Protein AF-0000000074734987 (afdb_homodimer)

Sequence (706 aa):
MDTGHLLVAEIAKTQLAASQVAAFDGLLEKWAQDFPGMSDFVSSSVWPDHIKCTRAGRPMCDGLPPAGLNEFDTWHYVDLDFNPDHVQVEQQNPYQNPSAVWALAQAMRTFQTSRSEWALNFMLRFVLHIVGDLHQPLHCAEGLFNDTKFGDVMGDRGGNLIRIRTQWRELTNLHLLWDAAGGLYMAEWPFSSEQQAQLRRNASQIMKRFPRSSLKELNAADMSCYPSSDCAAVFRGWVKDVHALAIQDAYRGVRAGAEPSAAYLARVREVSRRQLALAGYRLADLLAAVSPSLPTPAAEGNNTLGNTLNIQAICALQGLLLVIFGAMLFRQRLARQPAPSERGRSLLECGEVMDTGHLLVAEIAKTQLAASQVAAFDGLLEKWAQDFPGMSDFVSSSVWPDHIKCTRAGRPMCDGLPPAGLNEFDTWHYVDLDFNPDHVQVEQQNPYQNPSAVWALAQAMRTFQTSRSEWALNFMLRFVLHIVGDLHQPLHCAEGLFNDTKFGDVMGDRGGNLIRIRTQWRELTNLHLLWDAAGGLYMAEWPFSSEQQAQLRRNASQIMKRFPRSSLKELNAADMSCYPSSDCAAVFRGWVKDVHALAIQDAYRGVRAGAEPSAAYLARVREVSRRQLALAGYRLADLLAAVSPSLPTPAAEGNNTLGNTLNIQAICALQGLLLVIFGAMLFRQRLARQPAPSERGRSLLECGEV

Organism: NCBI:txid2562239

Secondary structure (DSSP, 8-state):
-HHHHHHHHHHHHHHS-HHHHHHHHHHHGGGTTTSTT--STTGGGGHHHHTT--STTSGGG-SS------TTGGGG----EE-TT--------TTSSSSHHHHHHHHHHHHHH---HHHHHHHHHHHHHHHHHTTSGGGS-EE---STTS-S-S--TTTTT-B---SSTT--BHHHHHHTTTTT----SSPPHHHHHHHHHHHHHHHHHS-GGG-TT--TTGGGGTTTS--HHHHHHHHHHHHHHIIIIIITT--TTSPPPHHHHHHHHHHHHHHHHHHHHHHHHHHHHHGGGSPP----------TTHHHHHHHHHHHHHHHHHHTTGGGG---------------------/-HHHHHHHHHHHHHHS-HHHHHHHHHHHGGGTTTSTT--STTGGGGHHHHTT--STTSGGG-SS------TTGGGG----EE-TT--------TTSSSSHHHHHHHHHHHHHH---HHHHHHHHHHHHHHHHHTTSGGGS-EE---STTS-S-S--TTTTT-B---SSTT--BHHHHHHTTTTT----SSPPHHHHHHHHHHHHHHHHHS-GGG-TT--TTGGGGTTTS--HHHHHHHHHHHHHHIIIIIITT--TTSPPPHHHHHHHHHHHHHHHHHHHHHHHHHHHHHGGGSPP----------TTHHHHHHHHHHHHHHHHGGGGGGGGS---------------S----

InterPro domains:
  IPR003154 S1/P1 nuclease [PF02265] (2-289)
  IPR003154 S1/P1 nuclease [PTHR33146] (2-290)
  IPR003154 S1/P1 nuclease [cd11010] (2-287)
  IPR008947 Phospholipase C/P1 nuclease domain superfamily [G3DSA:1.10.575.10] (1-294)
  IPR008947 Phospholipase C/P1 nuclease domain superfamily [SSF48537] (3-288)

Radius of gyration: 38.29 Å; Cα contacts (8 Å, |Δi|>4): 1050; chains: 2; bounding box: 139×111×60 Å

Foldseek 3Di:
DQLLLLLLQLLLCVVADPQLQVLQLVLQCVCCVVPPLQRHRRSLQLVVVQQCAPDPDDQQPPDHPHNNDCVCVQLQAFADEDEPPPDDDDDDDSVDPPHVLVLLLVLLVCLQDPPDSVSVNVSSSSLSHNLSSLLQLLRLHWYADPDPFQHPPSTNNSFVSQAEDDPDPPCGTLSVCLVCLNVVRDHHPPDDPVRVVVSNVLSVVLCVVAPPVNDPLDDLCQLVCPPVGSSSVSSVVSSVVSNVCCVPQRPPQDTRHYHGDPVSSVSSNVSSSNSSNVSSNVSSSNSVSSSVSHDDPPPPPPPCPPDPVPPVVVVVVVVVPVVPPPVPPPPPDDDDDDDDDDDDPDDDPDDPD/DQLLLLLLQLLLCVVADPQLQVLQLVLQCVCCVVPPLQRHRRSLQLVVVQQCAPDPDDQQPPDHPHNNDCVCVQLQAFADEDEPPPDDDDDDDSVDPPHVLVLLLVLLVCLQDPPDSVSVNVSSSSLSHNLSSLLQLLRLHWYADPDPFQHPPSTNSSFVSQAEDDPDPPCGTLSVCLVCLLVVRDHHPPDDPVRVVVSNVLSVVLCVVAPPVNDPLDDLCQQVCPPVGSSSVSSVVSSVVSNVCCVPQRPPQDTRHYHGDPVSSVSSNVSSSNSSNVSSNVSSSNSVSSSVSHDDPPPPPPPCPPPPVPPVVVVVVVVVVVVPPPPPPPPPDDPDDDDDDDDDDDDDDDDDD

Structure (mmCIF, N/CA/C/O backbone):
data_AF-0000000074734987-model_v1
#
loop_
_entity.id
_entity.type
_entity.pdbx_description
1 polymer 'Aspergillus nuclease S(1)'
#
loop_
_atom_site.group_PDB
_atom_site.id
_atom_site.type_symbol
_atom_site.label_atom_id
_atom_site.label_alt_id
_atom_site.label_comp_id
_atom_site.label_asym_id
_atom_site.label_entity_id
_atom_site.label_seq_id
_atom_site.pdbx_PDB_ins_code
_atom_site.Cartn_x
_atom_site.Cartn_y
_atom_site.Cartn_z
_atom_site.occupancy
_atom_site.B_iso_or_equiv
_atom_site.auth_seq_id
_atom_site.auth_comp_id
_atom_site.auth_asym_id
_atom_site.auth_atom_id
_atom_site.pdbx_PDB_model_num
ATOM 1 N N . MET A 1 1 ? -1.238 13.773 14.641 1 87.19 1 MET A N 1
ATOM 2 C CA . MET A 1 1 ? -2.326 14.617 15.125 1 87.19 1 MET A CA 1
ATOM 3 C C . MET A 1 1 ? -3.287 14.977 13.992 1 87.19 1 MET A C 1
ATOM 5 O O . MET A 1 1 ? -2.855 15.289 12.883 1 87.19 1 MET A O 1
ATOM 9 N N . ASP A 1 2 ? -4.59 14.953 14.359 1 91.75 2 ASP A N 1
ATOM 10 C CA . ASP A 1 2 ? -5.617 14.953 13.32 1 91.75 2 ASP A CA 1
ATOM 11 C C . ASP A 1 2 ? -5.93 16.375 12.867 1 91.75 2 ASP A C 1
ATOM 13 O O . ASP A 1 2 ? -6.191 16.609 11.688 1 91.75 2 ASP A O 1
ATOM 17 N N . THR A 1 3 ? -5.863 17.328 13.781 1 96.5 3 THR A N 1
ATOM 18 C CA . THR A 1 3 ? -6.398 18.656 13.5 1 96.5 3 THR A CA 1
ATOM 19 C C . THR A 1 3 ? -5.645 19.312 12.336 1 96.5 3 THR A C 1
ATOM 21 O O . THR A 1 3 ? -6.246 20 11.508 1 96.5 3 THR A O 1
ATOM 24 N N . GLY A 1 4 ? -4.34 19.125 12.305 1 98.19 4 GLY A N 1
ATOM 25 C CA . GLY A 1 4 ? -3.576 19.688 11.188 1 98.19 4 GLY A CA 1
ATOM 26 C C . GLY A 1 4 ? -4.078 19.219 9.836 1 98.19 4 GLY A C 1
ATOM 27 O O . GLY A 1 4 ? -4.246 20.016 8.922 1 98.19 4 GLY A O 1
ATOM 28 N N . HIS A 1 5 ? -4.332 17.953 9.734 1 98.69 5 HIS A N 1
ATOM 29 C CA . HIS A 1 5 ? -4.848 17.391 8.492 1 98.69 5 HIS A CA 1
ATOM 30 C C . HIS A 1 5 ? -6.234 17.938 8.172 1 98.69 5 HIS A C 1
ATOM 32 O O . HIS A 1 5 ? -6.527 18.297 7.027 1 98.69 5 HIS A O 1
ATOM 38 N N . LEU A 1 6 ? -7.051 18.031 9.18 1 98.81 6 LEU A N 1
ATOM 39 C CA . LEU A 1 6 ? -8.406 18.547 9 1 98.81 6 LEU A CA 1
ATOM 40 C C . LEU A 1 6 ? -8.375 20.016 8.57 1 98.81 6 LEU A C 1
ATOM 42 O O . LEU A 1 6 ? -9.18 20.422 7.73 1 98.81 6 LEU A O 1
ATOM 46 N N . LEU A 1 7 ? -7.48 20.766 9.133 1 98.94 7 LEU A N 1
ATOM 47 C CA . LEU A 1 7 ? -7.352 22.172 8.781 1 98.94 7 LEU A CA 1
ATOM 48 C C . LEU A 1 7 ? -6.918 22.328 7.324 1 98.94 7 LEU A C 1
ATOM 50 O O . LEU A 1 7 ? -7.465 23.172 6.598 1 98.94 7 LEU A O 1
ATOM 54 N N . VAL A 1 8 ? -5.934 21.547 6.883 1 98.94 8 VAL A N 1
ATOM 55 C CA . VAL A 1 8 ? -5.473 21.578 5.5 1 98.94 8 VAL A CA 1
ATOM 56 C C . VAL A 1 8 ? -6.641 21.281 4.559 1 98.94 8 VAL A C 1
ATOM 58 O O . VAL A 1 8 ? -6.859 22 3.586 1 98.94 8 VAL A O 1
ATOM 61 N N . ALA A 1 9 ? -7.395 20.281 4.879 1 98.94 9 ALA A N 1
ATOM 62 C CA . ALA A 1 9 ? -8.531 19.906 4.047 1 98.94 9 ALA A CA 1
ATOM 63 C C . ALA A 1 9 ? -9.609 20.984 4.051 1 98.94 9 ALA A C 1
ATOM 65 O O . ALA A 1 9 ? -10.203 21.281 3.012 1 98.94 9 ALA A O 1
ATOM 66 N N . GLU A 1 10 ? -9.867 21.531 5.219 1 98.88 10 GLU A N 1
ATOM 67 C CA . GLU A 1 10 ? -10.867 22.594 5.32 1 98.88 10 GLU A CA 1
ATOM 68 C C . GLU A 1 10 ? -10.484 23.797 4.477 1 98.88 10 GLU A C 1
ATOM 70 O O . GLU A 1 10 ? -11.32 24.375 3.771 1 98.88 10 GLU A O 1
ATOM 75 N N . ILE A 1 11 ? -9.266 24.219 4.562 1 98.94 11 ILE A N 1
ATOM 76 C CA . ILE A 1 11 ? -8.781 25.328 3.77 1 98.94 11 ILE A CA 1
ATOM 77 C C . ILE A 1 11 ? -8.906 25 2.283 1 98.94 11 ILE A C 1
ATOM 79 O O . ILE A 1 11 ? -9.406 25.812 1.501 1 98.94 11 ILE A O 1
ATOM 83 N N . ALA A 1 12 ? -8.484 23.812 1.872 1 98.94 12 ALA A N 1
ATOM 84 C CA . ALA A 1 12 ? -8.586 23.406 0.474 1 98.94 12 ALA A CA 1
ATOM 85 C C . ALA A 1 12 ? -10.031 23.453 -0.008 1 98.94 12 ALA A C 1
ATOM 87 O O . ALA A 1 12 ? -10.312 23.938 -1.11 1 98.94 12 ALA A O 1
ATOM 88 N N . LYS A 1 13 ? -10.891 22.984 0.79 1 98.81 13 LYS A N 1
ATOM 89 C CA . LYS A 1 13 ? -12.312 22.938 0.462 1 98.81 13 LYS A CA 1
ATOM 90 C C . LYS A 1 13 ? -12.852 24.328 0.13 1 98.81 13 LYS A C 1
ATOM 92 O O . LYS A 1 13 ? -13.625 24.5 -0.814 1 98.81 13 LYS A O 1
ATOM 97 N N . THR A 1 14 ? -12.445 25.328 0.847 1 98.31 14 THR A N 1
ATOM 98 C CA . THR A 1 14 ? -12.922 26.688 0.656 1 98.31 14 THR A CA 1
ATOM 99 C C . THR A 1 14 ? -12.398 27.266 -0.659 1 98.31 14 THR A C 1
ATOM 101 O O . THR A 1 14 ? -12.945 28.25 -1.171 1 98.31 14 THR A O 1
ATOM 104 N N . GLN A 1 15 ? -11.336 26.672 -1.177 1 98.12 15 GLN A N 1
ATOM 105 C CA . GLN A 1 15 ? -10.695 27.203 -2.377 1 98.12 15 GLN A CA 1
ATOM 106 C C . GLN A 1 15 ? -11.266 26.547 -3.635 1 98.12 15 GLN A C 1
ATOM 108 O O . GLN A 1 15 ? -11.008 27.016 -4.75 1 98.12 15 GLN A O 1
ATOM 113 N N . LEU A 1 16 ? -12.023 25.484 -3.484 1 98.38 16 LEU A N 1
ATOM 114 C CA . LEU A 1 16 ? -12.547 24.719 -4.605 1 98.38 16 LEU A CA 1
ATOM 115 C C . LEU A 1 16 ? -13.977 25.141 -4.934 1 98.38 16 LEU A C 1
ATOM 117 O O . LEU A 1 16 ? -14.695 25.641 -4.066 1 98.38 16 LEU A O 1
ATOM 121 N N . ALA A 1 17 ? -14.359 24.906 -6.211 1 97.75 17 ALA A N 1
ATOM 122 C CA . ALA A 1 17 ? -15.766 25.078 -6.578 1 97.75 17 ALA A CA 1
ATOM 123 C C . ALA A 1 17 ? -16.656 24.062 -5.855 1 97.75 17 ALA A C 1
ATOM 125 O O . ALA A 1 17 ? -16.219 22.938 -5.59 1 97.75 17 ALA A O 1
ATOM 126 N N . ALA A 1 18 ? -17.859 24.5 -5.594 1 97 18 ALA A N 1
ATOM 127 C CA . ALA A 1 18 ? -18.812 23.641 -4.887 1 97 18 ALA A CA 1
ATOM 128 C C . ALA A 1 18 ? -19.016 22.328 -5.633 1 97 18 ALA A C 1
ATOM 130 O O . ALA A 1 18 ? -19.156 21.266 -5.012 1 97 18 ALA A O 1
ATOM 131 N N . SER A 1 19 ? -19.016 22.406 -6.91 1 95.81 19 SER A N 1
ATOM 132 C CA . SER A 1 19 ? -19.234 21.219 -7.719 1 95.81 19 SER A CA 1
ATOM 133 C C . SER A 1 19 ? -18.062 20.25 -7.605 1 95.81 19 SER A C 1
ATOM 135 O O . SER A 1 19 ? -18.25 19.031 -7.633 1 95.81 19 SER A O 1
ATOM 137 N N . GLN A 1 20 ? -16.875 20.797 -7.5 1 97.06 20 GLN A N 1
ATOM 138 C CA . GLN A 1 20 ? -15.688 19.953 -7.32 1 97.06 20 GLN A CA 1
ATOM 139 C C . GLN A 1 20 ? -15.727 19.234 -5.977 1 97.06 20 GLN A C 1
ATOM 141 O O . GLN A 1 20 ? -15.484 18.016 -5.91 1 97.06 20 GLN A O 1
ATOM 146 N N . VAL A 1 21 ? -16.062 20 -4.973 1 98 21 VAL A N 1
ATOM 147 C CA . VAL A 1 21 ? -16.141 19.422 -3.639 1 98 21 VAL A CA 1
ATOM 148 C C . VAL A 1 21 ? -17.188 18.297 -3.625 1 98 21 VAL A C 1
ATOM 150 O O . VAL A 1 21 ? -16.953 17.234 -3.061 1 98 21 VAL A O 1
ATOM 153 N N . ALA A 1 22 ? -18.266 18.516 -4.254 1 96.56 22 ALA A N 1
ATOM 154 C CA . ALA A 1 22 ? -19.344 17.531 -4.305 1 96.56 22 ALA A CA 1
ATOM 155 C C . ALA A 1 22 ? -18.891 16.266 -5.012 1 96.56 22 ALA A C 1
ATOM 157 O O . ALA A 1 22 ? -19.25 15.156 -4.613 1 96.56 22 ALA A O 1
ATOM 158 N N . ALA A 1 23 ? -18.172 16.438 -6.047 1 96.56 23 ALA A N 1
ATOM 159 C CA . ALA A 1 23 ? -17.656 15.273 -6.781 1 96.56 23 ALA A CA 1
ATOM 160 C C . ALA A 1 23 ? -16.734 14.43 -5.906 1 96.56 23 ALA A C 1
ATOM 162 O O . ALA A 1 23 ? -16.844 13.203 -5.879 1 96.56 23 ALA A O 1
ATOM 163 N N . PHE A 1 24 ? -15.812 15.07 -5.211 1 98.19 24 PHE A N 1
ATOM 164 C CA . PHE A 1 24 ? -14.914 14.359 -4.312 1 98.19 24 PHE A CA 1
ATOM 165 C C . PHE A 1 24 ? -15.688 13.703 -3.178 1 98.19 24 PHE A C 1
ATOM 167 O O . PHE A 1 24 ? -15.406 12.555 -2.816 1 98.19 24 PHE A O 1
ATOM 174 N N . ASP A 1 25 ? -16.641 14.414 -2.643 1 97.75 25 ASP A N 1
ATOM 175 C CA . ASP A 1 25 ? -17.484 13.852 -1.586 1 97.75 25 ASP A CA 1
ATOM 176 C C . ASP A 1 25 ? -18.234 12.617 -2.084 1 97.75 25 ASP A C 1
ATOM 178 O O . ASP A 1 25 ? -18.422 11.656 -1.34 1 97.75 25 ASP A O 1
ATOM 182 N N . GLY A 1 26 ? -18.734 12.688 -3.297 1 96.69 26 GLY A N 1
ATOM 183 C CA . GLY A 1 26 ? -19.406 11.555 -3.885 1 96.69 26 GLY A CA 1
ATOM 184 C C . GLY A 1 26 ? -18.562 10.289 -3.906 1 96.69 26 GLY A C 1
ATOM 185 O O . GLY A 1 26 ? -19.078 9.195 -3.652 1 96.69 26 GLY A O 1
ATOM 186 N N . LEU A 1 27 ? -17.297 10.406 -4.16 1 97.56 27 LEU A N 1
ATOM 187 C CA . LEU A 1 27 ? -16.375 9.281 -4.145 1 97.56 27 LEU A CA 1
ATOM 188 C C . LEU A 1 27 ? -16.109 8.805 -2.719 1 97.56 27 LEU A C 1
ATOM 190 O O . LEU A 1 27 ? -16.188 7.609 -2.439 1 97.56 27 LEU A O 1
ATOM 194 N N . LEU A 1 28 ? -15.844 9.75 -1.875 1 98.44 28 LEU A N 1
ATOM 195 C CA . LEU A 1 28 ? -15.43 9.445 -0.511 1 98.44 28 LEU A CA 1
ATOM 196 C C . LEU A 1 28 ? -16.562 8.789 0.268 1 98.44 28 LEU A C 1
ATOM 198 O O . LEU A 1 28 ? -16.328 7.906 1.095 1 98.44 28 LEU A O 1
ATOM 202 N N . GLU A 1 29 ? -17.781 9.133 0.02 1 98 29 GLU A N 1
ATOM 203 C CA . GLU A 1 29 ? -18.969 8.656 0.742 1 98 29 GLU A CA 1
ATOM 204 C C . GLU A 1 29 ? -19.219 7.176 0.475 1 98 29 GLU A C 1
ATOM 206 O O . GLU A 1 29 ? -19.938 6.523 1.223 1 98 29 GLU A O 1
ATOM 211 N N . LYS A 1 30 ? -18.625 6.684 -0.546 1 97.06 30 LYS A N 1
ATOM 212 C CA . LYS A 1 30 ? -18.828 5.285 -0.911 1 97.06 30 LYS A CA 1
ATOM 213 C C . LYS A 1 30 ? -18.328 4.352 0.186 1 97.06 30 LYS A C 1
ATOM 215 O O . LYS A 1 30 ? -18.734 3.189 0.257 1 97.06 30 LYS A O 1
ATOM 220 N N . TRP A 1 31 ? -17.453 4.859 1.091 1 98.19 31 TRP A N 1
ATOM 221 C CA . TRP A 1 31 ? -16.938 4.035 2.178 1 98.19 31 TRP A CA 1
ATOM 222 C C . TRP A 1 31 ? -17.516 4.477 3.518 1 98.19 31 TRP A C 1
ATOM 224 O O . TRP A 1 31 ? -16.922 4.215 4.57 1 98.19 31 TRP A O 1
ATOM 234 N N . ALA A 1 32 ? -18.688 5.188 3.5 1 98.06 32 ALA A N 1
ATOM 235 C CA . ALA A 1 32 ? -19.281 5.719 4.723 1 98.06 32 ALA A CA 1
ATOM 236 C C . ALA A 1 32 ? -19.719 4.59 5.652 1 98.06 32 ALA A C 1
ATOM 238 O O . ALA A 1 32 ? -19.688 4.738 6.875 1 98.06 32 ALA A O 1
ATOM 239 N N . GLN A 1 33 ? -20.094 3.42 5.094 1 96.31 33 GLN A N 1
ATOM 240 C CA . GLN A 1 33 ? -20.484 2.287 5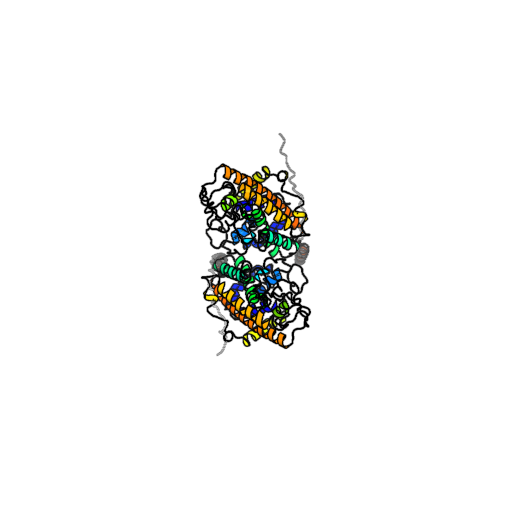.926 1 96.31 33 GLN A CA 1
ATOM 241 C C . GLN A 1 33 ? -19.281 1.688 6.648 1 96.31 33 GLN A C 1
ATOM 243 O O . GLN A 1 33 ? -19.391 1.278 7.805 1 96.31 33 GLN A O 1
ATOM 248 N N . ASP A 1 34 ? -18.141 1.68 5.996 1 96.94 34 ASP A N 1
ATOM 249 C CA . ASP A 1 34 ? -16.922 1.117 6.562 1 96.94 34 ASP A CA 1
ATOM 250 C C . ASP A 1 34 ? -16.25 2.109 7.508 1 96.94 34 ASP A C 1
ATOM 252 O O . ASP A 1 34 ? -15.602 1.709 8.484 1 96.94 34 ASP A O 1
ATOM 256 N N . PHE A 1 35 ? -16.438 3.361 7.168 1 97.69 35 PHE A N 1
ATOM 257 C CA . PHE A 1 35 ? -15.781 4.41 7.934 1 97.69 35 PHE A CA 1
ATOM 258 C C . PHE A 1 35 ? -16.75 5.539 8.25 1 97.69 35 PHE A C 1
ATOM 260 O O . PHE A 1 35 ? -16.562 6.672 7.797 1 97.69 35 PHE A O 1
ATOM 267 N N . PRO A 1 36 ? -17.719 5.219 9.117 1 97.5 36 PRO A N 1
ATOM 268 C CA . PRO A 1 36 ? -18.703 6.25 9.453 1 97.5 36 PRO A CA 1
ATOM 269 C C . PRO A 1 36 ? -18.062 7.488 10.086 1 97.5 36 PRO A C 1
ATOM 271 O O . PRO A 1 36 ? -17.25 7.367 11 1 97.5 36 PRO A O 1
ATOM 274 N N . GLY A 1 37 ? -18.422 8.625 9.516 1 97.06 37 GLY A N 1
ATOM 275 C CA . GLY A 1 37 ? -17.938 9.906 10.023 1 97.06 37 GLY A CA 1
ATOM 276 C C . GLY A 1 37 ? -16.594 10.312 9.445 1 97.06 37 GLY A C 1
ATOM 277 O O . GLY A 1 37 ? -16.109 11.406 9.719 1 97.06 37 GLY A O 1
ATOM 278 N N . MET A 1 38 ? -16.016 9.422 8.633 1 97.69 38 MET A N 1
ATOM 279 C CA . MET A 1 38 ? -14.695 9.695 8.07 1 97.69 38 MET A CA 1
ATOM 280 C C . MET A 1 38 ? -14.703 9.516 6.559 1 97.69 38 MET A C 1
ATOM 282 O O . MET A 1 38 ? -13.812 8.859 6.004 1 97.69 38 MET A O 1
ATOM 286 N N . SER A 1 39 ? -15.773 10.023 5.965 1 98.31 39 SER A N 1
ATOM 287 C CA . SER A 1 39 ? -15.945 9.734 4.543 1 98.31 39 SER A CA 1
ATOM 288 C C . SER A 1 39 ? -16.453 10.961 3.793 1 98.31 39 SER A C 1
ATOM 290 O O . SER A 1 39 ? -17.25 10.844 2.861 1 98.31 39 SER A O 1
ATOM 292 N N . ASP A 1 40 ? -16.094 12.148 4.266 1 98.25 40 ASP A N 1
ATOM 293 C CA . ASP A 1 40 ? -16.297 13.383 3.512 1 98.25 40 ASP A CA 1
ATOM 294 C C . ASP A 1 40 ? -14.961 14.078 3.242 1 98.25 40 ASP A C 1
ATOM 296 O O . ASP A 1 40 ? -13.906 13.594 3.662 1 98.25 40 ASP A O 1
ATOM 300 N N . PHE A 1 41 ? -15.031 15.164 2.543 1 98.75 41 PHE A N 1
ATOM 301 C CA . PHE A 1 41 ? -13.852 15.859 2.039 1 98.75 41 PHE A CA 1
ATOM 302 C C . PHE A 1 41 ? -12.883 16.172 3.172 1 98.75 41 PHE A C 1
ATOM 304 O O . PHE A 1 41 ? -11.672 15.977 3.035 1 98.75 41 PHE A O 1
ATOM 311 N N . VAL A 1 42 ? -13.32 16.594 4.285 1 98.88 42 VAL A N 1
ATOM 312 C CA . VAL A 1 42 ? -12.461 17.062 5.371 1 98.88 42 VAL A CA 1
ATOM 313 C C . VAL A 1 42 ? -12.086 15.891 6.273 1 98.88 42 VAL A C 1
ATOM 315 O O . VAL A 1 42 ? -10.906 15.641 6.52 1 98.88 42 VAL A O 1
ATOM 318 N N . SER A 1 43 ? -13.055 15.078 6.691 1 98.31 43 SER A N 1
ATOM 319 C CA . SER A 1 43 ? -12.812 14.031 7.68 1 98.31 43 SER A CA 1
ATOM 320 C C . SER A 1 43 ? -11.977 12.898 7.09 1 98.31 43 SER A C 1
ATOM 322 O O . SER A 1 43 ? -11.25 12.219 7.812 1 98.31 43 SER A O 1
ATOM 324 N N . SER A 1 44 ? -12.008 12.719 5.781 1 98.69 44 SER A N 1
ATOM 325 C CA . SER A 1 44 ? -11.25 11.648 5.152 1 98.69 44 SER A CA 1
ATOM 326 C C . SER A 1 44 ? -9.75 11.922 5.215 1 98.69 44 SER A C 1
ATOM 328 O O . SER A 1 44 ? -8.938 11.016 4.996 1 98.69 44 SER A O 1
ATOM 330 N N . SER A 1 45 ? -9.367 13.156 5.555 1 98.81 45 SER A N 1
ATOM 331 C CA . SER A 1 45 ? -7.957 13.539 5.57 1 98.81 45 SER A CA 1
ATOM 332 C C . SER A 1 45 ? -7.211 12.859 6.707 1 98.81 45 SER A C 1
ATOM 334 O O . SER A 1 45 ? -5.977 12.82 6.719 1 98.81 45 SER A O 1
ATOM 336 N N . VAL A 1 46 ? -7.922 12.281 7.699 1 98.12 46 VAL A N 1
ATOM 337 C CA . VAL A 1 46 ? -7.23 11.672 8.828 1 98.12 46 VAL A CA 1
ATOM 338 C C . VAL A 1 46 ? -7.254 10.156 8.695 1 98.12 46 VAL A C 1
ATOM 340 O O . VAL A 1 46 ? -6.656 9.445 9.508 1 98.12 46 VAL A O 1
ATOM 343 N N . TRP A 1 47 ? -7.945 9.641 7.637 1 98.31 47 TRP A N 1
ATOM 344 C CA . TRP A 1 47 ? -8.141 8.211 7.43 1 98.31 47 TRP A CA 1
ATOM 345 C C . TRP A 1 47 ? -6.801 7.48 7.383 1 98.31 47 TRP A C 1
ATOM 347 O O . TRP A 1 47 ? -6.617 6.461 8.047 1 98.31 47 TRP A O 1
ATOM 357 N N . PRO A 1 48 ? -5.715 7.992 6.68 1 98.38 48 PRO A N 1
ATOM 358 C CA . PRO A 1 48 ? -4.449 7.262 6.586 1 98.38 48 PRO A CA 1
ATOM 359 C C . PRO A 1 48 ? -3.771 7.078 7.945 1 98.38 48 PRO A C 1
ATOM 361 O O . PRO A 1 48 ? -3.027 6.113 8.141 1 98.38 48 PRO A O 1
ATOM 364 N N . ASP A 1 49 ? -4.062 7.969 8.898 1 97.06 49 ASP A N 1
ATOM 365 C CA . ASP A 1 49 ? -3.521 7.797 10.242 1 97.06 49 ASP A CA 1
ATOM 366 C C . ASP A 1 49 ? -4.344 6.789 11.047 1 97.06 49 ASP A C 1
ATOM 368 O O . ASP A 1 49 ? -3.789 5.957 11.766 1 97.06 49 ASP A O 1
ATOM 372 N N . HIS A 1 50 ? -5.574 6.891 10.859 1 96.81 50 HIS A N 1
ATOM 373 C CA . HIS A 1 50 ? -6.469 6.102 11.695 1 96.81 50 HIS A CA 1
ATOM 374 C C . HIS A 1 50 ? -6.434 4.625 11.305 1 96.81 50 HIS A C 1
ATOM 376 O O . HIS A 1 50 ? -6.625 3.75 12.156 1 96.81 50 HIS A O 1
ATOM 382 N N . ILE A 1 51 ? -6.18 4.309 10.062 1 97.44 51 ILE A N 1
ATOM 383 C CA . ILE A 1 51 ? -6.18 2.912 9.641 1 97.44 51 ILE A CA 1
ATOM 384 C C . ILE A 1 51 ? -4.949 2.205 10.203 1 97.44 51 ILE A C 1
ATOM 386 O O . ILE A 1 51 ? -4.855 0.977 10.148 1 97.44 51 ILE A O 1
ATOM 390 N N . LYS A 1 52 ? -4.016 2.932 10.82 1 96.69 52 LYS A N 1
ATOM 391 C CA . LYS A 1 52 ? -2.822 2.342 11.414 1 96.69 52 LYS A CA 1
ATOM 392 C C . LYS A 1 52 ? -3.133 1.724 12.773 1 96.69 52 LYS A C 1
ATOM 394 O O . LYS A 1 52 ? -2.359 0.911 13.289 1 96.69 52 LYS A O 1
ATOM 399 N N . CYS A 1 53 ? -4.23 2.17 13.383 1 96.19 53 CYS A N 1
ATOM 400 C CA . CYS A 1 53 ? -4.555 1.788 14.758 1 96.19 53 CYS A CA 1
ATOM 401 C C . CYS A 1 53 ? -4.699 0.276 14.875 1 96.19 53 CYS A C 1
ATOM 403 O O . CYS A 1 53 ? -5.445 -0.345 14.117 1 96.19 53 CYS A O 1
ATOM 405 N N . THR A 1 54 ? -3.971 -0.338 15.906 1 94.81 54 THR A N 1
ATOM 406 C CA . THR A 1 54 ? -3.998 -1.78 16.125 1 94.81 54 THR A CA 1
ATOM 407 C C . THR A 1 54 ? -4.816 -2.129 17.359 1 94.81 54 THR A C 1
ATOM 409 O O . THR A 1 54 ? -5.098 -3.303 17.609 1 94.81 54 THR A O 1
ATOM 412 N N . ARG A 1 55 ? -5.09 -1.152 18.109 1 91.38 55 ARG A N 1
ATOM 413 C CA . ARG A 1 55 ? -5.902 -1.306 19.312 1 91.38 55 ARG A CA 1
ATOM 414 C C . ARG A 1 55 ? -6.766 -0.07 19.547 1 91.38 55 ARG A C 1
ATOM 416 O O . ARG A 1 55 ? -6.379 1.043 19.188 1 91.38 55 ARG A O 1
ATOM 423 N N . ALA A 1 56 ? -7.836 -0.39 20.172 1 82.38 56 ALA A N 1
ATOM 424 C CA . ALA A 1 56 ? -8.703 0.72 20.562 1 82.38 56 ALA A CA 1
ATOM 425 C C . ALA A 1 56 ? -8.227 1.362 21.859 1 82.38 56 ALA A C 1
ATOM 427 O O . ALA A 1 56 ? -7.414 0.782 22.578 1 82.38 56 ALA A O 1
ATOM 428 N N . GLY A 1 57 ? -8.656 2.576 22.047 1 78.38 57 GLY A N 1
ATOM 429 C CA . GLY A 1 57 ? -8.469 3.195 23.359 1 78.38 57 GLY A CA 1
ATOM 430 C C . GLY A 1 57 ? -7.289 4.152 23.391 1 78.38 57 GLY A C 1
ATOM 431 O O . GLY A 1 57 ? -7.031 4.789 24.406 1 78.38 57 GLY A O 1
ATOM 432 N N . ARG A 1 58 ? -6.598 4.219 22.25 1 76.38 58 ARG A N 1
ATOM 433 C CA . ARG A 1 58 ? -5.578 5.258 22.188 1 76.38 58 ARG A CA 1
ATOM 434 C C . ARG A 1 58 ? -6.156 6.559 21.641 1 76.38 58 ARG A C 1
ATOM 436 O O . ARG A 1 58 ? -7.094 6.535 20.828 1 76.38 58 ARG A O 1
ATOM 443 N N . PRO A 1 59 ? -5.691 7.645 22.172 1 73.5 59 PRO A N 1
ATOM 444 C CA . PRO A 1 59 ? -6.266 8.922 21.734 1 73.5 59 PRO A CA 1
ATOM 445 C C . PRO A 1 59 ? -6.297 9.062 20.219 1 73.5 59 PRO A C 1
ATOM 447 O O . PRO A 1 59 ? -7.281 9.555 19.656 1 73.5 59 PRO A O 1
ATOM 450 N N . MET A 1 60 ? -5.359 8.633 19.5 1 80 60 MET A N 1
ATOM 451 C CA . MET A 1 60 ? -5.32 8.789 18.047 1 80 60 MET A CA 1
ATOM 452 C C . MET A 1 60 ? -6.004 7.613 17.359 1 80 60 MET A C 1
ATOM 454 O O . MET A 1 60 ? -6.004 7.523 16.125 1 80 60 MET A O 1
ATOM 458 N N . CYS A 1 61 ? -6.676 6.777 18.156 1 89.44 61 CYS A N 1
ATOM 459 C CA . CYS A 1 61 ? -7.324 5.578 17.625 1 89.44 61 CYS A CA 1
ATOM 460 C C . CYS A 1 61 ? -8.742 5.445 18.156 1 89.44 61 CYS A C 1
ATOM 462 O O . CYS A 1 61 ? -9.188 4.34 18.484 1 89.44 61 CYS A O 1
ATOM 464 N N . ASP A 1 62 ? -9.43 6.543 18.281 1 86.94 62 ASP A N 1
ATOM 465 C CA . ASP A 1 62 ? -10.805 6.516 18.766 1 86.94 62 ASP A CA 1
ATOM 466 C C . ASP A 1 62 ? -11.797 6.629 17.609 1 86.94 62 ASP A C 1
ATOM 468 O O . ASP A 1 62 ? -11.43 7.051 16.516 1 86.94 62 ASP A O 1
ATOM 472 N N . GLY A 1 63 ? -13 6.137 17.891 1 89.19 63 GLY A N 1
ATOM 473 C CA . GLY A 1 63 ? -14.109 6.406 16.984 1 89.19 63 GLY A CA 1
ATOM 474 C C . GLY A 1 63 ? -14.43 5.242 16.078 1 89.19 63 GLY A C 1
ATOM 475 O O . GLY A 1 63 ? -15.586 5.02 15.719 1 89.19 63 GLY A O 1
ATOM 476 N N . LEU A 1 64 ? -13.383 4.531 15.617 1 93.12 64 LEU A N 1
ATOM 477 C CA . LEU A 1 64 ? -13.609 3.395 14.734 1 93.12 64 LEU A CA 1
ATOM 478 C C . LEU A 1 64 ? -12.844 2.166 15.219 1 93.12 64 LEU A C 1
ATOM 480 O O . LEU A 1 64 ? -11.867 2.293 15.961 1 93.12 64 LEU A O 1
ATOM 484 N N . PRO A 1 65 ? -13.336 0.956 14.789 1 93 65 PRO A N 1
ATOM 485 C CA . PRO A 1 65 ? -12.547 -0.244 15.078 1 93 65 PRO A CA 1
ATOM 486 C C . PRO A 1 65 ? -11.148 -0.19 14.477 1 93 65 PRO A C 1
ATOM 488 O O . PRO A 1 65 ? -10.969 0.331 13.375 1 93 65 PRO A O 1
ATOM 491 N N . PRO A 1 66 ? -10.195 -0.755 15.234 1 95.88 66 PRO A N 1
ATOM 492 C CA . PRO A 1 66 ? -8.836 -0.739 14.703 1 95.88 66 PRO A CA 1
ATOM 493 C C . PRO A 1 66 ? -8.719 -1.462 13.359 1 95.88 66 PRO A C 1
ATOM 495 O O . PRO A 1 66 ? -9.188 -2.594 13.227 1 95.88 66 PRO A O 1
ATOM 498 N N . ALA A 1 67 ? -8.07 -0.83 12.406 1 97 67 ALA A N 1
ATOM 499 C CA . ALA A 1 67 ? -7.918 -1.404 11.07 1 97 67 ALA A CA 1
ATOM 500 C C . ALA A 1 67 ? -6.621 -2.207 10.969 1 97 67 ALA A C 1
ATOM 502 O O . ALA A 1 67 ? -6.559 -3.199 10.234 1 97 67 ALA A O 1
ATOM 503 N N . GLY A 1 68 ? -5.598 -1.76 11.68 1 97 68 GLY A N 1
ATOM 504 C CA . GLY A 1 68 ? -4.348 -2.506 11.727 1 97 68 GLY A CA 1
ATOM 505 C C . GLY A 1 68 ? -3.596 -2.506 10.414 1 97 68 GLY A C 1
ATOM 506 O O . GLY A 1 68 ? -2.975 -3.506 10.047 1 97 68 GLY A O 1
ATOM 507 N N . LEU A 1 69 ? -3.676 -1.448 9.57 1 97.88 69 LEU A N 1
ATOM 508 C CA . LEU A 1 69 ? -2.955 -1.317 8.312 1 97.88 69 LEU A CA 1
ATOM 509 C C . LEU A 1 69 ? -1.761 -0.381 8.461 1 97.88 69 LEU A C 1
ATOM 511 O O . LEU A 1 69 ? -1.902 0.837 8.336 1 97.88 69 LEU A O 1
ATOM 515 N N . ASN A 1 70 ? -0.593 -0.917 8.586 1 96.25 70 ASN A N 1
ATOM 516 C CA . ASN A 1 70 ? 0.615 -0.124 8.789 1 96.25 70 ASN A CA 1
ATOM 517 C C . ASN A 1 70 ? 1.519 -0.153 7.562 1 96.25 70 ASN A C 1
ATOM 519 O O . ASN A 1 70 ? 2.619 0.4 7.586 1 96.25 70 ASN A O 1
ATOM 523 N N . GLU A 1 71 ? 0.992 -0.77 6.492 1 95.25 71 GLU A N 1
ATOM 524 C CA . GLU A 1 71 ? 1.782 -0.941 5.277 1 95.25 71 GLU A CA 1
ATOM 525 C C . GLU A 1 71 ? 2.008 0.393 4.57 1 95.25 71 GLU A C 1
ATOM 527 O O . GLU A 1 71 ? 2.889 0.509 3.717 1 95.25 71 GLU A O 1
ATOM 532 N N . PHE A 1 72 ? 1.265 1.421 4.992 1 97.19 72 PHE A N 1
ATOM 533 C CA . PHE A 1 72 ? 1.341 2.699 4.293 1 97.19 72 PHE A CA 1
ATOM 534 C C . PHE A 1 72 ? 2.076 3.734 5.137 1 97.19 72 PHE A C 1
ATOM 536 O O . PHE A 1 72 ? 2.078 4.922 4.809 1 97.19 72 PHE A O 1
ATOM 543 N N . ASP A 1 73 ? 2.736 3.328 6.176 1 95.75 73 ASP A N 1
ATOM 544 C CA . ASP A 1 73 ? 3.396 4.242 7.105 1 95.75 73 ASP A CA 1
ATOM 545 C C . ASP A 1 73 ? 4.426 5.109 6.383 1 95.75 73 ASP A C 1
ATOM 547 O O . ASP A 1 73 ? 4.492 6.32 6.613 1 95.75 73 ASP A O 1
ATOM 551 N N . THR A 1 74 ? 5.168 4.535 5.449 1 95.69 74 THR A N 1
ATOM 552 C CA . THR A 1 74 ? 6.258 5.242 4.785 1 95.69 74 THR A CA 1
ATOM 553 C C . THR A 1 74 ? 5.711 6.242 3.768 1 95.69 74 THR A C 1
ATOM 555 O O . THR A 1 74 ? 6.449 7.102 3.277 1 95.69 74 THR A O 1
ATOM 558 N N . TRP A 1 75 ? 4.402 6.188 3.496 1 98.19 75 TRP A N 1
ATOM 559 C CA . TRP A 1 75 ? 3.783 7.129 2.566 1 98.19 75 TRP A CA 1
ATOM 560 C C . TRP A 1 75 ? 3.607 8.5 3.213 1 98.19 75 TRP A C 1
ATOM 562 O O . TRP A 1 75 ? 3.254 9.469 2.541 1 98.19 75 TRP A O 1
ATOM 572 N N . HIS A 1 76 ? 4.031 8.641 4.504 1 98.06 76 HIS A N 1
ATOM 573 C CA . HIS A 1 76 ? 3.689 9.844 5.246 1 98.06 76 HIS A CA 1
ATOM 574 C C . HIS A 1 76 ? 4.863 10.82 5.289 1 98.06 76 HIS A C 1
ATOM 576 O O . HIS A 1 76 ? 4.727 11.945 5.773 1 98.06 76 HIS A O 1
ATOM 582 N N . TYR A 1 77 ? 6.012 10.406 4.816 1 97.69 77 TYR A N 1
ATOM 583 C CA . TYR A 1 77 ? 7.172 11.273 5.02 1 97.69 77 TYR A CA 1
ATOM 584 C C . TYR A 1 77 ? 8.211 11.055 3.924 1 97.69 77 TYR A C 1
ATOM 586 O O . TYR A 1 77 ? 8.086 10.133 3.119 1 97.69 77 TYR A O 1
ATOM 594 N N . VAL A 1 78 ? 9.078 11.93 3.824 1 97.69 78 VAL A N 1
ATOM 595 C CA . VAL A 1 78 ? 10.344 11.859 3.104 1 97.69 78 VAL A CA 1
ATOM 596 C C . VAL A 1 78 ? 11.5 12.164 4.055 1 97.69 78 VAL A C 1
ATOM 598 O O . VAL A 1 78 ? 11.531 13.219 4.688 1 97.69 78 VAL A O 1
ATOM 601 N N . ASP A 1 79 ? 12.438 11.281 4.125 1 93 79 ASP A N 1
ATOM 602 C CA . ASP A 1 79 ? 13.547 11.461 5.055 1 93 79 ASP A CA 1
ATOM 603 C C . ASP A 1 79 ? 14.75 12.094 4.359 1 93 79 ASP A C 1
ATOM 605 O O . ASP A 1 79 ? 15.695 11.398 3.979 1 93 79 ASP A O 1
ATOM 609 N N . LEU A 1 80 ? 14.695 13.383 4.176 1 95.25 80 LEU A N 1
ATOM 610 C CA . LEU A 1 80 ? 15.898 14.094 3.764 1 95.25 80 LEU A CA 1
ATOM 611 C C . LEU A 1 80 ? 16.844 14.289 4.945 1 95.25 80 LEU A C 1
ATOM 613 O O . LEU A 1 80 ? 16.422 14.766 6 1 95.25 80 LEU A O 1
ATOM 617 N N . ASP A 1 81 ? 18.047 14.031 4.723 1 91.88 81 ASP A N 1
ATOM 618 C CA . ASP A 1 81 ? 19 14.008 5.824 1 91.88 81 ASP A CA 1
ATOM 619 C C . ASP A 1 81 ? 19.406 15.422 6.238 1 91.88 81 ASP A C 1
ATOM 621 O O . ASP A 1 81 ? 19.703 16.266 5.387 1 91.88 81 ASP A O 1
ATOM 625 N N . PHE A 1 82 ? 19.297 15.711 7.457 1 93.31 82 PHE A N 1
ATOM 626 C CA . PHE A 1 82 ? 20.016 16.781 8.133 1 93.31 82 PHE A CA 1
ATOM 627 C C . PHE A 1 82 ? 21.188 16.203 8.938 1 93.31 82 PHE A C 1
ATOM 629 O O . PHE A 1 82 ? 20.984 15.656 10.023 1 93.31 82 PHE A O 1
ATOM 636 N N . ASN A 1 83 ? 22.359 16.391 8.383 1 89.56 83 ASN A N 1
ATOM 637 C CA . ASN A 1 83 ? 23.531 15.688 8.906 1 89.56 83 ASN A CA 1
ATOM 638 C C . ASN A 1 83 ? 24.656 16.656 9.266 1 89.56 83 ASN A C 1
ATOM 640 O O . ASN A 1 83 ? 25.734 16.609 8.672 1 89.56 83 ASN A O 1
ATOM 644 N N . PRO A 1 84 ? 24.453 17.406 10.281 1 87.5 84 PRO A N 1
ATOM 645 C CA . PRO A 1 84 ? 25.469 18.406 10.633 1 87.5 84 PRO A CA 1
ATOM 646 C C . PRO A 1 84 ? 26.766 17.781 11.156 1 87.5 84 PRO A C 1
ATOM 648 O O . PRO A 1 84 ? 27.812 18.422 11.102 1 87.5 84 PRO A O 1
ATOM 651 N N . ASP A 1 85 ? 26.734 16.578 11.586 1 85.12 85 ASP A N 1
ATOM 652 C CA . ASP A 1 85 ? 27.891 15.922 12.188 1 85.12 85 ASP A CA 1
ATOM 653 C C . ASP A 1 85 ? 28.609 15.039 11.164 1 85.12 85 ASP A C 1
ATOM 655 O O . ASP A 1 85 ? 29.594 14.375 11.5 1 85.12 85 ASP A O 1
ATOM 659 N N . HIS A 1 86 ? 28.109 14.977 10.039 1 86.75 86 HIS A N 1
ATOM 660 C CA . HIS A 1 86 ? 28.703 14.211 8.953 1 86.75 86 HIS A CA 1
ATOM 661 C C . HIS A 1 86 ? 28.812 12.734 9.305 1 86.75 86 HIS A C 1
ATOM 663 O O . HIS A 1 86 ? 29.875 12.125 9.141 1 86.75 86 HIS A O 1
ATOM 669 N N . VAL A 1 87 ? 27.781 12.297 9.945 1 83.81 87 VAL A N 1
ATOM 670 C CA . VAL A 1 87 ? 27.688 10.875 10.25 1 83.81 87 VAL A CA 1
ATOM 671 C C . VAL A 1 87 ? 27.75 10.062 8.953 1 83.81 87 VAL A C 1
ATOM 673 O O . VAL A 1 87 ? 27.109 10.43 7.961 1 83.81 87 VAL A O 1
ATOM 676 N N . GLN A 1 88 ? 28.531 8.977 8.977 1 82.06 88 GLN A N 1
ATOM 677 C CA . GLN A 1 88 ? 28.609 8.125 7.793 1 82.06 88 GLN A CA 1
ATOM 678 C C . GLN A 1 88 ? 27.438 7.152 7.727 1 82.06 88 GLN A C 1
ATOM 680 O O . GLN A 1 88 ? 27.281 6.305 8.609 1 82.06 88 GLN A O 1
ATOM 685 N N . VAL A 1 89 ? 26.578 7.383 6.793 1 79.12 89 VAL A N 1
ATOM 686 C CA . VAL A 1 89 ? 25.438 6.488 6.574 1 79.12 89 VAL A CA 1
ATOM 687 C C . VAL A 1 89 ? 25.328 6.16 5.086 1 79.12 89 VAL A C 1
ATOM 689 O O . VAL A 1 89 ? 25.828 6.902 4.238 1 79.12 89 VAL A O 1
ATOM 692 N N . GLU A 1 90 ? 24.828 4.98 4.863 1 77.38 90 GLU A N 1
ATOM 693 C CA . GLU A 1 90 ? 24.531 4.656 3.469 1 77.38 90 GLU A CA 1
ATOM 694 C C . GLU A 1 90 ? 23.469 5.586 2.896 1 77.38 90 GLU A C 1
ATOM 696 O O . GLU A 1 90 ? 22.438 5.82 3.529 1 77.38 90 GLU A O 1
ATOM 701 N N . GLN A 1 91 ? 23.844 6.164 1.812 1 76.69 91 GLN A N 1
ATOM 702 C CA . GLN A 1 91 ? 22.906 7.09 1.18 1 76.69 91 GLN A CA 1
ATOM 703 C C . GLN A 1 91 ? 21.797 6.336 0.458 1 76.69 91 GLN A C 1
ATOM 705 O O . GLN A 1 91 ? 22.047 5.371 -0.261 1 76.69 91 GLN A O 1
ATOM 710 N N . GLN A 1 92 ? 20.625 6.66 0.861 1 78.06 92 GLN A N 1
ATOM 711 C CA . GLN A 1 92 ? 19.453 6.121 0.174 1 78.06 92 GLN A CA 1
ATOM 712 C C . GLN A 1 92 ? 18.672 7.227 -0.528 1 78.06 92 GLN A C 1
ATOM 714 O O . GLN A 1 92 ? 18.719 8.391 -0.111 1 78.06 92 GLN A O 1
ATOM 719 N N . ASN A 1 93 ? 18.047 6.895 -1.678 1 85.25 93 ASN A N 1
ATOM 720 C CA . ASN A 1 93 ? 17.141 7.844 -2.311 1 85.25 93 ASN A CA 1
ATOM 721 C C . ASN A 1 93 ? 15.898 8.086 -1.457 1 85.25 93 ASN A C 1
ATOM 723 O O . ASN A 1 93 ? 15.055 7.199 -1.315 1 85.25 93 ASN A O 1
ATOM 727 N N . PRO A 1 94 ? 15.805 9.266 -0.962 1 87.88 94 PRO A N 1
ATOM 728 C CA . PRO A 1 94 ? 14.703 9.5 -0.021 1 87.88 94 PRO A CA 1
ATOM 729 C C . PRO A 1 94 ? 13.344 9.555 -0.707 1 87.88 94 PRO A C 1
ATOM 731 O O . PRO A 1 94 ? 12.305 9.547 -0.035 1 87.88 94 PRO A O 1
ATOM 734 N N . TYR A 1 95 ? 13.398 9.602 -2.016 1 85.75 95 TYR A N 1
ATOM 735 C CA . TYR A 1 95 ? 12.148 9.773 -2.752 1 85.75 95 TYR A CA 1
ATOM 736 C C . TYR A 1 95 ? 11.672 8.453 -3.338 1 85.75 95 TYR A C 1
ATOM 738 O O . TYR A 1 95 ? 10.633 8.398 -4.004 1 85.75 95 TYR A O 1
ATOM 746 N N . GLN A 1 96 ? 12.367 7.367 -3.053 1 84.69 96 GLN A N 1
ATOM 747 C CA . GLN A 1 96 ? 12.094 6.09 -3.701 1 84.69 96 GLN A CA 1
ATOM 748 C C . GLN A 1 96 ? 10.891 5.395 -3.064 1 84.69 96 GLN A C 1
ATOM 750 O O . GLN A 1 96 ? 10.336 5.883 -2.076 1 84.69 96 GLN A O 1
ATOM 755 N N . ASN A 1 97 ? 10.453 4.324 -3.693 1 83.62 97 ASN A N 1
ATOM 756 C CA . ASN A 1 97 ? 9.375 3.455 -3.223 1 83.62 97 ASN A CA 1
ATOM 757 C C . ASN A 1 97 ? 9.773 2.713 -1.95 1 83.62 97 ASN A C 1
ATOM 759 O O . ASN A 1 97 ? 10.711 1.919 -1.957 1 83.62 97 ASN A O 1
ATOM 763 N N . PRO A 1 98 ? 9.102 3.074 -0.97 1 91.62 98 PRO A N 1
ATOM 764 C CA . PRO A 1 98 ? 7.977 3.992 -0.798 1 91.62 98 PRO A CA 1
ATOM 765 C C . PRO A 1 98 ? 8.383 5.305 -0.131 1 91.62 98 PRO A C 1
ATOM 767 O O . PRO A 1 98 ? 9.367 5.348 0.611 1 91.62 98 PRO A O 1
ATOM 770 N N . SER A 1 99 ? 7.797 6.387 -0.447 1 96.69 99 SER A N 1
ATOM 771 C CA . SER A 1 99 ? 7.895 7.695 0.193 1 96.69 99 SER A CA 1
ATOM 772 C C . SER A 1 99 ? 6.641 8.523 -0.06 1 96.69 99 SER A C 1
ATOM 774 O O . SER A 1 99 ? 5.785 8.141 -0.86 1 96.69 99 SER A O 1
ATOM 776 N N . ALA A 1 100 ? 6.574 9.586 0.621 1 98.56 100 ALA A N 1
ATOM 777 C CA . ALA A 1 100 ? 5.422 10.469 0.433 1 98.56 100 ALA A CA 1
ATOM 778 C C . ALA A 1 100 ? 5.383 11.023 -0.987 1 98.56 100 ALA A C 1
ATOM 780 O O . ALA A 1 100 ? 4.316 11.094 -1.604 1 98.56 100 ALA A O 1
ATOM 781 N N . VAL A 1 101 ? 6.535 11.406 -1.499 1 98.56 101 VAL A N 1
ATOM 782 C CA . VAL A 1 101 ? 6.598 11.945 -2.854 1 98.56 101 VAL A CA 1
ATOM 783 C C . VAL A 1 101 ? 6.219 10.859 -3.859 1 98.56 101 VAL A C 1
ATOM 785 O O . VAL A 1 101 ? 5.441 11.102 -4.785 1 98.56 101 VAL A O 1
ATOM 788 N N . TRP A 1 102 ? 6.777 9.688 -3.648 1 97.69 102 TRP A N 1
ATOM 789 C CA . TRP A 1 102 ? 6.445 8.562 -4.512 1 97.69 102 TRP A CA 1
ATOM 790 C C . TRP A 1 102 ? 4.949 8.258 -4.469 1 97.69 102 TRP A C 1
ATOM 792 O O . TRP A 1 102 ? 4.316 8.094 -5.512 1 97.69 102 TRP A O 1
ATOM 802 N N . ALA A 1 103 ? 4.352 8.234 -3.291 1 98.44 103 ALA A N 1
ATOM 803 C CA . ALA A 1 103 ? 2.936 7.914 -3.123 1 98.44 103 ALA A CA 1
ATOM 804 C C . ALA A 1 103 ? 2.055 8.961 -3.795 1 98.44 103 ALA A C 1
ATOM 806 O O . ALA A 1 103 ? 1.06 8.625 -4.441 1 98.44 103 ALA A O 1
ATOM 807 N N . LEU A 1 104 ? 2.373 10.211 -3.666 1 98.44 104 LEU A N 1
ATOM 808 C CA . LEU A 1 104 ? 1.611 11.266 -4.32 1 98.44 104 LEU A CA 1
ATOM 809 C C . LEU A 1 104 ? 1.687 11.133 -5.836 1 98.44 104 LEU A C 1
ATOM 811 O O . LEU A 1 104 ? 0.686 11.32 -6.531 1 98.44 104 LEU A O 1
ATOM 815 N N . ALA A 1 105 ? 2.885 10.875 -6.312 1 98 105 ALA A N 1
ATOM 816 C CA . ALA A 1 105 ? 3.049 10.672 -7.75 1 98 105 ALA A CA 1
ATOM 817 C C . ALA A 1 105 ? 2.193 9.508 -8.242 1 98 105 ALA A C 1
ATOM 819 O O . ALA A 1 105 ? 1.58 9.594 -9.312 1 98 105 ALA A O 1
ATOM 820 N N . GLN A 1 106 ? 2.166 8.438 -7.469 1 98.12 106 GLN A N 1
ATOM 821 C CA . GLN A 1 106 ? 1.311 7.305 -7.816 1 98.12 106 GLN A CA 1
ATOM 822 C C . GLN A 1 106 ? -0.158 7.719 -7.859 1 98.12 106 GLN A C 1
ATOM 824 O O . GLN A 1 106 ? -0.911 7.27 -8.727 1 98.12 106 GLN A O 1
ATOM 829 N N . ALA A 1 107 ? -0.578 8.562 -6.918 1 98.38 107 ALA A N 1
ATOM 830 C CA . ALA A 1 107 ? -1.959 9.031 -6.902 1 98.38 107 ALA A CA 1
ATOM 831 C C . ALA A 1 107 ? -2.283 9.82 -8.172 1 98.38 107 ALA A C 1
ATOM 833 O O . ALA A 1 107 ? -3.357 9.648 -8.75 1 98.38 107 ALA A O 1
ATOM 834 N N . MET A 1 108 ? -1.344 10.648 -8.617 1 98.12 108 MET A N 1
ATOM 835 C CA . MET A 1 108 ? -1.55 11.422 -9.844 1 98.12 108 MET A CA 1
ATOM 836 C C . MET A 1 108 ? -1.744 10.492 -11.039 1 98.12 108 MET A C 1
ATOM 838 O O . MET A 1 108 ? -2.602 10.742 -11.883 1 98.12 108 MET A O 1
ATOM 842 N N . ARG A 1 109 ? -0.995 9.43 -11.078 1 97.56 109 ARG A N 1
ATOM 843 C CA . ARG A 1 109 ? -1.133 8.453 -12.148 1 97.56 109 ARG A CA 1
ATOM 844 C C . ARG A 1 109 ? -2.492 7.766 -12.086 1 97.56 109 ARG A C 1
ATOM 846 O O . ARG A 1 109 ? -3.133 7.555 -13.125 1 97.56 109 ARG A O 1
ATOM 853 N N . THR A 1 110 ? -2.916 7.383 -10.906 1 98.06 110 THR A N 1
ATOM 854 C CA . THR A 1 110 ? -4.219 6.754 -10.734 1 98.06 110 THR A CA 1
ATOM 855 C C . THR A 1 110 ? -5.336 7.688 -11.188 1 98.06 110 THR A C 1
ATOM 857 O O . THR A 1 110 ? -6.25 7.273 -11.906 1 98.06 110 THR A O 1
ATOM 860 N N . PHE A 1 111 ? -5.25 8.953 -10.797 1 97.75 111 PHE A N 1
ATOM 861 C CA . PHE A 1 111 ? -6.285 9.906 -11.18 1 97.75 111 PHE A CA 1
ATOM 862 C C . PHE A 1 111 ? -6.367 10.031 -12.703 1 97.75 111 PHE A C 1
ATOM 864 O O . PHE A 1 111 ? -7.445 10.273 -13.25 1 97.75 111 PHE A O 1
ATOM 871 N N . GLN A 1 112 ? -5.27 9.844 -13.352 1 95.38 112 GLN A N 1
ATOM 872 C CA . GLN A 1 112 ? -5.211 9.992 -14.805 1 95.38 112 GLN A CA 1
ATOM 873 C C . GLN A 1 112 ? -5.844 8.797 -15.508 1 95.38 112 GLN A C 1
ATOM 875 O O . GLN A 1 112 ? -6.547 8.953 -16.5 1 95.38 112 GLN A O 1
ATOM 880 N N . THR A 1 113 ? -5.68 7.598 -14.938 1 94.31 113 THR A N 1
ATOM 881 C CA . THR A 1 113 ? -5.941 6.41 -15.75 1 94.31 113 THR A CA 1
ATOM 882 C C . THR A 1 113 ? -7.121 5.621 -15.188 1 94.31 113 THR A C 1
ATOM 884 O O . THR A 1 113 ? -7.723 4.809 -15.891 1 94.31 113 THR A O 1
ATOM 887 N N . SER A 1 114 ? -7.449 5.852 -13.945 1 96.62 114 SER A N 1
ATOM 888 C CA . SER A 1 114 ? -8.398 4.973 -13.266 1 96.62 114 SER A CA 1
ATOM 889 C C . SER A 1 114 ? -9.828 5.277 -13.695 1 96.62 114 SER A C 1
ATOM 891 O O . SER A 1 114 ? -10.195 6.438 -13.891 1 96.62 114 SER A O 1
ATOM 893 N N . ARG A 1 115 ? -10.617 4.25 -13.812 1 94.75 115 ARG A N 1
ATOM 894 C CA . ARG A 1 115 ? -12.062 4.34 -13.961 1 94.75 115 ARG A CA 1
ATOM 895 C C . ARG A 1 115 ? -12.773 3.553 -12.867 1 94.75 115 ARG A C 1
ATOM 897 O O . ARG A 1 115 ? -13.953 3.213 -13.008 1 94.75 115 ARG A O 1
ATOM 904 N N . SER A 1 116 ? -12.062 3.23 -11.828 1 96.38 116 SER A N 1
ATOM 905 C CA . SER A 1 116 ? -12.555 2.553 -10.641 1 96.38 116 SER A CA 1
ATOM 906 C C . SER A 1 116 ? -12.773 3.537 -9.492 1 96.38 116 SER A C 1
ATOM 908 O O . SER A 1 116 ? -11.812 4.094 -8.953 1 96.38 116 SER A O 1
ATOM 910 N N . GLU A 1 117 ? -14 3.67 -9.055 1 96.88 117 GLU A N 1
ATOM 911 C CA . GLU A 1 117 ? -14.289 4.574 -7.945 1 96.88 117 GLU A CA 1
ATOM 912 C C . GLU A 1 117 ? -13.594 4.117 -6.664 1 96.88 117 GLU A C 1
ATOM 914 O O . GLU A 1 117 ? -13.203 4.941 -5.84 1 96.88 117 GLU A O 1
ATOM 919 N N . TRP A 1 118 ? -13.445 2.766 -6.57 1 97.94 118 TRP A N 1
ATOM 920 C CA . TRP A 1 118 ? -12.734 2.221 -5.414 1 97.94 118 TRP A CA 1
ATOM 921 C C . TRP A 1 118 ? -11.297 2.721 -5.375 1 97.94 118 TRP A C 1
ATOM 923 O O . TRP A 1 118 ? -10.828 3.207 -4.34 1 97.94 118 TRP A O 1
ATOM 933 N N . ALA A 1 119 ? -10.625 2.658 -6.535 1 98.44 119 ALA A N 1
ATOM 934 C CA . ALA A 1 119 ? -9.227 3.066 -6.625 1 98.44 119 ALA A CA 1
ATOM 935 C C . ALA A 1 119 ? -9.086 4.574 -6.438 1 98.44 119 ALA A C 1
ATOM 937 O O . ALA A 1 119 ? -8.164 5.035 -5.754 1 98.44 119 ALA A O 1
ATOM 938 N N . LEU A 1 120 ? -9.992 5.316 -7.059 1 98.44 120 LEU A N 1
ATOM 939 C CA . LEU A 1 120 ? -9.977 6.77 -6.934 1 98.44 120 LEU A CA 1
ATOM 940 C C . LEU A 1 120 ? -10.203 7.191 -5.484 1 98.44 120 LEU A C 1
ATOM 942 O O . LEU A 1 120 ? -9.508 8.078 -4.977 1 98.44 120 LEU A O 1
ATOM 946 N N . ASN A 1 121 ? -11.148 6.5 -4.766 1 98.56 121 ASN A N 1
ATOM 947 C CA . ASN A 1 121 ? -11.422 6.758 -3.355 1 98.56 121 ASN A CA 1
ATOM 948 C C . ASN A 1 121 ? -10.203 6.469 -2.488 1 98.56 121 ASN A C 1
ATOM 950 O O . ASN A 1 121 ? -9.828 7.285 -1.641 1 98.56 121 ASN A O 1
ATOM 954 N N . PHE A 1 122 ? -9.562 5.367 -2.799 1 98.88 122 PHE A N 1
ATOM 955 C CA . PHE A 1 122 ? -8.391 4.93 -2.055 1 98.88 122 PHE A CA 1
ATOM 956 C C . PHE A 1 122 ? -7.273 5.965 -2.148 1 98.88 122 PHE A C 1
ATOM 958 O O . PHE A 1 122 ? -6.77 6.438 -1.127 1 98.88 122 PHE A O 1
ATOM 965 N N . MET A 1 123 ? -6.906 6.402 -3.322 1 98.75 123 MET A N 1
ATOM 966 C CA . MET A 1 123 ? -5.773 7.305 -3.498 1 98.75 123 MET A CA 1
ATOM 967 C C . MET A 1 123 ? -6.148 8.734 -3.104 1 98.75 123 MET A C 1
ATOM 969 O O . MET A 1 123 ? -5.301 9.492 -2.633 1 98.75 123 MET A O 1
ATOM 973 N N . LEU A 1 124 ? -7.453 9.148 -3.242 1 98.81 124 LEU A N 1
ATOM 974 C CA . LEU A 1 124 ? -7.902 10.469 -2.818 1 98.81 124 LEU A CA 1
ATOM 975 C C . LEU A 1 124 ? -7.691 10.664 -1.32 1 98.81 124 LEU A C 1
ATOM 977 O O . LEU A 1 124 ? -7.25 11.727 -0.883 1 98.81 124 LEU A O 1
ATOM 981 N N . ARG A 1 125 ? -7.973 9.641 -0.56 1 98.88 125 ARG A N 1
ATOM 982 C CA . ARG A 1 125 ? -7.781 9.727 0.884 1 98.88 125 ARG A CA 1
ATOM 983 C C . ARG A 1 125 ? -6.312 9.961 1.228 1 98.88 125 ARG A C 1
ATOM 985 O O . ARG A 1 125 ? -5.996 10.734 2.131 1 98.88 125 ARG A O 1
ATOM 992 N N . PHE A 1 126 ? -5.457 9.312 0.49 1 98.88 126 PHE A N 1
ATOM 993 C CA . PHE A 1 126 ? -4.031 9.508 0.735 1 98.88 126 PHE A CA 1
ATOM 994 C C . PHE A 1 126 ? -3.594 10.906 0.297 1 98.88 126 PHE A C 1
ATOM 996 O O . PHE A 1 126 ? -2.785 11.547 0.971 1 98.88 126 PHE A O 1
ATOM 1003 N N . VAL A 1 127 ? -4.121 11.414 -0.795 1 98.88 127 VAL A N 1
ATOM 1004 C CA . VAL A 1 127 ? -3.76 12.75 -1.265 1 98.88 127 VAL A CA 1
ATOM 1005 C C . VAL A 1 127 ? -4.195 13.797 -0.24 1 98.88 127 VAL A C 1
ATOM 1007 O O . VAL A 1 127 ? -3.416 14.68 0.119 1 98.88 127 VAL A O 1
ATOM 1010 N N . LEU A 1 128 ? -5.41 13.617 0.284 1 98.94 128 LEU A N 1
ATOM 1011 C CA . LEU A 1 128 ? -5.957 14.539 1.277 1 98.94 128 LEU A CA 1
ATOM 1012 C C . LEU A 1 128 ? -5.082 14.57 2.525 1 98.94 128 LEU A C 1
ATOM 1014 O O . LEU A 1 128 ? -5.043 15.578 3.234 1 98.94 128 LEU A O 1
ATOM 1018 N N . HIS A 1 129 ? -4.34 13.531 2.729 1 98.94 129 HIS A N 1
ATOM 1019 C CA . HIS A 1 129 ? -3.521 13.375 3.926 1 98.94 129 HIS A CA 1
ATOM 1020 C C . HIS A 1 129 ? -2.082 13.812 3.666 1 98.94 129 HIS A C 1
ATOM 1022 O O . HIS A 1 129 ? -1.554 14.672 4.367 1 98.94 129 HIS A O 1
ATOM 1028 N N . ILE A 1 130 ? -1.469 13.289 2.627 1 98.94 130 ILE A N 1
ATOM 1029 C CA . ILE A 1 130 ? -0.03 13.359 2.391 1 98.94 130 ILE A CA 1
ATOM 1030 C C . ILE A 1 130 ? 0.374 14.797 2.098 1 98.94 130 ILE A C 1
ATOM 1032 O O . ILE A 1 130 ? 1.45 15.242 2.504 1 98.94 130 ILE A O 1
ATOM 1036 N N . VAL A 1 131 ? -0.495 15.555 1.439 1 98.94 131 VAL A N 1
ATOM 1037 C CA . VAL A 1 131 ? -0.16 16.953 1.17 1 98.94 131 VAL A CA 1
ATOM 1038 C C . VAL A 1 131 ? 0.064 17.688 2.486 1 98.94 131 VAL A C 1
ATOM 1040 O O . VAL A 1 131 ? 0.999 18.484 2.605 1 98.94 131 VAL A O 1
ATOM 1043 N N . GLY A 1 132 ? -0.791 17.406 3.453 1 98.88 132 GLY A N 1
ATOM 1044 C CA . GLY A 1 132 ? -0.546 17.969 4.773 1 98.88 132 GLY A CA 1
ATOM 1045 C C . GLY A 1 132 ? 0.777 17.531 5.371 1 98.88 132 GLY A C 1
ATOM 1046 O O . GLY A 1 132 ? 1.538 18.359 5.879 1 98.88 132 GLY A O 1
ATOM 1047 N N . ASP A 1 133 ? 1.083 16.25 5.262 1 98.81 133 ASP A N 1
ATOM 1048 C CA . ASP A 1 133 ? 2.336 15.711 5.781 1 98.81 133 ASP A CA 1
ATOM 1049 C C . ASP A 1 133 ? 3.539 16.406 5.152 1 98.81 133 ASP A C 1
ATOM 1051 O O . ASP A 1 133 ? 4.488 16.766 5.852 1 98.81 133 ASP A O 1
ATOM 1055 N N . LEU A 1 134 ? 3.484 16.688 3.904 1 98.81 134 LEU A N 1
ATOM 1056 C CA . LEU A 1 134 ? 4.621 17.219 3.164 1 98.81 134 LEU A CA 1
ATOM 1057 C C . LEU A 1 134 ? 4.816 18.703 3.475 1 98.81 134 LEU A C 1
ATOM 1059 O O . LEU A 1 134 ? 5.723 19.344 2.932 1 98.81 134 LEU A O 1
ATOM 1063 N N . HIS A 1 135 ? 4.004 19.203 4.301 1 98.88 135 HIS A N 1
ATOM 1064 C CA . HIS A 1 135 ? 4.16 20.594 4.676 1 98.88 135 HIS A CA 1
ATOM 1065 C C . HIS A 1 135 ? 4.457 20.734 6.168 1 98.88 135 HIS A C 1
ATOM 1067 O O . HIS A 1 135 ? 4.477 21.844 6.699 1 98.88 135 HIS A O 1
ATOM 1073 N N . GLN A 1 136 ? 4.621 19.641 6.863 1 98.81 136 GLN A N 1
ATOM 1074 C CA . GLN A 1 136 ? 5.184 19.578 8.211 1 98.81 136 GLN A CA 1
ATOM 1075 C C . GLN A 1 136 ? 6.691 19.328 8.164 1 98.81 136 GLN A C 1
ATOM 1077 O O . GLN A 1 136 ? 7.141 18.297 7.672 1 98.81 136 GLN A O 1
ATOM 1082 N N . PRO A 1 137 ? 7.477 20.25 8.703 1 98.81 137 PRO A N 1
ATOM 1083 C CA . PRO A 1 137 ? 8.93 20.219 8.516 1 98.81 137 PRO A CA 1
ATOM 1084 C C . PRO A 1 137 ? 9.547 18.859 8.867 1 98.81 137 PRO A C 1
ATOM 1086 O O . PRO A 1 137 ? 10.367 18.344 8.109 1 98.81 137 PRO A O 1
ATOM 1089 N N . LEU A 1 138 ? 9.109 18.203 9.883 1 98.38 138 LEU A N 1
ATOM 1090 C CA . LEU A 1 138 ? 9.781 17.016 10.383 1 98.38 138 LEU A CA 1
ATOM 1091 C C . LEU A 1 138 ? 9.266 15.758 9.672 1 98.38 138 LEU A C 1
ATOM 1093 O O . LEU A 1 138 ? 9.773 14.664 9.898 1 98.38 138 LEU A O 1
ATOM 1097 N N . HIS A 1 139 ? 8.281 15.867 8.812 1 98.69 139 HIS A N 1
ATOM 1098 C CA . HIS A 1 139 ? 7.914 14.836 7.852 1 98.69 139 HIS A CA 1
ATOM 1099 C C . HIS A 1 139 ? 8.812 14.883 6.625 1 98.69 139 HIS A C 1
ATOM 1101 O O . HIS A 1 139 ? 8.773 13.977 5.781 1 98.69 139 HIS A O 1
ATOM 1107 N N . CYS A 1 140 ? 9.617 15.938 6.504 1 98.5 140 CYS A N 1
ATOM 1108 C CA . CYS A 1 140 ? 10.492 16.109 5.352 1 98.5 140 CYS A CA 1
ATOM 1109 C C . CYS A 1 140 ? 11.961 16.078 5.766 1 98.5 140 CYS A C 1
ATOM 1111 O O . CYS A 1 140 ? 12.812 16.641 5.078 1 98.5 140 CYS A O 1
ATOM 1113 N N . ALA A 1 141 ? 12.25 15.438 6.957 1 96.94 141 ALA A N 1
ATOM 1114 C CA . ALA A 1 141 ? 13.633 15.469 7.418 1 96.94 141 ALA A CA 1
ATOM 1115 C C . ALA A 1 141 ? 13.922 14.297 8.359 1 96.94 141 ALA A C 1
ATOM 1117 O O . ALA A 1 141 ? 13.023 13.805 9.047 1 96.94 141 ALA A O 1
ATOM 1118 N N . GLU A 1 142 ? 15.117 13.914 8.336 1 93.88 142 GLU A N 1
ATOM 1119 C CA . GLU A 1 142 ? 15.695 13.039 9.359 1 93.88 142 GLU A CA 1
ATOM 1120 C C . GLU A 1 142 ? 17.031 13.586 9.859 1 93.88 142 GLU A C 1
ATOM 1122 O O . GLU A 1 142 ? 17.953 13.812 9.07 1 93.88 142 GLU A O 1
ATOM 1127 N N . GLY A 1 143 ? 17.125 13.797 11.109 1 91.38 143 GLY A N 1
ATOM 1128 C CA . GLY A 1 143 ? 18.359 14.242 11.719 1 91.38 143 GLY A CA 1
ATOM 1129 C C . GLY A 1 143 ? 19.344 13.117 11.969 1 91.38 143 GLY A C 1
ATOM 1130 O O . GLY A 1 143 ? 18.969 12.062 12.492 1 91.38 143 GLY A O 1
ATOM 1131 N N . LEU A 1 144 ? 20.531 13.289 11.531 1 88.94 144 LEU A N 1
ATOM 1132 C CA . LEU A 1 144 ? 21.641 12.375 11.797 1 88.94 144 LEU A CA 1
ATOM 1133 C C . LEU A 1 144 ? 22.688 13.031 12.695 1 88.94 144 LEU A C 1
ATOM 1135 O O . LEU A 1 144 ? 23.344 13.984 12.289 1 88.94 144 LEU A O 1
ATOM 1139 N N . PHE A 1 145 ? 22.797 12.453 13.859 1 82.94 145 PHE A N 1
ATOM 1140 C CA . PHE A 1 145 ? 23.641 13.102 14.859 1 82.94 145 PHE A CA 1
ATOM 1141 C C . PHE A 1 145 ? 24.594 12.094 15.492 1 82.94 145 PHE A C 1
ATOM 1143 O O . PHE A 1 145 ? 24.281 10.906 15.586 1 82.94 145 PHE A O 1
ATOM 1150 N N . ASN A 1 146 ? 25.922 12.297 15.695 1 72.12 146 ASN A N 1
ATOM 1151 C CA . ASN A 1 146 ? 26.891 11.477 16.422 1 72.12 146 ASN A CA 1
ATOM 1152 C C . ASN A 1 146 ? 26.859 11.773 17.922 1 72.12 146 ASN A C 1
ATOM 1154 O O . ASN A 1 146 ? 27.656 11.234 18.688 1 72.12 146 ASN A O 1
ATOM 1158 N N . ASP A 1 147 ? 26.125 12.539 18.359 1 59.09 147 ASP A N 1
ATOM 1159 C CA . ASP A 1 147 ? 26.219 12.953 19.75 1 59.09 147 ASP A CA 1
ATOM 1160 C C . ASP A 1 147 ? 25.062 12.367 20.562 1 59.09 147 ASP A C 1
ATOM 1162 O O . ASP A 1 147 ? 24.094 11.852 20 1 59.09 147 ASP A O 1
ATOM 1166 N N . THR A 1 148 ? 25.312 12.164 21.938 1 51.59 148 THR A N 1
ATOM 1167 C CA . THR A 1 148 ? 24.438 11.727 23.031 1 51.59 148 THR A CA 1
ATOM 1168 C C . THR A 1 148 ? 23.078 12.406 22.938 1 51.59 148 THR A C 1
ATOM 1170 O O . THR A 1 148 ? 22.172 12.109 23.734 1 51.59 148 THR A O 1
ATOM 1173 N N . LYS A 1 149 ? 23.141 13.375 22.25 1 46.16 149 LYS A N 1
ATOM 1174 C CA . LYS A 1 149 ? 21.922 14.164 22.453 1 46.16 149 LYS A CA 1
ATOM 1175 C C . LYS A 1 149 ? 20.688 13.383 22.047 1 46.16 149 LYS A C 1
ATOM 1177 O O . LYS A 1 149 ? 19.641 13.469 22.703 1 46.16 149 LYS A O 1
ATOM 1182 N N . PHE A 1 150 ? 20.828 12.734 20.938 1 52.41 150 PHE A N 1
ATOM 1183 C CA . PHE A 1 150 ? 19.578 12.148 20.469 1 52.41 150 PHE A CA 1
ATOM 1184 C C . PHE A 1 150 ? 19.625 10.625 20.562 1 52.41 150 PHE A C 1
ATOM 1186 O O . PHE A 1 150 ? 18.688 9.945 20.141 1 52.41 150 PHE A O 1
ATOM 1193 N N . GLY A 1 151 ? 20.594 10.125 21.375 1 48.41 151 GLY A N 1
ATOM 1194 C CA . GLY A 1 151 ? 20.812 8.695 21.5 1 48.41 151 GLY A CA 1
ATOM 1195 C C . GLY A 1 151 ? 21.453 8.086 20.266 1 48.41 151 GLY A C 1
ATOM 1196 O O . GLY A 1 151 ? 21.656 8.766 19.25 1 48.41 151 GLY A O 1
ATOM 1197 N N . ASP A 1 152 ? 22.234 7.07 20.312 1 48.34 152 ASP A N 1
ATOM 1198 C CA . ASP A 1 152 ? 22.938 6.324 19.281 1 48.34 152 ASP A CA 1
ATOM 1199 C C . ASP A 1 152 ? 21.984 5.883 18.172 1 48.34 152 ASP A C 1
ATOM 1201 O O . ASP A 1 152 ? 21.891 4.695 17.859 1 48.34 152 ASP A O 1
ATOM 1205 N N . VAL A 1 153 ? 21.234 6.969 17.938 1 52.72 153 VAL A N 1
ATOM 1206 C CA . VAL A 1 153 ? 20.312 6.488 16.906 1 52.72 153 VAL A CA 1
ATOM 1207 C C . VAL A 1 153 ? 20.781 6.973 15.539 1 52.72 153 VAL A C 1
ATOM 1209 O O . VAL A 1 153 ? 21.047 8.164 15.344 1 52.72 153 VAL A O 1
ATOM 1212 N N . MET A 1 154 ? 21.375 6.312 14.641 1 61.53 154 MET A N 1
ATOM 1213 C CA . MET A 1 154 ? 21.734 6.539 13.25 1 61.53 154 MET A CA 1
ATOM 1214 C C . MET A 1 154 ? 20.578 7.152 12.477 1 61.53 154 MET A C 1
ATOM 1216 O O . MET A 1 154 ? 20.547 7.117 11.242 1 61.53 154 MET A O 1
ATOM 1220 N N . GLY A 1 155 ? 19.672 8.031 13.258 1 83.56 155 GLY A N 1
ATOM 1221 C CA . GLY A 1 155 ? 18.5 8.703 12.719 1 83.56 155 GLY A CA 1
ATOM 1222 C C . GLY A 1 155 ? 17.422 8.961 13.758 1 83.56 155 GLY A C 1
ATOM 1223 O O . GLY A 1 155 ? 17.141 8.102 14.594 1 83.56 155 GLY A O 1
ATOM 1224 N N . ASP A 1 156 ? 16.953 10.227 13.781 1 89 156 ASP A N 1
ATOM 1225 C CA . ASP A 1 156 ? 16.031 10.602 14.852 1 89 156 ASP A CA 1
ATOM 1226 C C . ASP A 1 156 ? 14.578 10.297 14.461 1 89 156 ASP A C 1
ATOM 1228 O O . ASP A 1 156 ? 13.648 10.648 15.18 1 89 156 ASP A O 1
ATOM 1232 N N . ARG A 1 157 ? 14.336 9.758 13.203 1 90.75 157 ARG A N 1
ATOM 1233 C CA . ARG A 1 157 ? 13.008 9.438 12.688 1 90.75 157 ARG A CA 1
ATOM 1234 C C . ARG A 1 157 ? 12.141 10.688 12.617 1 90.75 157 ARG A C 1
ATOM 1236 O O . ARG A 1 157 ? 11.023 10.703 13.141 1 90.75 157 ARG A O 1
ATOM 1243 N N . GLY A 1 158 ? 12.688 11.695 12.062 1 94.38 158 GLY A N 1
ATOM 1244 C CA . GLY A 1 158 ? 11.953 12.938 11.875 1 94.38 158 GLY A CA 1
ATOM 1245 C C . GLY A 1 158 ? 11.617 13.633 13.18 1 94.38 158 GLY A C 1
ATOM 1246 O O . GLY A 1 158 ? 10.508 14.148 13.352 1 94.38 158 GLY A O 1
ATOM 1247 N N . GLY A 1 159 ? 12.477 13.57 14.18 1 94.38 159 GLY A N 1
ATOM 1248 C CA . GLY A 1 159 ? 12.273 14.234 15.461 1 94.38 159 GLY A CA 1
ATOM 1249 C C . GLY A 1 159 ? 11.531 13.375 16.469 1 94.38 159 GLY A C 1
ATOM 1250 O O . GLY A 1 159 ? 11.359 13.773 17.625 1 94.38 159 GLY A O 1
ATOM 1251 N N . ASN A 1 160 ? 11.055 12.172 16.062 1 93.75 160 ASN A N 1
ATOM 1252 C CA . ASN A 1 160 ? 10.312 11.305 16.969 1 93.75 160 ASN A CA 1
ATOM 1253 C C . ASN A 1 160 ? 11.18 10.836 18.141 1 93.75 160 ASN A C 1
ATOM 1255 O O . ASN A 1 160 ? 10.672 10.562 19.219 1 93.75 160 ASN A O 1
ATOM 1259 N N . LEU A 1 161 ? 12.461 10.828 17.938 1 91.44 161 LEU A N 1
ATOM 1260 C CA . LEU A 1 161 ? 13.352 10.32 18.984 1 91.44 161 LEU A CA 1
ATOM 1261 C C . LEU A 1 161 ? 13.977 11.461 19.766 1 91.44 161 LEU A C 1
ATOM 1263 O O . LEU A 1 161 ? 14.789 11.234 20.672 1 91.44 161 LEU A O 1
ATOM 1267 N N . ILE A 1 162 ? 13.664 12.609 19.406 1 92.06 162 ILE A N 1
ATOM 1268 C CA . ILE A 1 162 ? 14.07 13.766 20.219 1 92.06 162 ILE A CA 1
ATOM 1269 C C . ILE A 1 162 ? 13 14.07 21.266 1 92.06 162 ILE A C 1
ATOM 1271 O O . ILE A 1 162 ? 12.039 14.789 20.984 1 92.06 162 ILE A O 1
ATOM 1275 N N . ARG A 1 163 ? 13.234 13.547 22.453 1 93.25 163 ARG A N 1
ATOM 1276 C CA . ARG A 1 163 ? 12.289 13.727 23.547 1 93.25 163 ARG A CA 1
ATOM 1277 C C . ARG A 1 163 ? 12.367 15.141 24.109 1 93.25 163 ARG A C 1
ATOM 1279 O O . ARG A 1 163 ? 13.461 15.703 24.234 1 93.25 163 ARG A O 1
ATOM 1286 N N . ILE A 1 164 ? 11.234 15.672 24.406 1 94.94 164 ILE A N 1
ATOM 1287 C CA . ILE A 1 164 ? 11.164 17 25 1 94.94 164 ILE A CA 1
ATOM 1288 C C . ILE A 1 164 ? 10.148 17.016 26.141 1 94.94 164 ILE A C 1
ATOM 1290 O O . ILE A 1 164 ? 9.367 16.062 26.281 1 94.94 164 ILE A O 1
ATOM 1294 N N . ARG A 1 165 ? 10.273 18.031 26.969 1 95.94 165 ARG A N 1
ATOM 1295 C CA . ARG A 1 165 ? 9.32 18.234 28.062 1 95.94 165 ARG A CA 1
ATOM 1296 C C . ARG A 1 165 ? 8.383 19.391 27.75 1 95.94 165 ARG A C 1
ATOM 1298 O O . ARG A 1 165 ? 8.836 20.484 27.391 1 95.94 165 ARG A O 1
ATOM 1305 N N . THR A 1 166 ? 7.098 19.094 27.75 1 96.38 166 THR A N 1
ATOM 1306 C CA . THR A 1 166 ? 6.105 20.141 27.531 1 96.38 166 THR A CA 1
ATOM 1307 C C . THR A 1 166 ? 5.02 20.094 28.609 1 96.38 166 THR A C 1
ATOM 1309 O O . THR A 1 166 ? 5.023 19.203 29.453 1 96.38 166 THR A O 1
ATOM 1312 N N . GLN A 1 167 ? 4.137 21.078 28.609 1 95.62 167 GLN A N 1
ATOM 1313 C CA . GLN A 1 167 ? 3.004 21.109 29.531 1 95.62 167 GLN A CA 1
ATOM 1314 C C . GLN A 1 167 ? 1.912 20.141 29.094 1 95.62 167 GLN A C 1
ATOM 1316 O O . GLN A 1 167 ? 0.985 19.859 29.859 1 95.62 167 GLN A O 1
ATOM 1321 N N . TRP A 1 168 ? 1.952 19.703 27.844 1 95.31 168 TRP A N 1
ATOM 1322 C CA . TRP A 1 168 ? 0.975 18.75 27.328 1 95.31 168 TRP A CA 1
ATOM 1323 C C . TRP A 1 168 ? 1.465 17.312 27.484 1 95.31 168 TRP A C 1
ATOM 1325 O O . TRP A 1 168 ? 2.57 16.984 27.062 1 95.31 168 TRP A O 1
ATOM 1335 N N . ARG A 1 169 ? 0.653 16.469 28 1 92.25 169 ARG A N 1
ATOM 1336 C CA . ARG A 1 169 ? 1.013 15.078 28.25 1 92.25 169 ARG A CA 1
ATOM 1337 C C . ARG A 1 169 ? 1.26 14.336 26.938 1 92.25 169 ARG A C 1
ATOM 1339 O O . ARG A 1 169 ? 2.064 13.406 26.891 1 92.25 169 ARG A O 1
ATOM 1346 N N . GLU A 1 170 ? 0.576 14.781 25.875 1 91.56 170 GLU A N 1
ATOM 1347 C CA . GLU A 1 170 ? 0.624 14.094 24.578 1 91.56 170 GLU A CA 1
ATOM 1348 C C . GLU A 1 170 ? 1.867 14.484 23.797 1 91.56 170 GLU A C 1
ATOM 1350 O O . GLU A 1 170 ? 2.293 13.758 22.891 1 91.56 170 GLU A O 1
ATOM 1355 N N . LEU A 1 171 ? 2.426 15.648 24.031 1 95.81 171 LEU A N 1
ATOM 1356 C CA . LEU A 1 171 ? 3.525 16.172 23.234 1 95.81 171 LEU A CA 1
ATOM 1357 C C . LEU A 1 171 ? 4.871 15.852 23.875 1 95.81 171 LEU A C 1
ATOM 1359 O O . LEU A 1 171 ? 5.535 16.734 24.422 1 95.81 171 LEU A O 1
ATOM 1363 N N . THR A 1 172 ? 5.328 14.625 23.609 1 94.44 172 THR A N 1
ATOM 1364 C CA . THR A 1 172 ? 6.461 14.07 24.344 1 94.44 172 THR A CA 1
ATOM 1365 C C . THR A 1 172 ? 7.738 14.148 23.516 1 94.44 172 THR A C 1
ATOM 1367 O O . THR A 1 172 ? 8.82 13.82 24 1 94.44 172 THR A O 1
ATOM 1370 N N . ASN A 1 173 ? 7.648 14.492 22.266 1 94.81 173 ASN A N 1
ATOM 1371 C CA . ASN A 1 173 ? 8.812 14.562 21.375 1 94.81 173 ASN A CA 1
ATOM 1372 C C . ASN A 1 173 ? 8.68 15.695 20.375 1 94.81 173 ASN A C 1
ATOM 1374 O O . ASN A 1 173 ? 7.621 16.328 20.266 1 94.81 173 ASN A O 1
ATOM 1378 N N . LEU A 1 174 ? 9.75 15.992 19.703 1 96.62 174 LEU A N 1
ATOM 1379 C CA . LEU A 1 174 ? 9.828 17.141 18.812 1 96.62 174 LEU A CA 1
ATOM 1380 C C . LEU A 1 174 ? 8.836 17.016 17.672 1 96.62 174 LEU A C 1
ATOM 1382 O O . LEU A 1 174 ? 8.195 18 17.281 1 96.62 174 LEU A O 1
ATOM 1386 N N . HIS A 1 175 ? 8.703 15.836 17.141 1 97.44 175 HIS A N 1
ATOM 1387 C CA . HIS A 1 175 ? 7.797 15.602 16.016 1 97.44 175 HIS A CA 1
ATOM 1388 C C . HIS A 1 175 ? 6.355 15.922 16.406 1 97.44 175 HIS A C 1
ATOM 1390 O O . HIS A 1 175 ? 5.672 16.672 15.695 1 97.44 175 HIS A O 1
ATOM 1396 N N . LEU A 1 176 ? 5.922 15.422 17.469 1 96.88 176 LEU A N 1
ATOM 1397 C CA . LEU A 1 176 ? 4.551 15.617 17.922 1 96.88 176 LEU A CA 1
ATOM 1398 C C . LEU A 1 176 ? 4.281 17.094 18.203 1 96.88 176 LEU A C 1
ATOM 1400 O O . LEU A 1 176 ? 3.166 17.578 18 1 96.88 176 LEU A O 1
ATOM 1404 N N . LEU A 1 177 ? 5.273 17.781 18.766 1 98.06 177 LEU A N 1
ATOM 1405 C CA . LEU A 1 177 ? 5.117 19.219 19 1 98.06 177 LEU A CA 1
ATOM 1406 C C . LEU A 1 177 ? 4.77 19.938 17.703 1 98.06 177 LEU A C 1
ATOM 1408 O O . LEU A 1 177 ? 3.881 20.797 17.688 1 98.06 177 LEU A O 1
ATOM 1412 N N . TRP A 1 178 ? 5.422 19.594 16.641 1 98.56 178 TRP A N 1
ATOM 1413 C CA . TRP A 1 178 ? 5.191 20.234 15.352 1 98.56 178 TRP A CA 1
ATOM 1414 C C . TRP A 1 178 ? 3.881 19.75 14.734 1 98.56 178 TRP A C 1
ATOM 1416 O O . TRP A 1 178 ? 3.166 20.531 14.102 1 98.56 178 TRP A O 1
ATOM 1426 N N . ASP A 1 179 ? 3.506 18.5 14.93 1 97.94 179 ASP A N 1
ATOM 1427 C CA . ASP A 1 179 ? 2.217 18 14.461 1 97.94 179 ASP A CA 1
ATOM 1428 C C . ASP A 1 179 ? 1.063 18.781 15.078 1 97.94 179 ASP A C 1
ATOM 1430 O O . ASP A 1 179 ? 0.018 18.953 14.453 1 97.94 179 ASP A O 1
ATOM 1434 N N . ALA A 1 180 ? 1.317 19.281 16.281 1 97.56 180 ALA A N 1
ATOM 1435 C CA . ALA A 1 180 ? 0.276 19.984 17.016 1 97.56 180 ALA A CA 1
ATOM 1436 C C . ALA A 1 180 ? 0.432 21.484 16.891 1 97.56 180 ALA A C 1
ATOM 1438 O O . ALA A 1 180 ? -0.205 22.25 17.641 1 97.56 180 ALA A O 1
ATOM 1439 N N . ALA A 1 181 ? 1.277 21.922 16.078 1 98.44 181 ALA A N 1
ATOM 1440 C CA . ALA A 1 181 ? 1.547 23.344 15.875 1 98.44 181 ALA A CA 1
ATOM 1441 C C . ALA A 1 181 ? 1.873 24.016 17.203 1 98.44 181 ALA A C 1
ATOM 1443 O O . ALA A 1 181 ? 1.29 25.062 17.531 1 98.44 181 ALA A O 1
ATOM 1444 N N . GLY A 1 182 ? 2.752 23.375 18.016 1 97.81 182 GLY A N 1
ATOM 1445 C CA . GLY A 1 182 ? 3.168 23.953 19.281 1 97.81 182 GLY A CA 1
ATOM 1446 C C . GLY A 1 182 ? 2.062 23.969 20.328 1 97.81 182 GLY A C 1
ATOM 1447 O O . GLY A 1 182 ? 1.96 24.922 21.109 1 97.81 182 GLY A O 1
ATOM 1448 N N . GLY A 1 183 ? 1.155 23.094 20.219 1 97.5 183 GLY A N 1
ATOM 1449 C CA . GLY A 1 183 ? 0.096 22.969 21.203 1 97.5 183 GLY A CA 1
ATOM 1450 C C . GLY A 1 183 ? -1.162 23.734 20.828 1 97.5 183 GLY A C 1
ATOM 1451 O O . GLY A 1 183 ? -2.15 23.703 21.562 1 97.5 183 GLY A O 1
ATOM 1452 N N . LEU A 1 184 ? -1.213 24.359 19.688 1 97.25 184 LEU A N 1
ATOM 1453 C CA . LEU A 1 184 ? -2.381 25.125 19.266 1 97.25 184 LEU A CA 1
ATOM 1454 C C . LEU A 1 184 ? -3.545 24.203 18.922 1 97.25 184 LEU A C 1
ATOM 1456 O O . LEU A 1 184 ? -4.707 24.547 19.156 1 97.25 184 LEU A O 1
ATOM 1460 N N . TYR A 1 185 ? -3.213 23.078 18.312 1 96.88 185 TYR A N 1
ATOM 1461 C CA . TYR A 1 185 ? -4.23 22.188 17.766 1 96.88 185 TYR A CA 1
ATOM 1462 C C . TYR A 1 185 ? -4.094 20.781 18.344 1 96.88 185 TYR A C 1
ATOM 1464 O O . TYR A 1 185 ? -3.389 19.938 17.781 1 96.88 185 TYR A O 1
ATOM 1472 N N . MET A 1 186 ? -4.879 20.5 19.344 1 94.38 186 MET A N 1
ATOM 1473 C CA . MET A 1 186 ? -4.664 19.297 20.141 1 94.38 186 MET A CA 1
ATOM 1474 C C . MET A 1 186 ? -5.844 18.344 20 1 94.38 186 MET A C 1
ATOM 1476 O O . MET A 1 186 ? -5.766 17.188 20.422 1 94.38 186 MET A O 1
ATOM 1480 N N . ALA A 1 187 ? -6.922 18.812 19.359 1 93.19 187 ALA A N 1
ATOM 1481 C CA . ALA A 1 187 ? -8.109 17.969 19.281 1 93.19 187 ALA A CA 1
ATOM 1482 C C . ALA A 1 187 ? -7.887 16.812 18.312 1 93.19 187 ALA A C 1
ATOM 1484 O O . ALA A 1 187 ? -7.164 16.938 17.328 1 93.19 187 ALA A O 1
ATOM 1485 N N . GLU A 1 188 ? -8.492 15.688 18.609 1 93.5 188 GLU A N 1
ATOM 1486 C CA . GLU A 1 188 ? -8.414 14.492 17.781 1 93.5 188 GLU A CA 1
ATOM 1487 C C . GLU A 1 188 ? -9.797 14.07 17.281 1 93.5 188 GLU A C 1
ATOM 1489 O O . GLU A 1 188 ? -10.797 14.289 17.969 1 93.5 188 GLU A O 1
ATOM 1494 N N . TRP A 1 189 ? -9.82 13.492 16.125 1 93.31 189 TRP A N 1
ATOM 1495 C CA . TRP A 1 189 ? -11.055 12.922 15.602 1 93.31 189 TRP A CA 1
ATOM 1496 C C . TRP A 1 189 ? -11.539 11.766 16.469 1 93.31 189 TRP A C 1
ATOM 1498 O O . TRP A 1 189 ? -10.734 11.023 17.031 1 93.31 189 TRP A O 1
ATOM 1508 N N . PRO A 1 190 ? -12.945 11.688 16.594 1 94.12 190 PRO A N 1
ATOM 1509 C CA . PRO A 1 190 ? -14.055 12.438 15.992 1 94.12 190 PRO A CA 1
ATOM 1510 C C . PRO A 1 190 ? -14.305 13.773 16.688 1 94.12 190 PRO A C 1
ATOM 1512 O O . PRO A 1 190 ? -14.188 13.875 17.906 1 94.12 190 PRO A O 1
ATOM 1515 N N . PHE A 1 191 ? -14.766 14.734 15.867 1 95.12 191 PHE A N 1
ATOM 1516 C CA . PHE A 1 191 ? -15.008 16.078 16.375 1 95.12 191 PHE A CA 1
ATOM 1517 C C . PHE A 1 191 ? -16.469 16.25 16.781 1 95.12 191 PHE A C 1
ATOM 1519 O O . PHE A 1 191 ? -17.375 15.797 16.078 1 95.12 191 PHE A O 1
ATOM 1526 N N . SER A 1 192 ? -16.656 16.938 17.906 1 95.38 192 SER A N 1
ATOM 1527 C CA . SER A 1 192 ? -17.969 17.438 18.25 1 95.38 192 SER A CA 1
ATOM 1528 C C . SER A 1 192 ? -18.375 18.578 17.328 1 95.38 192 SER A C 1
ATOM 1530 O O . SER A 1 192 ? -17.562 19.078 16.547 1 95.38 192 SER A O 1
ATOM 1532 N N . SER A 1 193 ? -19.656 18.938 17.438 1 96.31 193 SER A N 1
ATOM 1533 C CA . SER A 1 193 ? -20.141 20.078 16.656 1 96.31 193 SER A CA 1
ATOM 1534 C C . SER A 1 193 ? -19.344 21.344 16.969 1 96.31 193 SER A C 1
ATOM 1536 O O . SER A 1 193 ? -19.062 22.141 16.078 1 96.31 193 SER A O 1
ATOM 1538 N N . GLU A 1 194 ? -19.047 21.516 18.203 1 97.44 194 GLU A N 1
ATOM 1539 C CA . GLU A 1 194 ? -18.281 22.688 18.609 1 97.44 194 GLU A CA 1
ATOM 1540 C C . GLU A 1 194 ? -16.859 22.641 18.047 1 97.44 194 GLU A C 1
ATOM 1542 O O . GLU A 1 194 ? -16.328 23.656 17.609 1 97.44 194 GLU A O 1
ATOM 1547 N N . GLN A 1 195 ? -16.281 21.5 18.078 1 97 195 GLN A N 1
ATOM 1548 C CA . GLN A 1 195 ? -14.93 21.328 17.547 1 97 195 GLN A CA 1
ATOM 1549 C C . GLN A 1 195 ? -14.914 21.547 16.031 1 97 195 GLN A C 1
ATOM 1551 O O . GLN A 1 195 ? -13.945 22.078 15.484 1 97 195 GLN A O 1
ATOM 1556 N N . GLN A 1 196 ? -15.953 21.141 15.398 1 97.38 196 GLN A N 1
ATOM 1557 C CA . GLN A 1 196 ? -16.078 21.375 13.969 1 97.38 196 GLN A CA 1
ATOM 1558 C C . GLN A 1 196 ? -16.172 22.875 13.656 1 97.38 196 GLN A C 1
ATOM 1560 O O . GLN A 1 196 ? -15.562 23.359 12.711 1 97.38 196 GLN A O 1
ATOM 1565 N N . ALA A 1 197 ? -16.953 23.547 14.445 1 98 197 ALA A N 1
ATOM 1566 C CA . ALA A 1 197 ? -17.078 24.984 14.281 1 98 197 ALA A CA 1
ATOM 1567 C C . ALA A 1 197 ? -15.727 25.688 14.523 1 98 197 ALA A C 1
ATOM 1569 O O . ALA A 1 197 ? -15.367 26.609 13.797 1 98 197 ALA A O 1
ATOM 1570 N N . GLN A 1 198 ? -15.062 25.219 15.516 1 98.19 198 GLN A N 1
ATOM 1571 C CA . GLN A 1 198 ? -13.742 25.766 15.82 1 98.19 198 GLN A CA 1
ATOM 1572 C C . GLN A 1 198 ? -12.766 25.516 14.672 1 98.19 198 GLN A C 1
ATOM 1574 O O . GLN A 1 198 ? -11.93 26.375 14.367 1 98.19 198 GLN A O 1
ATOM 1579 N N . LEU A 1 199 ? -12.852 24.344 14.102 1 98.44 199 LEU A N 1
ATOM 1580 C CA . LEU A 1 199 ? -12.016 24.016 12.953 1 98.44 199 LEU A CA 1
ATOM 1581 C C . LEU A 1 199 ? -12.211 25.031 11.828 1 98.44 199 LEU A C 1
ATOM 1583 O O . LEU A 1 199 ? -11.242 25.516 11.25 1 98.44 199 LEU A O 1
ATOM 1587 N N . ARG A 1 200 ? -13.422 25.359 11.516 1 98.56 200 ARG A N 1
ATOM 1588 C CA . ARG A 1 200 ? -13.742 26.297 10.453 1 98.56 200 ARG A CA 1
ATOM 1589 C C . ARG A 1 200 ? -13.242 27.703 10.797 1 98.56 200 ARG A C 1
ATOM 1591 O O . ARG A 1 200 ? -12.727 28.406 9.93 1 98.56 200 ARG A O 1
ATOM 1598 N N . ARG A 1 201 ? -13.383 28.078 12.047 1 98.56 201 ARG A N 1
ATOM 1599 C CA . ARG A 1 201 ? -12.891 29.375 12.492 1 98.56 201 ARG A CA 1
ATOM 1600 C C . ARG A 1 201 ? -11.367 29.453 12.383 1 98.56 201 ARG A C 1
ATOM 1602 O O . ARG A 1 201 ? -10.828 30.453 11.93 1 98.56 201 ARG A O 1
ATOM 1609 N N . ASN A 1 202 ? -10.758 28.391 12.844 1 98.69 202 ASN A N 1
ATOM 1610 C CA . ASN A 1 202 ? -9.297 28.344 12.75 1 98.69 202 ASN A CA 1
ATOM 1611 C C . ASN A 1 202 ? -8.82 28.422 11.305 1 98.69 202 ASN A C 1
ATOM 1613 O O . ASN A 1 202 ? -7.863 29.141 11.008 1 98.69 202 ASN A O 1
ATOM 1617 N N . ALA A 1 203 ? -9.484 27.688 10.422 1 98.88 203 ALA A N 1
ATOM 1618 C CA . ALA A 1 203 ? -9.133 27.734 9.008 1 98.88 203 ALA A CA 1
ATOM 1619 C C . ALA A 1 203 ? -9.266 29.156 8.453 1 98.88 203 ALA A C 1
ATOM 1621 O O . ALA A 1 203 ? -8.383 29.641 7.75 1 98.88 203 ALA A O 1
ATOM 1622 N N . SER A 1 204 ? -10.336 29.812 8.812 1 98.75 204 SER A N 1
ATOM 1623 C CA . SER A 1 204 ? -10.578 31.188 8.375 1 98.75 204 SER A CA 1
ATOM 1624 C C . SER A 1 204 ? -9.492 32.125 8.891 1 98.75 204 SER A C 1
ATOM 1626 O O . SER A 1 204 ? -9.016 33 8.148 1 98.75 204 SER A O 1
ATOM 1628 N N . GLN A 1 205 ? -9.164 31.984 10.117 1 98.75 205 GLN A N 1
ATOM 1629 C CA . GLN A 1 205 ? -8.141 32.844 10.711 1 98.75 205 GLN A CA 1
ATOM 1630 C C . GLN A 1 205 ? -6.785 32.625 10.047 1 98.75 205 GLN A C 1
ATOM 1632 O O . GLN A 1 205 ? -6.051 33.594 9.797 1 98.75 205 GLN A O 1
ATOM 1637 N N . ILE A 1 206 ? -6.469 31.375 9.781 1 98.88 206 ILE A N 1
ATOM 1638 C CA . ILE A 1 206 ? -5.211 31.031 9.117 1 98.88 206 ILE A CA 1
ATOM 1639 C C . ILE A 1 206 ? -5.176 31.672 7.73 1 98.88 206 ILE A C 1
ATOM 1641 O O . ILE A 1 206 ? -4.184 32.312 7.355 1 98.88 206 ILE A O 1
ATOM 1645 N N . MET A 1 207 ? -6.238 31.594 6.996 1 98.81 207 MET A N 1
ATOM 1646 C CA . MET A 1 207 ? -6.301 32.125 5.641 1 98.81 207 MET A CA 1
ATOM 1647 C C . MET A 1 207 ? -6.242 33.656 5.664 1 98.81 207 MET A C 1
ATOM 1649 O O . MET A 1 207 ? -5.684 34.281 4.754 1 98.81 207 MET A O 1
ATOM 1653 N N . LYS A 1 208 ? -6.859 34.281 6.676 1 98.69 208 LYS A N 1
ATOM 1654 C CA . LYS A 1 208 ? -6.789 35.719 6.82 1 98.69 208 LYS A CA 1
ATOM 1655 C C . LYS A 1 208 ? -5.355 36.188 7.078 1 98.69 208 LYS A C 1
ATOM 1657 O O . LYS A 1 208 ? -4.91 37.188 6.527 1 98.69 208 LYS A O 1
ATOM 1662 N N . ARG A 1 209 ? -4.684 35.438 7.883 1 98.5 209 ARG A N 1
ATOM 1663 C CA . ARG A 1 209 ? -3.316 35.781 8.234 1 98.5 209 ARG A CA 1
ATOM 1664 C C . ARG A 1 209 ? -2.359 35.5 7.082 1 98.5 209 ARG A C 1
ATOM 1666 O O . ARG A 1 209 ? -1.396 36.25 6.879 1 98.5 209 ARG A O 1
ATOM 1673 N N . PHE A 1 210 ? -2.623 34.438 6.402 1 98.69 210 PHE A N 1
ATOM 1674 C CA . PHE A 1 210 ? -1.763 34 5.305 1 98.69 210 PHE A CA 1
ATOM 1675 C C . PHE A 1 210 ? -2.572 33.812 4.027 1 98.69 210 PHE A C 1
ATOM 1677 O O . PHE A 1 210 ? -2.721 32.688 3.549 1 98.69 210 PHE A O 1
ATOM 1684 N N . PRO A 1 211 ? -2.996 34.906 3.426 1 98.31 211 PRO A N 1
ATOM 1685 C CA . PRO A 1 211 ? -3.723 34.781 2.16 1 98.31 211 PRO A CA 1
ATOM 1686 C C . PRO A 1 211 ? -2.848 34.25 1.031 1 98.31 211 PRO A C 1
ATOM 1688 O O . PRO A 1 211 ? -1.621 34.375 1.083 1 98.31 211 PRO A O 1
ATOM 1691 N N . ARG A 1 212 ? -3.408 33.688 0.028 1 96.5 212 ARG A N 1
ATOM 1692 C CA . ARG A 1 212 ? -2.711 33.062 -1.093 1 96.5 212 ARG A CA 1
ATOM 1693 C C . ARG A 1 212 ? -1.655 34 -1.669 1 96.5 212 ARG A C 1
ATOM 1695 O O . ARG A 1 212 ? -0.532 33.594 -1.953 1 96.5 212 ARG A O 1
ATOM 1702 N N . SER A 1 213 ? -1.995 35.25 -1.78 1 95.5 213 SER A N 1
ATOM 1703 C CA . SER A 1 213 ? -1.153 36.25 -2.439 1 95.5 213 SER A CA 1
ATOM 1704 C C . SER A 1 213 ? 0.106 36.531 -1.628 1 95.5 213 SER A C 1
ATOM 1706 O O . SER A 1 213 ? 1.093 37.031 -2.16 1 95.5 213 SER A O 1
ATOM 1708 N N . SER A 1 214 ? 0.054 36.156 -0.372 1 96.5 214 SER A N 1
ATOM 1709 C CA . SER A 1 214 ? 1.185 36.469 0.495 1 96.5 214 SER A CA 1
ATOM 1710 C C . SER A 1 214 ? 2.232 35.344 0.46 1 96.5 214 SER A C 1
ATOM 1712 O O . SER A 1 214 ? 3.348 35.531 0.958 1 96.5 214 SER A O 1
ATOM 1714 N N . LEU A 1 215 ? 1.889 34.281 -0.111 1 97.44 215 LEU A N 1
ATOM 1715 C CA . LEU A 1 215 ? 2.768 33.094 -0.101 1 97.44 215 LEU A CA 1
ATOM 1716 C C . LEU A 1 215 ? 3.518 32.969 -1.423 1 97.44 215 LEU A C 1
ATOM 1718 O O . LEU A 1 215 ? 2.988 32.438 -2.391 1 97.44 215 LEU A O 1
ATOM 1722 N N . LYS A 1 216 ? 4.762 33.344 -1.448 1 93.88 216 LYS A N 1
ATOM 1723 C CA . LYS A 1 216 ? 5.578 33.406 -2.656 1 93.88 216 LYS A CA 1
ATOM 1724 C C . LYS A 1 216 ? 5.867 32.031 -3.195 1 93.88 216 LYS A C 1
ATOM 1726 O O . LYS A 1 216 ? 6.184 31.859 -4.379 1 93.88 216 LYS A O 1
ATOM 1731 N N . GLU A 1 217 ? 5.762 31 -2.324 1 93.5 217 GLU A N 1
ATOM 1732 C CA . GLU A 1 217 ? 6.043 29.625 -2.701 1 93.5 217 GLU A CA 1
ATOM 1733 C C . GLU A 1 217 ? 4.953 29.062 -3.613 1 93.5 217 GLU A C 1
ATOM 1735 O O . GLU A 1 217 ? 5.148 28.031 -4.266 1 93.5 217 GLU A O 1
ATOM 1740 N N . LEU A 1 218 ? 3.816 29.75 -3.549 1 94.81 218 LEU A N 1
ATOM 1741 C CA . LEU A 1 218 ? 2.715 29.281 -4.383 1 94.81 218 LEU A CA 1
ATOM 1742 C C . LEU A 1 218 ? 2.928 29.688 -5.84 1 94.81 218 LEU A C 1
ATOM 1744 O O . LEU A 1 218 ? 3.131 30.859 -6.141 1 94.81 218 LEU A O 1
ATOM 1748 N N . ASN A 1 219 ? 3.014 28.656 -6.676 1 89.94 219 ASN A N 1
ATOM 1749 C CA . ASN A 1 219 ? 3.143 28.875 -8.117 1 89.94 219 ASN A CA 1
ATOM 1750 C C . ASN A 1 219 ? 1.949 28.297 -8.875 1 89.94 219 ASN A C 1
ATOM 1752 O O . ASN A 1 219 ? 1.708 27.078 -8.836 1 89.94 219 ASN A O 1
ATOM 1756 N N . ALA A 1 220 ? 1.279 29.141 -9.578 1 83.25 220 ALA A N 1
ATOM 1757 C CA . ALA A 1 220 ? 0.075 28.75 -10.305 1 83.25 220 ALA A CA 1
ATOM 1758 C C . ALA A 1 220 ? 0.389 27.688 -11.359 1 83.25 220 ALA A C 1
ATOM 1760 O O . ALA A 1 220 ? -0.49 26.922 -11.758 1 83.25 220 ALA A O 1
ATOM 1761 N N . ALA A 1 221 ? 1.632 27.594 -11.711 1 89.56 221 ALA A N 1
ATOM 1762 C CA . ALA A 1 221 ? 2.016 26.688 -12.797 1 89.56 221 ALA A CA 1
ATOM 1763 C C . ALA A 1 221 ? 2.43 25.328 -12.258 1 89.56 221 ALA A C 1
ATOM 1765 O O . ALA A 1 221 ? 2.666 24.391 -13.031 1 89.56 221 ALA A O 1
ATOM 1766 N N . ASP A 1 222 ? 2.416 25.156 -11.016 1 92.88 222 ASP A N 1
ATOM 1767 C CA . ASP A 1 222 ? 2.918 23.906 -10.43 1 92.88 222 ASP A CA 1
ATOM 1768 C C . ASP A 1 222 ? 2.119 22.719 -10.93 1 92.88 222 ASP A C 1
ATOM 1770 O O . ASP A 1 222 ? 2.697 21.688 -11.312 1 92.88 222 ASP A O 1
ATOM 1774 N N . MET A 1 223 ? 0.821 22.891 -11.055 1 96.12 223 MET A N 1
ATOM 1775 C CA . MET A 1 223 ? 0.003 21.734 -11.406 1 96.12 223 MET A CA 1
ATOM 1776 C C . MET A 1 223 ? -0.208 21.656 -12.914 1 96.12 223 MET A C 1
ATOM 1778 O O . MET A 1 223 ? -0.946 20.797 -13.398 1 96.12 223 MET A O 1
ATOM 1782 N N . SER A 1 224 ? 0.549 22.5 -13.719 1 95.69 224 SER A N 1
ATOM 1783 C CA . SER A 1 224 ? 0.505 22.406 -15.172 1 95.69 224 SER A CA 1
ATOM 1784 C C . SER A 1 224 ? 1.171 21.125 -15.672 1 95.69 224 SER A C 1
ATOM 1786 O O . SER A 1 224 ? 1 20.75 -16.828 1 95.69 224 SER A O 1
ATOM 1788 N N . CYS A 1 225 ? 1.887 20.484 -14.82 1 95.56 225 CYS A N 1
ATOM 1789 C CA . CYS A 1 225 ? 2.52 19.219 -15.125 1 95.56 225 CYS A CA 1
ATOM 1790 C C . CYS A 1 225 ? 1.473 18.125 -15.375 1 95.56 225 CYS A C 1
ATOM 1792 O O . CYS A 1 225 ? 1.727 17.172 -16.109 1 95.56 225 CYS A O 1
ATOM 1794 N N . TYR A 1 226 ? 0.269 18.25 -14.914 1 95.69 226 TYR A N 1
ATOM 1795 C CA . TYR A 1 226 ? -0.793 17.266 -15.016 1 95.69 226 TYR A CA 1
ATOM 1796 C C . TYR A 1 226 ? -1.683 17.531 -16.219 1 95.69 226 TYR A C 1
ATOM 1798 O O . TYR A 1 226 ? -1.998 18.688 -16.516 1 95.69 226 TYR A O 1
ATOM 1806 N N . PRO A 1 227 ? -2.043 16.641 -17.031 1 94.06 227 PRO A N 1
ATOM 1807 C CA . PRO A 1 227 ? -1.844 15.203 -16.844 1 94.06 227 PRO A CA 1
ATOM 1808 C C . PRO A 1 227 ? -0.619 14.672 -17.578 1 94.06 227 PRO A C 1
ATOM 1810 O O . PRO A 1 227 ? -0.414 13.453 -17.656 1 94.06 227 PRO A O 1
ATOM 1813 N N . SER A 1 228 ? 0.239 15.516 -18.047 1 92.94 228 SER A N 1
ATOM 1814 C CA . SER A 1 228 ? 1.366 15.102 -18.875 1 92.94 228 SER A CA 1
ATOM 1815 C C . SER A 1 228 ? 2.412 14.352 -18.047 1 92.94 228 SER A C 1
ATOM 1817 O O . SER A 1 228 ? 3.193 13.578 -18.594 1 92.94 228 SER A O 1
ATOM 1819 N N . SER A 1 229 ? 2.459 14.602 -16.734 1 95.31 229 SER A N 1
ATOM 1820 C CA . SER A 1 229 ? 3.359 13.898 -15.828 1 95.31 229 SER A CA 1
ATOM 1821 C C . SER A 1 229 ? 2.699 13.641 -14.477 1 95.31 229 SER A C 1
ATOM 1823 O O . SER A 1 229 ? 1.575 14.086 -14.242 1 95.31 229 SER A O 1
ATOM 1825 N N . ASP A 1 230 ? 3.406 12.914 -13.633 1 96 230 ASP A N 1
ATOM 1826 C CA . ASP A 1 230 ? 2.879 12.586 -12.312 1 96 230 ASP A CA 1
ATOM 1827 C C . ASP A 1 230 ? 3.266 13.648 -11.281 1 96 230 ASP A C 1
ATOM 1829 O O . ASP A 1 230 ? 3.02 13.484 -10.086 1 96 230 ASP A O 1
ATOM 1833 N N . CYS A 1 231 ? 3.926 14.758 -11.688 1 97.62 231 CYS A N 1
ATOM 1834 C CA . CYS A 1 231 ? 4.227 15.953 -10.914 1 97.62 231 CYS A CA 1
ATOM 1835 C C . CYS A 1 231 ? 5.219 15.648 -9.797 1 97.62 231 CYS A C 1
ATOM 1837 O O . CYS A 1 231 ? 5.297 16.391 -8.812 1 97.62 231 CYS A O 1
ATOM 1839 N N . ALA A 1 232 ? 5.953 14.578 -9.891 1 97.56 232 ALA A N 1
ATOM 1840 C CA . ALA A 1 232 ? 6.93 14.211 -8.867 1 97.56 232 ALA A CA 1
ATOM 1841 C C . ALA A 1 232 ? 7.934 15.344 -8.641 1 97.56 232 ALA A C 1
ATOM 1843 O O . ALA A 1 232 ? 8.352 15.594 -7.508 1 97.56 232 ALA A O 1
ATOM 1844 N N . ALA A 1 233 ? 8.305 16.016 -9.695 1 97 233 ALA A N 1
ATOM 1845 C CA . ALA A 1 233 ? 9.273 17.094 -9.578 1 97 233 ALA A CA 1
ATOM 1846 C C . ALA A 1 233 ? 8.711 18.25 -8.742 1 97 233 ALA A C 1
ATOM 1848 O O . ALA A 1 233 ? 9.445 18.859 -7.961 1 97 233 ALA A O 1
ATOM 1849 N N . VAL A 1 234 ? 7.469 18.547 -8.898 1 98 234 VAL A N 1
ATOM 1850 C CA . VAL A 1 234 ? 6.801 19.578 -8.117 1 98 234 VAL A CA 1
ATOM 1851 C C . VAL A 1 234 ? 6.805 19.188 -6.641 1 98 234 VAL A C 1
ATOM 1853 O O . VAL A 1 234 ? 7.156 20 -5.785 1 98 234 VAL A O 1
ATOM 1856 N N . PHE A 1 235 ? 6.461 17.953 -6.352 1 98.44 235 PHE A N 1
ATOM 1857 C CA . PHE A 1 235 ? 6.383 17.484 -4.973 1 98.44 235 PHE A CA 1
ATOM 1858 C C . PHE A 1 235 ? 7.762 17.453 -4.328 1 98.44 235 PHE A C 1
ATOM 1860 O O . PHE A 1 235 ? 7.902 17.766 -3.139 1 98.44 235 PHE A O 1
ATOM 1867 N N . ARG A 1 236 ? 8.789 17.172 -5.105 1 98 236 ARG A N 1
ATOM 1868 C CA . ARG A 1 236 ? 10.156 17.25 -4.594 1 98 236 ARG A CA 1
ATOM 1869 C C . ARG A 1 236 ? 10.523 18.672 -4.227 1 98 236 ARG A C 1
ATOM 1871 O O . ARG A 1 236 ? 11.234 18.906 -3.244 1 98 236 ARG A O 1
ATOM 1878 N N . GLY A 1 237 ? 10.07 19.547 -5.043 1 97.81 237 GLY A N 1
ATOM 1879 C CA . GLY A 1 237 ? 10.266 20.953 -4.719 1 97.81 237 GLY A CA 1
ATOM 1880 C C . GLY A 1 237 ? 9.625 21.359 -3.408 1 97.81 237 GLY A C 1
ATOM 1881 O O . GLY A 1 237 ? 10.227 22.078 -2.609 1 97.81 237 GLY A O 1
ATOM 1882 N N . TRP A 1 238 ? 8.359 20.891 -3.148 1 98.31 238 TRP A N 1
ATOM 1883 C CA . TRP A 1 238 ? 7.699 21.141 -1.872 1 98.31 238 TRP A CA 1
ATOM 1884 C C . TRP A 1 238 ? 8.555 20.641 -0.709 1 98.31 238 TRP A C 1
ATOM 1886 O O . TRP A 1 238 ? 8.75 21.359 0.275 1 98.31 238 TRP A O 1
ATOM 1896 N N . VAL A 1 239 ? 9.078 19.422 -0.854 1 98.31 239 VAL A N 1
ATOM 1897 C CA . VAL A 1 239 ? 9.852 18.781 0.203 1 98.31 239 VAL A CA 1
ATOM 1898 C C . VAL A 1 239 ? 11.117 19.578 0.482 1 98.31 239 VAL A C 1
ATOM 1900 O O . VAL A 1 239 ? 11.492 19.781 1.641 1 98.31 239 VAL A O 1
ATOM 1903 N N . LYS A 1 240 ? 11.758 20.047 -0.535 1 97.62 240 LYS A N 1
ATOM 1904 C CA . LYS A 1 240 ? 12.984 20.828 -0.371 1 97.62 240 LYS A CA 1
ATOM 1905 C C . LYS A 1 240 ? 12.727 22.109 0.42 1 97.62 240 LYS A C 1
ATOM 1907 O O . LYS A 1 240 ? 13.492 22.453 1.321 1 97.62 240 LYS A O 1
ATOM 1912 N N . ASP A 1 241 ? 11.656 22.75 0.045 1 97.56 241 ASP A N 1
ATOM 1913 C CA . ASP A 1 241 ? 11.289 23.969 0.755 1 97.56 241 ASP A CA 1
ATOM 1914 C C . ASP A 1 241 ? 11.016 23.688 2.23 1 97.56 241 ASP A C 1
ATOM 1916 O O . ASP A 1 241 ? 11.469 24.438 3.104 1 97.56 241 ASP A O 1
ATOM 1920 N N . VAL A 1 242 ? 10.352 22.672 2.482 1 98.56 242 VAL A N 1
ATOM 1921 C CA . VAL A 1 242 ? 9.93 22.359 3.844 1 98.56 242 VAL A CA 1
ATOM 1922 C C . VAL A 1 242 ? 11.109 21.812 4.645 1 98.56 242 VAL A C 1
ATOM 1924 O O . VAL A 1 242 ? 11.219 22.062 5.848 1 98.56 242 VAL A O 1
ATOM 1927 N N . HIS A 1 243 ? 11.992 21.094 3.99 1 98.56 243 HIS A N 1
ATOM 1928 C CA . HIS A 1 243 ? 13.227 20.641 4.621 1 98.56 243 HIS A CA 1
ATOM 1929 C C . HIS A 1 243 ? 14.047 21.828 5.137 1 98.56 243 HIS A C 1
ATOM 1931 O O . HIS A 1 243 ? 14.648 21.75 6.207 1 98.56 243 HIS A O 1
ATOM 1937 N N . ALA A 1 244 ? 14.094 22.859 4.379 1 98.5 244 ALA A N 1
ATOM 1938 C CA . ALA A 1 244 ? 14.789 24.062 4.828 1 98.5 244 ALA A CA 1
ATOM 1939 C C . ALA A 1 244 ? 14.203 24.594 6.133 1 98.5 244 ALA A C 1
ATOM 1941 O O . ALA A 1 244 ? 14.93 25.047 7.012 1 98.5 244 ALA A O 1
ATOM 1942 N N . LEU A 1 245 ? 12.898 24.516 6.27 1 98.62 245 LEU A N 1
ATOM 1943 C CA . LEU A 1 245 ? 12.242 24.906 7.512 1 98.62 245 LEU A CA 1
ATOM 1944 C C . LEU A 1 245 ? 12.633 23.969 8.656 1 98.62 245 LEU A C 1
ATOM 1946 O O . LEU A 1 245 ? 12.773 24.406 9.797 1 98.62 245 LEU A O 1
ATOM 1950 N N . ALA A 1 246 ? 12.758 22.656 8.336 1 98.62 246 ALA A N 1
ATOM 1951 C CA . ALA A 1 246 ? 13.195 21.703 9.359 1 98.62 246 ALA A CA 1
ATOM 1952 C C . ALA A 1 246 ? 14.547 22.109 9.938 1 98.62 246 ALA A C 1
ATOM 1954 O O . ALA A 1 246 ? 14.734 22.125 11.156 1 98.62 246 ALA A O 1
ATOM 1955 N N . ILE A 1 247 ? 15.398 22.484 9.078 1 97.25 247 ILE A N 1
ATOM 1956 C CA . ILE A 1 247 ? 16.766 22.828 9.469 1 97.25 247 ILE A CA 1
ATOM 1957 C C . ILE A 1 247 ? 16.766 24.141 10.227 1 97.25 247 ILE A C 1
ATOM 1959 O O . ILE A 1 247 ? 17.359 24.25 11.305 1 97.25 247 ILE A O 1
ATOM 1963 N N . GLN A 1 248 ? 16.062 25.078 9.734 1 97.75 248 GLN A N 1
ATOM 1964 C CA . GLN A 1 248 ? 16.188 26.453 10.219 1 97.75 248 GLN A CA 1
ATOM 1965 C C . GLN A 1 248 ? 15.312 26.672 11.453 1 97.75 248 GLN A C 1
ATOM 1967 O O . GLN A 1 248 ? 15.664 27.453 12.336 1 97.75 248 GLN A O 1
ATOM 1972 N N . ASP A 1 249 ? 14.188 25.906 11.445 1 98.06 249 ASP A N 1
ATOM 1973 C CA . ASP A 1 249 ? 13.195 26.281 12.453 1 98.06 249 ASP A CA 1
ATOM 1974 C C . ASP A 1 249 ? 12.922 25.125 13.406 1 98.06 249 ASP A C 1
ATOM 1976 O O . ASP A 1 249 ? 12.633 25.328 14.586 1 98.06 249 ASP A O 1
ATOM 1980 N N . ALA A 1 250 ? 12.992 23.922 12.938 1 98.06 250 ALA A N 1
ATOM 1981 C CA . ALA A 1 250 ? 12.578 22.797 13.789 1 98.06 250 ALA A CA 1
ATOM 1982 C C . ALA A 1 250 ? 13.742 22.281 14.617 1 98.06 250 ALA A C 1
ATOM 1984 O O . ALA A 1 250 ? 13.617 22.109 15.836 1 98.06 250 ALA A O 1
ATOM 1985 N N . TYR A 1 251 ? 14.898 22.078 14.039 1 95.12 251 TYR A N 1
ATOM 1986 C CA . TYR A 1 251 ? 16.016 21.453 14.734 1 95.12 251 TYR A CA 1
ATOM 1987 C C . TYR A 1 251 ? 16.828 22.484 15.516 1 95.12 251 TYR A C 1
ATOM 1989 O O . TYR A 1 251 ? 17.453 22.156 16.531 1 95.12 251 TYR A O 1
ATOM 1997 N N . ARG A 1 252 ? 16.812 23.672 15 1 93.06 252 ARG A N 1
ATOM 1998 C CA . ARG A 1 252 ? 17.578 24.703 15.68 1 93.06 252 ARG A CA 1
ATOM 1999 C C . ARG A 1 252 ? 16.844 25.203 16.922 1 93.06 252 ARG A C 1
ATOM 2001 O O . ARG A 1 252 ? 15.648 25.469 16.875 1 93.06 252 ARG A O 1
ATOM 2008 N N . GLY A 1 253 ? 17.516 25.234 18.078 1 89.69 253 GLY A N 1
ATOM 2009 C CA . GLY A 1 253 ? 16.969 25.812 19.281 1 89.69 253 GLY A CA 1
ATOM 2010 C C . GLY A 1 253 ? 16.281 24.812 20.172 1 89.69 253 GLY A C 1
ATOM 2011 O O . GLY A 1 253 ? 15.672 25.172 21.188 1 89.69 253 GLY A O 1
ATOM 2012 N N . VAL A 1 254 ? 16.312 23.594 19.766 1 89.56 254 VAL A N 1
ATOM 2013 C CA . VAL A 1 254 ? 15.719 22.562 20.609 1 89.56 254 VAL A CA 1
ATOM 2014 C C . VAL A 1 254 ? 16.812 21.672 21.188 1 89.56 254 VAL A C 1
ATOM 2016 O O . VAL A 1 254 ? 17.859 21.469 20.562 1 89.56 254 VAL A O 1
ATOM 2019 N N . ARG A 1 255 ? 16.641 21.281 22.453 1 86.81 255 ARG A N 1
ATOM 2020 C CA . ARG A 1 255 ? 17.531 20.344 23.125 1 86.81 255 ARG A CA 1
ATOM 2021 C C . ARG A 1 255 ? 16.766 19.156 23.688 1 86.81 255 ARG A C 1
ATOM 2023 O O . ARG A 1 255 ? 15.719 19.328 24.312 1 86.81 255 ARG A O 1
ATOM 2030 N N . ALA A 1 256 ? 17.266 17.984 23.391 1 88.25 256 ALA A N 1
ATOM 2031 C CA . ALA A 1 256 ? 16.625 16.781 23.922 1 88.25 256 ALA A CA 1
ATOM 2032 C C . ALA A 1 256 ? 16.516 16.828 25.438 1 88.25 256 ALA A C 1
ATOM 2034 O O . ALA A 1 256 ? 17.453 17.25 26.109 1 88.25 256 ALA A O 1
ATOM 2035 N N . GLY A 1 257 ? 15.398 16.453 25.922 1 90.06 257 GLY A N 1
ATOM 2036 C CA . GLY A 1 257 ? 15.18 16.391 27.344 1 90.06 257 GLY A CA 1
ATOM 2037 C C . GLY A 1 257 ? 14.781 17.719 27.953 1 90.06 257 GLY A C 1
ATOM 2038 O O . GLY A 1 257 ? 14.367 17.781 29.109 1 90.06 257 GLY A O 1
ATOM 2039 N N . ALA A 1 258 ? 14.883 18.781 27.266 1 92.62 258 ALA A N 1
ATOM 2040 C CA . ALA A 1 258 ? 14.602 20.109 27.781 1 92.62 258 ALA A CA 1
ATOM 2041 C C . ALA A 1 258 ? 13.203 20.578 27.391 1 92.62 258 ALA A C 1
ATOM 2043 O O . ALA A 1 258 ? 12.539 19.953 26.562 1 92.62 258 ALA A O 1
ATOM 2044 N N . GLU A 1 259 ? 12.789 21.672 28 1 96.25 259 GLU A N 1
ATOM 2045 C CA . GLU A 1 259 ? 11.562 22.359 27.609 1 96.25 259 GLU A CA 1
ATOM 2046 C C . GLU A 1 259 ? 11.836 23.391 26.531 1 96.25 259 GLU A C 1
ATOM 2048 O O . GLU A 1 259 ? 12.742 24.219 26.656 1 96.25 259 GLU A O 1
ATOM 2053 N N . PRO A 1 260 ? 11.07 23.312 25.484 1 96.81 260 PRO A N 1
ATOM 2054 C CA . PRO A 1 260 ? 11.242 24.375 24.484 1 96.81 260 PRO A CA 1
ATOM 2055 C C . PRO A 1 260 ? 10.984 25.766 25.062 1 96.81 260 PRO A C 1
ATOM 2057 O O . PRO A 1 260 ? 10.086 25.938 25.891 1 96.81 260 PRO A O 1
ATOM 2060 N N . SER A 1 261 ? 11.734 26.75 24.656 1 97.25 261 SER A N 1
ATOM 2061 C CA . SER A 1 261 ? 11.539 28.125 25.125 1 97.25 261 SER A CA 1
ATOM 2062 C C . SER A 1 261 ? 10.242 28.719 24.578 1 97.25 261 SER A C 1
ATOM 2064 O O . SER A 1 261 ? 9.664 28.188 23.625 1 97.25 261 SER A O 1
ATOM 2066 N N . ALA A 1 262 ? 9.82 29.828 25.188 1 97.12 262 ALA A N 1
ATOM 2067 C CA . ALA A 1 262 ? 8.633 30.531 24.719 1 97.12 262 ALA A CA 1
ATOM 2068 C C . ALA A 1 262 ? 8.836 31.031 23.281 1 97.12 262 ALA A C 1
ATOM 2070 O O . ALA A 1 262 ? 7.902 31.016 22.484 1 97.12 262 ALA A O 1
ATOM 2071 N N . ALA A 1 263 ? 10.039 31.484 23.031 1 97.75 263 ALA A N 1
ATOM 2072 C CA . ALA A 1 263 ? 10.352 31.984 21.688 1 97.75 263 ALA A CA 1
ATOM 2073 C C . ALA A 1 263 ? 10.289 30.859 20.656 1 97.75 263 ALA A C 1
ATOM 2075 O O . ALA A 1 263 ? 9.812 31.062 19.547 1 97.75 263 ALA A O 1
ATOM 2076 N N . TYR A 1 264 ? 10.758 29.703 20.984 1 97.94 264 TYR A N 1
ATOM 2077 C CA . TYR A 1 264 ? 10.695 28.547 20.078 1 97.94 264 TYR A CA 1
ATOM 2078 C C . TYR A 1 264 ? 9.258 28.141 19.812 1 97.94 264 TYR A C 1
ATOM 2080 O O . TYR A 1 264 ? 8.883 27.891 18.656 1 97.94 264 TYR A O 1
ATOM 2088 N N . LEU A 1 265 ? 8.492 28.125 20.844 1 98.12 265 LEU A N 1
ATOM 2089 C CA . LEU A 1 265 ? 7.086 27.766 20.688 1 98.12 265 LEU A CA 1
ATOM 2090 C C . LEU A 1 265 ? 6.352 28.75 19.797 1 98.12 265 LEU A C 1
ATOM 2092 O O . LEU A 1 265 ? 5.531 28.344 18.969 1 98.12 265 LEU A O 1
ATOM 2096 N N . ALA A 1 266 ? 6.656 30 19.984 1 98.25 266 ALA A N 1
ATOM 2097 C CA . ALA A 1 266 ? 6.039 31.016 19.141 1 98.25 266 ALA A CA 1
ATOM 2098 C C . ALA A 1 266 ? 6.41 30.812 17.672 1 98.25 266 ALA A C 1
ATOM 2100 O O . ALA A 1 266 ? 5.574 30.984 16.781 1 98.25 266 ALA A O 1
ATOM 2101 N N . ARG A 1 267 ? 7.633 30.469 17.422 1 98.31 267 ARG A N 1
ATOM 2102 C CA . ARG A 1 267 ? 8.102 30.219 16.062 1 98.31 267 ARG A CA 1
ATOM 2103 C C . ARG A 1 267 ? 7.418 28.984 15.477 1 98.31 267 ARG A C 1
ATOM 2105 O O . ARG A 1 267 ? 6.992 29 14.32 1 98.31 267 ARG A O 1
ATOM 2112 N N . VAL A 1 268 ? 7.289 27.906 16.266 1 98.62 268 VAL A N 1
ATOM 2113 C CA . VAL A 1 268 ? 6.594 26.703 15.836 1 98.62 268 VAL A CA 1
ATOM 2114 C C . VAL A 1 268 ? 5.176 27.047 15.391 1 98.62 268 VAL A C 1
ATOM 2116 O O . VAL A 1 268 ? 4.73 26.625 14.32 1 98.62 268 VAL A O 1
ATOM 2119 N N . ARG A 1 269 ? 4.527 27.812 16.219 1 98.75 269 ARG A N 1
ATOM 2120 C CA . ARG A 1 269 ? 3.131 28.156 15.961 1 98.75 269 ARG A CA 1
ATOM 2121 C C . ARG A 1 269 ? 2.998 29 14.688 1 98.75 269 ARG A C 1
ATOM 2123 O O . ARG A 1 269 ? 2.121 28.734 13.859 1 98.75 269 ARG A O 1
ATOM 2130 N N . GLU A 1 270 ? 3.881 29.938 14.477 1 98.69 270 GLU A N 1
ATOM 2131 C CA . GLU A 1 270 ? 3.838 30.797 13.305 1 98.69 270 GLU A CA 1
ATOM 2132 C C . GLU A 1 270 ? 4.133 30.016 12.031 1 98.69 270 GLU A C 1
ATOM 2134 O O . GLU A 1 270 ? 3.379 30.094 11.055 1 98.69 270 GLU A O 1
ATOM 2139 N N . VAL A 1 271 ? 5.18 29.25 12.039 1 98.75 271 VAL A N 1
ATOM 2140 C CA . VAL A 1 271 ? 5.586 28.469 10.875 1 98.75 271 VAL A CA 1
ATOM 2141 C C . VAL A 1 271 ? 4.52 27.422 10.547 1 98.75 271 VAL A C 1
ATOM 2143 O O . VAL A 1 271 ? 4.184 27.219 9.383 1 98.75 271 VAL A O 1
ATOM 2146 N N . SER A 1 272 ? 3.982 26.797 11.562 1 98.81 272 SER A N 1
ATOM 2147 C CA . SER A 1 272 ? 2.969 25.766 11.344 1 98.81 272 SER A CA 1
ATOM 2148 C C . SER A 1 272 ? 1.715 26.359 10.703 1 98.81 272 SER A C 1
ATOM 2150 O O . SER A 1 272 ? 1.165 25.781 9.766 1 98.81 272 SER A O 1
ATOM 2152 N N . ARG A 1 273 ? 1.264 27.5 11.227 1 98.81 273 ARG A N 1
ATOM 2153 C CA . ARG A 1 273 ? 0.074 28.109 10.648 1 98.81 273 ARG A CA 1
ATOM 2154 C C . ARG A 1 273 ? 0.312 28.516 9.195 1 98.81 273 ARG A C 1
ATOM 2156 O O . ARG A 1 273 ? -0.568 28.344 8.352 1 98.81 273 ARG A O 1
ATOM 2163 N N . ARG A 1 274 ? 1.458 29.016 8.883 1 98.88 274 ARG A N 1
ATOM 2164 C CA . ARG A 1 274 ? 1.796 29.375 7.504 1 98.88 274 ARG A CA 1
ATOM 2165 C C . ARG A 1 274 ? 1.801 28.141 6.609 1 98.88 274 ARG A C 1
ATOM 2167 O O . ARG A 1 274 ? 1.273 28.172 5.496 1 98.88 274 ARG A O 1
ATOM 2174 N N . GLN A 1 275 ? 2.375 27.078 7.117 1 98.88 275 GLN A N 1
ATOM 2175 C CA . GLN A 1 275 ? 2.455 25.844 6.359 1 98.88 275 GLN A CA 1
ATOM 2176 C C . GLN A 1 275 ? 1.074 25.219 6.176 1 98.88 275 GLN A C 1
ATOM 2178 O O . GLN A 1 275 ? 0.8 24.594 5.145 1 98.88 275 GLN A O 1
ATOM 2183 N N . LEU A 1 276 ? 0.229 25.359 7.172 1 98.88 276 LEU A N 1
ATOM 2184 C CA . LEU A 1 276 ? -1.142 24.875 7.035 1 98.88 276 LEU A CA 1
ATOM 2185 C C . LEU A 1 276 ? -1.863 25.594 5.902 1 98.88 276 LEU A C 1
ATOM 2187 O O . LEU A 1 276 ? -2.543 24.953 5.094 1 98.88 276 LEU A O 1
ATOM 2191 N N . ALA A 1 277 ? -1.714 26.891 5.82 1 98.88 277 ALA A N 1
ATOM 2192 C CA . ALA A 1 277 ? -2.303 27.656 4.727 1 98.88 277 ALA A CA 1
ATOM 2193 C C . ALA A 1 277 ? -1.752 27.203 3.379 1 98.88 277 ALA A C 1
ATOM 2195 O O . ALA A 1 277 ? -2.516 26.906 2.459 1 98.88 277 ALA A O 1
ATOM 2196 N N . LEU A 1 278 ? -0.45 27.141 3.291 1 98.88 278 LEU A N 1
ATOM 2197 C CA . LEU A 1 278 ? 0.219 26.766 2.053 1 98.88 278 LEU A CA 1
ATOM 2198 C C . LEU A 1 278 ? -0.226 25.375 1.599 1 98.88 278 LEU A C 1
ATOM 2200 O O . LEU A 1 278 ? -0.508 25.156 0.417 1 98.88 278 LEU A O 1
ATOM 2204 N N . ALA A 1 279 ? -0.286 24.453 2.527 1 98.88 279 ALA A N 1
ATOM 2205 C CA . ALA A 1 279 ? -0.727 23.094 2.236 1 98.88 279 ALA A CA 1
ATOM 2206 C C . ALA A 1 279 ? -2.16 23.094 1.711 1 98.88 279 ALA A C 1
ATOM 2208 O O . ALA A 1 279 ? -2.465 22.391 0.737 1 98.88 279 ALA A O 1
ATOM 2209 N N . GLY A 1 280 ? -3.014 23.828 2.406 1 98.88 280 GLY A N 1
ATOM 2210 C CA . GLY A 1 280 ? -4.398 23.891 1.964 1 98.88 280 GLY A CA 1
ATOM 2211 C C . GLY A 1 280 ? -4.547 24.422 0.553 1 98.88 280 GLY A C 1
ATOM 2212 O O . GLY A 1 280 ? -5.293 23.875 -0.253 1 98.88 280 GLY A O 1
ATOM 2213 N N . TYR A 1 281 ? -3.832 25.5 0.237 1 98.88 281 TYR A N 1
ATOM 2214 C CA . TYR A 1 281 ? -3.896 26.094 -1.093 1 98.88 281 TYR A CA 1
ATOM 2215 C C . TYR A 1 281 ? -3.332 25.156 -2.145 1 98.88 281 TYR A C 1
ATOM 2217 O O . TYR A 1 281 ? -3.91 24.984 -3.221 1 98.88 281 TYR A O 1
ATOM 2225 N N . ARG A 1 282 ? -2.23 24.453 -1.848 1 98.75 282 ARG A N 1
ATOM 2226 C CA . ARG A 1 282 ? -1.615 23.516 -2.789 1 98.75 282 ARG A CA 1
ATOM 2227 C C . ARG A 1 282 ? -2.494 22.297 -3 1 98.75 282 ARG A C 1
ATOM 2229 O O . ARG A 1 282 ? -2.6 21.781 -4.117 1 98.75 282 ARG A O 1
ATOM 2236 N N . LEU A 1 283 ? -3.09 21.859 -1.922 1 98.81 283 LEU A N 1
ATOM 2237 C CA . LEU A 1 283 ? -4.027 20.75 -2.047 1 98.81 283 LEU A CA 1
ATOM 2238 C C . LEU A 1 283 ? -5.199 21.125 -2.947 1 98.81 283 LEU A C 1
ATOM 2240 O O . LEU A 1 283 ? -5.617 20.344 -3.797 1 98.81 283 LEU A O 1
ATOM 2244 N N . ALA A 1 284 ? -5.742 22.312 -2.762 1 98.69 284 ALA A N 1
ATOM 2245 C CA . ALA A 1 284 ? -6.836 22.781 -3.609 1 98.69 284 ALA A CA 1
ATOM 2246 C C . ALA A 1 284 ? -6.418 22.812 -5.078 1 98.69 284 ALA A C 1
ATOM 2248 O O . ALA A 1 284 ? -7.164 22.359 -5.949 1 98.69 284 ALA A O 1
ATOM 2249 N N . ASP A 1 285 ? -5.254 23.391 -5.344 1 98.44 285 ASP A N 1
ATOM 2250 C CA . ASP A 1 285 ? -4.762 23.469 -6.715 1 98.44 285 ASP A CA 1
ATOM 2251 C C . ASP A 1 285 ? -4.598 22.078 -7.324 1 98.44 285 ASP A C 1
ATOM 2253 O O . ASP A 1 285 ? -4.961 21.859 -8.477 1 98.44 285 ASP A O 1
ATOM 2257 N N . LEU A 1 286 ? -4.035 21.172 -6.562 1 98.5 286 LEU A N 1
ATOM 2258 C CA . LEU A 1 286 ? -3.852 19.781 -7.008 1 98.5 286 LEU A CA 1
ATOM 2259 C C . LEU A 1 286 ? -5.195 19.141 -7.336 1 98.5 286 LEU A C 1
ATOM 2261 O O . LEU A 1 286 ? -5.363 18.578 -8.414 1 98.5 286 LEU A O 1
ATOM 2265 N N . LEU A 1 287 ? -6.152 19.281 -6.473 1 98.5 287 LEU A N 1
ATOM 2266 C CA . LEU A 1 287 ? -7.453 18.641 -6.648 1 98.5 287 LEU A CA 1
ATOM 2267 C C . LEU A 1 287 ? -8.227 19.297 -7.785 1 98.5 287 LEU A C 1
ATOM 2269 O O . LEU A 1 287 ? -8.961 18.625 -8.516 1 98.5 287 LEU A O 1
ATOM 2273 N N . ALA A 1 288 ? -8.094 20.609 -7.973 1 97.75 288 ALA A N 1
ATOM 2274 C CA . ALA A 1 288 ? -8.695 21.281 -9.117 1 97.75 288 ALA A CA 1
ATOM 2275 C C . ALA A 1 288 ? -8.141 20.734 -10.43 1 97.75 288 ALA A C 1
ATOM 2277 O O . ALA A 1 288 ? -8.883 20.562 -11.398 1 97.75 288 ALA A O 1
ATOM 2278 N N . ALA A 1 289 ? -6.895 20.453 -10.453 1 97.44 289 ALA A N 1
ATOM 2279 C CA . ALA A 1 289 ? -6.234 19.953 -11.656 1 97.44 289 ALA A CA 1
ATOM 2280 C C . ALA A 1 289 ? -6.73 18.562 -12.023 1 97.44 289 ALA A C 1
ATOM 2282 O O . ALA A 1 289 ? -6.871 18.234 -13.203 1 97.44 289 ALA A O 1
ATOM 2283 N N . VAL A 1 290 ? -7.039 17.75 -11.023 1 97.25 290 VA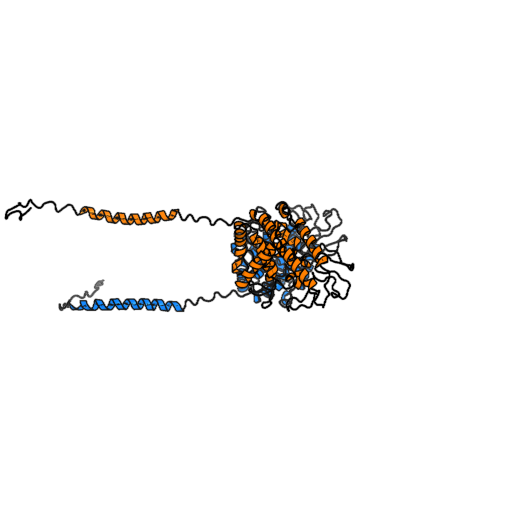L A N 1
ATOM 2284 C CA . VAL A 1 290 ? -7.355 16.359 -11.328 1 97.25 290 VAL A CA 1
ATOM 2285 C C . VAL A 1 290 ? -8.867 16.188 -11.477 1 97.25 290 VAL A C 1
ATOM 2287 O O . VAL A 1 290 ? -9.336 15.172 -11.992 1 97.25 290 VAL A O 1
ATOM 2290 N N . SER A 1 291 ? -9.641 17.156 -11.062 1 95.81 291 SER A N 1
ATOM 2291 C CA . SER A 1 291 ? -11.094 17.047 -10.992 1 95.81 291 SER A CA 1
ATOM 2292 C C . SER A 1 291 ? -11.703 16.734 -12.352 1 95.81 291 SER A C 1
ATOM 2294 O O . SER A 1 291 ? -12.656 15.953 -12.445 1 95.81 291 SER A O 1
ATOM 2296 N N . PRO A 1 292 ? -11.18 17.234 -13.438 1 92.62 292 PRO A N 1
ATOM 2297 C CA . PRO A 1 292 ? -11.773 16.906 -14.742 1 92.62 292 PRO A CA 1
ATOM 2298 C C . PRO A 1 292 ? -11.602 15.43 -15.109 1 92.62 292 PRO A C 1
ATOM 2300 O O . PRO A 1 292 ? -12.305 14.922 -15.984 1 92.62 292 PRO A O 1
ATOM 2303 N N . SER A 1 293 ? -10.633 14.805 -14.492 1 87.81 293 SER A N 1
ATOM 2304 C CA . SER A 1 293 ? -10.336 13.414 -14.828 1 87.81 293 SER A CA 1
ATOM 2305 C C . SER A 1 293 ? -11.234 12.453 -14.055 1 87.81 293 SER A C 1
ATOM 2307 O O . SER A 1 293 ? -11.258 11.258 -14.336 1 87.81 293 SER A O 1
ATOM 2309 N N . LEU A 1 294 ? -11.961 12.922 -13.102 1 87 294 LEU A N 1
ATOM 2310 C CA . LEU A 1 294 ? -12.789 12.055 -12.266 1 87 294 LEU A CA 1
ATOM 2311 C C . LEU A 1 294 ? -14.102 11.711 -12.977 1 87 294 LEU A C 1
ATOM 2313 O O . LEU A 1 294 ? -14.602 12.5 -13.773 1 87 294 LEU A O 1
ATOM 2317 N N . PRO A 1 295 ? -14.477 10.492 -12.719 1 77.19 295 PRO A N 1
ATOM 2318 C CA . PRO A 1 295 ? -15.742 10.125 -13.344 1 77.19 295 PRO A CA 1
ATOM 2319 C C . PRO A 1 295 ? -16.906 10.984 -12.867 1 77.19 295 PRO A C 1
ATOM 2321 O O . PRO A 1 295 ? -16.938 11.414 -11.711 1 77.19 295 PRO A O 1
ATOM 2324 N N . THR A 1 296 ? -17.578 11.586 -13.75 1 65 296 THR A N 1
ATOM 2325 C CA . THR A 1 296 ? -18.75 12.367 -13.406 1 65 296 THR A CA 1
ATOM 2326 C C . THR A 1 296 ? -19.844 11.477 -12.812 1 65 296 THR A C 1
ATOM 2328 O O . THR A 1 296 ? -20.094 10.375 -13.312 1 65 296 THR A O 1
ATOM 2331 N N . PRO A 1 297 ? -20.094 11.844 -11.531 1 56.25 297 PRO A N 1
ATOM 2332 C CA . PRO A 1 297 ? -21.188 11.016 -11.031 1 56.25 297 PRO A CA 1
ATOM 2333 C C . PRO A 1 297 ? -22.266 10.75 -12.086 1 56.25 297 PRO A C 1
ATOM 2335 O O . PRO A 1 297 ? -22.531 11.617 -12.922 1 56.25 297 PRO A O 1
ATOM 2338 N N . ALA A 1 298 ? -22.312 9.477 -12.312 1 42.28 298 ALA A N 1
ATOM 2339 C CA . ALA A 1 298 ? -23.406 9.211 -13.234 1 42.28 298 ALA A CA 1
ATOM 2340 C C . ALA A 1 298 ? -24.609 10.078 -12.914 1 42.28 298 ALA A C 1
ATOM 2342 O O . ALA A 1 298 ? -25.047 10.156 -11.758 1 42.28 298 ALA A O 1
ATOM 2343 N N . ALA A 1 299 ? -24.75 11.219 -13.516 1 35.12 299 ALA A N 1
ATOM 2344 C CA . ALA A 1 299 ? -26.031 11.906 -13.367 1 35.12 299 ALA A CA 1
ATOM 2345 C C . ALA A 1 299 ? -27.141 10.922 -13.016 1 35.12 299 ALA A C 1
ATOM 2347 O O . ALA A 1 299 ? -27.234 9.844 -13.609 1 35.12 299 ALA A O 1
ATOM 2348 N N . GLU A 1 300 ? -27.578 10.867 -11.789 1 37.19 300 GLU A N 1
ATOM 2349 C CA . GLU A 1 300 ? -28.812 10.125 -11.586 1 37.19 300 GLU A CA 1
ATOM 2350 C C . GLU A 1 300 ? -29.672 10.102 -12.852 1 37.19 300 GLU A C 1
ATOM 2352 O O . GLU A 1 300 ? -29.984 11.156 -13.406 1 37.19 300 GLU A O 1
ATOM 2357 N N . GLY A 1 301 ? -29.375 9.258 -13.734 1 33.94 301 GLY A N 1
ATOM 2358 C CA . GLY A 1 301 ? -30.359 9.148 -14.812 1 33.94 301 GLY A CA 1
ATOM 2359 C C . GLY A 1 301 ? -31.766 9.539 -14.391 1 33.94 301 GLY A C 1
ATOM 2360 O O . GLY A 1 301 ? -32.219 9.148 -13.312 1 33.94 301 GLY A O 1
ATOM 2361 N N . ASN A 1 302 ? -32.188 10.719 -14.781 1 32.28 302 ASN A N 1
ATOM 2362 C CA . ASN A 1 302 ? -33.625 11.086 -14.719 1 32.28 302 ASN A CA 1
ATOM 2363 C C . ASN A 1 302 ? -34.531 9.875 -14.938 1 32.28 302 ASN A C 1
ATOM 2365 O O . ASN A 1 302 ? -34.531 9.297 -16.031 1 32.28 302 ASN A O 1
ATOM 2369 N N . ASN A 1 303 ? -34.656 9.016 -13.977 1 33.25 303 ASN A N 1
ATOM 2370 C CA . ASN A 1 303 ? -35.844 8.172 -14.055 1 33.25 303 ASN A CA 1
ATOM 2371 C C . ASN A 1 303 ? -37 8.922 -14.664 1 33.25 303 ASN A C 1
ATOM 2373 O O . ASN A 1 303 ? -37.562 9.844 -14.047 1 33.25 303 ASN A O 1
ATOM 2377 N N . THR A 1 304 ? -36.938 9.211 -15.945 1 30.28 304 THR A N 1
ATOM 2378 C CA . THR A 1 304 ? -38.156 9.602 -16.672 1 30.28 304 THR A CA 1
ATOM 2379 C C . THR A 1 304 ? -39.344 8.75 -16.234 1 30.28 304 THR A C 1
ATOM 2381 O O . THR A 1 304 ? -39.438 7.582 -16.609 1 30.28 304 THR A O 1
ATOM 2384 N N . LEU A 1 305 ? -39.688 8.773 -14.977 1 34.81 305 LEU A N 1
ATOM 2385 C CA . LEU A 1 305 ? -41.031 8.344 -14.539 1 34.81 305 LEU A CA 1
ATOM 2386 C C . LEU A 1 305 ? -42.094 8.859 -15.484 1 34.81 305 LEU A C 1
ATOM 2388 O O . LEU A 1 305 ? -43.219 9.172 -15.055 1 34.81 305 LEU A O 1
ATOM 2392 N N . GLY A 1 306 ? -41.656 9.359 -16.656 1 29.22 306 GLY A N 1
ATOM 2393 C CA . GLY A 1 306 ? -42.75 9.914 -17.453 1 29.22 306 GLY A CA 1
ATOM 2394 C C . GLY A 1 306 ? -43.875 8.945 -17.672 1 29.22 306 GLY A C 1
ATOM 2395 O O . GLY A 1 306 ? -45.062 9.305 -17.516 1 29.22 306 GLY A O 1
ATOM 2396 N N . ASN A 1 307 ? -43.562 7.938 -18.375 1 30.39 307 ASN A N 1
ATOM 2397 C CA . ASN A 1 307 ? -44.625 7.504 -19.281 1 30.39 307 ASN A CA 1
ATOM 2398 C C . ASN A 1 307 ? -45.656 6.645 -18.578 1 30.39 307 ASN A C 1
ATOM 2400 O O . ASN A 1 307 ? -46.562 6.121 -19.203 1 30.39 307 ASN A O 1
ATOM 2404 N N . THR A 1 308 ? -45.188 6.07 -17.453 1 31.91 308 THR A N 1
ATOM 2405 C CA . THR A 1 308 ? -46.125 5.008 -17.094 1 31.91 308 THR A CA 1
ATOM 2406 C C . THR A 1 308 ? -47.406 5.586 -16.5 1 31.91 308 THR A C 1
ATOM 2408 O O . THR A 1 308 ? -48.25 4.848 -15.992 1 31.91 308 THR A O 1
ATOM 2411 N N . LEU A 1 309 ? -47.344 6.895 -16.328 1 31.89 309 LEU A N 1
ATOM 2412 C CA . LEU A 1 309 ? -48.531 7.453 -15.695 1 31.89 309 LEU A CA 1
ATOM 2413 C C . LEU A 1 309 ? -49.781 7.125 -16.5 1 31.89 309 LEU A C 1
ATOM 2415 O O . LEU A 1 309 ? -50.906 7.254 -16 1 31.89 309 LEU A O 1
ATOM 2419 N N . ASN A 1 310 ? -49.438 7.012 -17.781 1 30.66 310 ASN A N 1
ATOM 2420 C CA . ASN A 1 310 ? -50.594 7.113 -18.656 1 30.66 310 ASN A CA 1
ATOM 2421 C C . ASN A 1 310 ? -51.5 5.875 -18.547 1 30.66 310 ASN A C 1
ATOM 2423 O O . ASN A 1 310 ? -52.594 5.84 -19.109 1 30.66 310 ASN A O 1
ATOM 2427 N N . ILE A 1 311 ? -50.75 4.82 -18.203 1 31.83 311 ILE A N 1
ATOM 2428 C CA . ILE A 1 311 ? -51.531 3.625 -18.5 1 31.83 311 ILE A CA 1
ATOM 2429 C C . ILE A 1 311 ? -52.625 3.465 -17.453 1 31.83 311 ILE A C 1
ATOM 2431 O O . ILE A 1 311 ? -53.688 2.887 -17.734 1 31.83 311 ILE A O 1
ATOM 2435 N N . GLN A 1 312 ? -52.25 3.979 -16.266 1 29.19 312 GLN A N 1
ATOM 2436 C CA . GLN A 1 312 ? -53.188 3.639 -15.195 1 29.19 312 GLN A CA 1
ATOM 2437 C C . GLN A 1 312 ? -54.5 4.371 -15.375 1 29.19 312 GLN A C 1
ATOM 2439 O O . GLN A 1 312 ? -55.5 4.035 -14.719 1 29.19 312 GLN A O 1
ATOM 2444 N N . ALA A 1 313 ? -54.25 5.52 -16.047 1 30.25 313 ALA A N 1
ATOM 2445 C CA . ALA A 1 313 ? -55.469 6.297 -16.203 1 30.25 313 ALA A CA 1
ATOM 2446 C C . ALA A 1 313 ? -56.5 5.535 -17.031 1 30.25 313 ALA A C 1
ATOM 2448 O O . ALA A 1 313 ? -57.719 5.77 -16.891 1 30.25 313 ALA A O 1
ATOM 2449 N N . ILE A 1 314 ? -55.781 4.781 -17.969 1 30.88 314 ILE A N 1
ATOM 2450 C CA . ILE A 1 314 ? -56.656 4.191 -18.969 1 30.88 314 ILE A CA 1
ATOM 2451 C C . ILE A 1 314 ? -57.594 3.176 -18.297 1 30.88 314 ILE A C 1
ATOM 2453 O O . ILE A 1 314 ? -58.781 3.066 -18.656 1 30.88 314 ILE A O 1
ATOM 2457 N N . CYS A 1 315 ? -56.844 2.539 -17.359 1 29.88 315 CYS A N 1
ATOM 2458 C CA . CYS A 1 315 ? -57.656 1.426 -16.891 1 29.88 315 CYS A CA 1
ATOM 2459 C C . CYS A 1 315 ? -58.875 1.926 -16.094 1 29.88 315 CYS A C 1
ATOM 2461 O O . CYS A 1 315 ? -59.75 1.146 -15.734 1 29.88 315 CYS A O 1
ATOM 2463 N N . ALA A 1 316 ? -58.531 3.08 -15.453 1 31.11 316 ALA A N 1
ATOM 2464 C CA . ALA A 1 316 ? -59.594 3.545 -14.57 1 31.11 316 ALA A CA 1
ATOM 2465 C C . ALA A 1 316 ? -60.875 3.873 -15.359 1 31.11 316 ALA A C 1
ATOM 2467 O O . ALA A 1 316 ? -61.969 3.91 -14.797 1 31.11 316 ALA A O 1
ATOM 2468 N N . LEU A 1 317 ? -60.469 4.359 -16.562 1 32.66 317 LEU A N 1
ATOM 2469 C CA . LEU A 1 317 ? -61.625 4.84 -17.312 1 32.66 317 LEU A CA 1
ATOM 2470 C C . LEU A 1 317 ? -62.594 3.697 -17.609 1 32.66 317 LEU A C 1
ATOM 2472 O O . LEU A 1 317 ? -63.75 3.934 -17.953 1 32.66 317 LEU A O 1
ATOM 2476 N N . GLN A 1 318 ? -61.844 2.584 -17.859 1 30.92 318 GLN A N 1
ATOM 2477 C CA . GLN A 1 318 ? -62.75 1.593 -18.422 1 30.92 318 GLN A CA 1
ATOM 2478 C C . GLN A 1 318 ? -63.875 1.23 -17.438 1 30.92 318 GLN A C 1
ATOM 2480 O O . GLN A 1 318 ? -64.875 0.646 -17.812 1 30.92 318 GLN A O 1
ATOM 2485 N N . GLY A 1 319 ? -63.375 1.271 -16.188 1 29.95 319 GLY A N 1
ATOM 2486 C CA . GLY A 1 319 ? -64.312 0.72 -15.266 1 29.95 319 GLY A CA 1
ATOM 2487 C C . GLY A 1 319 ? -65.625 1.525 -15.203 1 29.95 319 GLY A C 1
ATOM 2488 O O . GLY A 1 319 ? -66.562 1.14 -14.523 1 29.95 319 GLY A O 1
ATOM 2489 N N . LEU A 1 320 ? -65.375 2.791 -15.523 1 31.75 320 LEU A N 1
ATOM 2490 C CA . LEU A 1 320 ? -66.5 3.666 -15.305 1 31.75 320 LEU A CA 1
ATOM 2491 C C . LEU A 1 320 ? -67.688 3.26 -16.203 1 31.75 320 LEU A C 1
ATOM 2493 O O . LEU A 1 320 ? -68.875 3.482 -15.852 1 31.75 320 LEU A O 1
ATOM 2497 N N . LEU A 1 321 ? -67.312 2.713 -17.344 1 30.73 321 LEU A N 1
ATOM 2498 C CA . LEU A 1 321 ? -68.375 2.582 -18.328 1 30.73 321 LEU A CA 1
ATOM 2499 C C . LEU A 1 321 ? -69.438 1.599 -17.859 1 30.73 321 LEU A C 1
ATOM 2501 O O . LEU A 1 321 ? -70.562 1.64 -18.312 1 30.73 321 LEU A O 1
ATOM 2505 N N . LEU A 1 322 ? -68.875 0.616 -17.172 1 30.36 322 LEU A N 1
ATOM 2506 C CA . LEU A 1 322 ? -69.875 -0.452 -17.016 1 30.36 322 LEU A CA 1
ATOM 2507 C C . LEU A 1 322 ? -71.062 0.018 -16.156 1 30.36 322 LEU A C 1
ATOM 2509 O O . LEU A 1 322 ? -72.125 -0.604 -16.172 1 30.36 322 LEU A O 1
ATOM 2513 N N . VAL A 1 323 ? -70.688 0.886 -15.234 1 30.5 323 VAL A N 1
ATOM 2514 C CA . VAL A 1 323 ? -71.812 1.141 -14.297 1 30.5 323 VAL A CA 1
ATOM 2515 C C . VAL A 1 323 ? -72.938 1.91 -15 1 30.5 323 VAL A C 1
ATOM 2517 O O . VAL A 1 323 ? -74 2.088 -14.445 1 30.5 323 VAL A O 1
ATOM 2520 N N . ILE A 1 324 ? -72.562 2.473 -16.156 1 30.02 324 ILE A N 1
ATOM 2521 C CA . ILE A 1 324 ? -73.562 3.41 -16.641 1 30.02 324 ILE A CA 1
ATOM 2522 C C . ILE A 1 324 ? -74.875 2.65 -17.031 1 30.02 324 ILE A C 1
ATOM 2524 O O . ILE A 1 324 ? -75.938 3.219 -17.062 1 30.02 324 ILE A O 1
ATOM 2528 N N . PHE A 1 325 ? -74.625 1.413 -17.562 1 29.19 325 PHE A N 1
ATOM 2529 C CA . PHE A 1 325 ? -75.812 0.983 -18.297 1 29.19 325 PHE A CA 1
ATOM 2530 C C . PHE A 1 325 ? -77 0.822 -17.359 1 29.19 325 PHE A C 1
ATOM 2532 O O . PHE A 1 325 ? -78.188 0.861 -17.797 1 29.19 325 PHE A O 1
ATOM 2539 N N . GLY A 1 326 ? -76.625 0.271 -16.219 1 25.67 326 GLY A N 1
ATOM 2540 C CA . GLY A 1 326 ? -77.812 -0.304 -15.586 1 25.67 326 GLY A CA 1
ATOM 2541 C C . GLY A 1 326 ? -78.812 0.74 -15.133 1 25.67 326 GLY A C 1
ATOM 2542 O O . GLY A 1 326 ? -79.938 0.401 -14.703 1 25.67 326 GLY A O 1
ATOM 2543 N N . ALA A 1 327 ? -78.125 1.865 -14.828 1 26.78 327 ALA A N 1
ATOM 2544 C CA . ALA A 1 327 ? -79.062 2.773 -14.148 1 26.78 327 ALA A CA 1
ATOM 2545 C C . ALA A 1 327 ? -80.125 3.273 -15.102 1 26.78 327 ALA A C 1
ATOM 2547 O O . ALA A 1 327 ? -80.938 4.137 -14.734 1 26.78 327 ALA A O 1
ATOM 2548 N N . MET A 1 328 ? -79.938 2.9 -16.359 1 25.5 328 MET A N 1
ATOM 2549 C CA . MET A 1 328 ? -80.812 3.586 -17.25 1 25.5 328 MET A CA 1
ATOM 2550 C C . MET A 1 328 ? -82.312 3.24 -16.891 1 25.5 328 MET A C 1
ATOM 2552 O O . MET A 1 328 ? -83.188 3.934 -17.312 1 25.5 328 MET A O 1
ATOM 2556 N N . LEU A 1 329 ? -82.438 1.964 -16.516 1 26.14 329 LEU A N 1
ATOM 2557 C CA . LEU A 1 329 ? -83.812 1.552 -16.75 1 26.14 329 LEU A CA 1
ATOM 2558 C C . LEU A 1 329 ? -84.75 2.33 -15.844 1 26.14 329 LEU A C 1
ATOM 2560 O O . LEU A 1 329 ? -85.938 2.371 -16.109 1 26.14 329 LEU A O 1
ATOM 2564 N N . PHE A 1 330 ? -84.25 2.607 -14.586 1 22.88 330 PHE A N 1
ATOM 2565 C CA . PHE A 1 330 ? -85.375 2.836 -13.695 1 22.88 330 PHE A CA 1
ATOM 2566 C C . PHE A 1 330 ? -86 4.207 -13.938 1 22.88 330 PHE A C 1
ATOM 2568 O O . PHE A 1 330 ? -86.625 4.773 -13.047 1 22.88 330 PHE A O 1
ATOM 2575 N N . ARG A 1 331 ? -85.5 4.801 -14.938 1 24 331 ARG A N 1
ATOM 2576 C CA . ARG A 1 331 ? -86 6.168 -15.055 1 24 331 ARG A CA 1
ATOM 2577 C C . ARG A 1 331 ? -87.5 6.191 -15.156 1 24 331 ARG A C 1
ATOM 2579 O O . ARG A 1 331 ? -88.125 7.25 -15.352 1 24 331 ARG A O 1
ATOM 2586 N N . GLN A 1 332 ? -88.062 5.008 -15.461 1 19.5 332 GLN A N 1
ATOM 2587 C CA . GLN A 1 332 ? -89.312 5.336 -16.109 1 19.5 332 GLN A CA 1
ATOM 2588 C C . GLN A 1 332 ? -90.25 6.031 -15.141 1 19.5 332 GLN A C 1
ATOM 2590 O O . GLN A 1 332 ? -91.25 6.602 -15.555 1 19.5 332 GLN A O 1
ATOM 2595 N N . ARG A 1 333 ? -90.25 5.602 -13.836 1 19.08 333 ARG A N 1
ATOM 2596 C CA . ARG A 1 333 ? -91.625 5.672 -13.414 1 19.08 333 ARG A CA 1
ATOM 2597 C C . ARG A 1 333 ? -92.062 7.117 -13.211 1 19.08 333 ARG A C 1
ATOM 2599 O O . ARG A 1 333 ? -93.25 7.453 -13.43 1 19.08 333 ARG A O 1
ATOM 2606 N N . LEU A 1 334 ? -91.312 7.746 -12.273 1 18.33 334 LEU A N 1
ATOM 2607 C CA . LEU A 1 334 ? -92.125 8.664 -11.477 1 18.33 334 LEU A CA 1
ATOM 2608 C C . LEU A 1 334 ? -92.5 9.922 -12.273 1 18.33 334 LEU A C 1
ATOM 2610 O O . LEU A 1 334 ? -91.625 10.68 -12.664 1 18.33 334 LEU A O 1
ATOM 2614 N N . ALA A 1 335 ? -93.625 9.844 -12.914 1 18.39 335 ALA A N 1
ATOM 2615 C CA . ALA A 1 335 ? -94.438 10.695 -13.797 1 18.39 335 ALA A CA 1
ATOM 2616 C C . ALA A 1 335 ? -94.688 12.07 -13.172 1 18.39 335 ALA A C 1
ATOM 2618 O O . ALA A 1 335 ? -94.438 13.102 -13.82 1 18.39 335 ALA A O 1
ATOM 2619 N N . ARG A 1 336 ? -95.625 12.43 -12.289 1 18 336 ARG A N 1
ATOM 2620 C CA . ARG A 1 336 ? -96.75 13.281 -12.703 1 18 336 ARG A CA 1
ATOM 2621 C C . ARG A 1 336 ? -96.625 14.68 -12.109 1 18 336 ARG A C 1
ATOM 2623 O O . ARG A 1 336 ? -96.938 15.68 -12.773 1 18 336 ARG A O 1
ATOM 2630 N N . GLN A 1 337 ? -96.5 15.07 -10.734 1 19.03 337 GLN A N 1
ATOM 2631 C CA . GLN A 1 337 ? -97.5 16.141 -10.617 1 19.03 337 GLN A CA 1
ATOM 2632 C C . GLN A 1 337 ? -96.938 17.469 -11.086 1 19.03 337 GLN A C 1
ATOM 2634 O O . GLN A 1 337 ? -95.75 17.641 -11.148 1 19.03 337 GLN A O 1
ATOM 2639 N N . PRO A 1 338 ? -97.812 18.734 -11.078 1 17.81 338 PRO A N 1
ATOM 2640 C CA . PRO A 1 338 ? -98 20.094 -11.617 1 17.81 338 PRO A CA 1
ATOM 2641 C C . PRO A 1 338 ? -97.062 21.109 -10.992 1 17.81 338 PRO A C 1
ATOM 2643 O O . PRO A 1 338 ? -96.312 20.781 -10.039 1 17.81 338 PRO A O 1
ATOM 2646 N N . ALA A 1 339 ? -97.5 22.25 -10.32 1 18.12 339 ALA A N 1
ATOM 2647 C CA . ALA A 1 339 ? -97.562 23.672 -10.68 1 18.12 339 ALA A CA 1
ATOM 2648 C C . ALA A 1 339 ? -96.812 24.516 -9.633 1 18.12 339 ALA A C 1
ATOM 2650 O O . ALA A 1 339 ? -96.312 25.578 -9.953 1 18.12 339 ALA A O 1
ATOM 2651 N N . PRO A 1 340 ? -96.562 24.422 -8.266 1 19.47 340 PRO A N 1
ATOM 2652 C CA . PRO A 1 340 ? -96.938 25.734 -7.703 1 19.47 340 PRO A CA 1
ATOM 2653 C C . PRO A 1 340 ? -95.875 26.797 -8.055 1 19.47 340 PRO A C 1
ATOM 2655 O O . PRO A 1 340 ? -94.75 26.469 -8.469 1 19.47 340 PRO A O 1
ATOM 2658 N N . SER A 1 341 ? -96.125 28.266 -7.977 1 16.92 341 SER A N 1
ATOM 2659 C CA . SER A 1 341 ? -96 29.719 -8.055 1 16.92 341 SER A CA 1
ATOM 2660 C C . SER A 1 341 ? -95 30.234 -7.051 1 16.92 341 SER A C 1
ATOM 2662 O O . SER A 1 341 ? -94.25 31.172 -7.348 1 16.92 341 SER A O 1
ATOM 2664 N N . GLU A 1 342 ? -95.25 29.859 -5.707 1 16.45 342 GLU A N 1
ATOM 2665 C CA . GLU A 1 342 ? -95.312 31.016 -4.82 1 16.45 342 GLU A CA 1
ATOM 2666 C C . GLU A 1 342 ? -94 31.703 -4.645 1 16.45 342 GLU A C 1
ATOM 2668 O O . GLU A 1 342 ? -93.875 32.906 -4.812 1 16.45 342 GLU A O 1
ATOM 2673 N N . ARG A 1 343 ? -93.25 31.375 -3.547 1 17.61 343 ARG A N 1
ATOM 2674 C CA . ARG A 1 343 ? -93.062 32.25 -2.389 1 17.61 343 ARG A CA 1
ATOM 2675 C C . ARG A 1 343 ? -91.688 32.938 -2.449 1 17.61 343 ARG A C 1
ATOM 2677 O O . ARG A 1 343 ? -91.188 33.375 -1.424 1 17.61 343 ARG A O 1
ATOM 2684 N N . GLY A 1 344 ? -91.312 33.531 -3.508 1 16.86 344 GLY A N 1
ATOM 2685 C CA . GLY A 1 344 ? -90 33.906 -3.111 1 16.86 344 GLY A CA 1
ATOM 2686 C C . GLY A 1 344 ? -90 35 -2.039 1 16.86 344 GLY A C 1
ATOM 2687 O O . GLY A 1 344 ? -90.875 35.812 -1.959 1 16.86 344 GLY A O 1
ATOM 2688 N N . ARG A 1 345 ? -89.25 34.781 -0.885 1 18.16 345 ARG A N 1
ATOM 2689 C CA . ARG A 1 345 ? -88.75 35.688 0.135 1 18.16 345 ARG A CA 1
ATOM 2690 C C . ARG A 1 345 ? -88 36.875 -0.501 1 18.16 345 ARG A C 1
ATOM 2692 O O . ARG A 1 345 ? -86.938 36.719 -1.099 1 18.16 345 ARG A O 1
ATOM 2699 N N . SER A 1 346 ? -88.688 37.531 -1.245 1 14.73 346 SER A N 1
ATOM 2700 C CA . SER A 1 346 ? -87.875 38.75 -1.354 1 14.73 346 SER A CA 1
ATOM 2701 C C . SER A 1 346 ? -87.688 39.406 0.002 1 14.73 346 SER A C 1
ATOM 2703 O O . SER A 1 346 ? -88.688 39.469 0.792 1 14.73 346 SER A O 1
ATOM 2705 N N . LEU A 1 347 ? -86.625 40.156 0.383 1 17.08 347 LEU A N 1
ATOM 2706 C CA . LEU A 1 347 ? -85.625 40.531 1.326 1 17.08 347 LEU A CA 1
ATOM 2707 C C . LEU A 1 347 ? -86.062 41.562 2.318 1 17.08 347 LEU A C 1
ATOM 2709 O O . LEU A 1 347 ? -87.125 42.219 2.1 1 17.08 347 LEU A O 1
ATOM 2713 N N . LEU A 1 348 ? -85 42.5 2.738 1 15.2 348 LEU A N 1
ATOM 2714 C CA . LEU A 1 348 ? -84.25 43.188 3.783 1 15.2 348 LEU A CA 1
ATOM 2715 C C . LEU A 1 348 ? -84.812 44.562 4.035 1 15.2 348 LEU A C 1
ATOM 2717 O O . LEU A 1 348 ? -84.625 45.469 3.203 1 15.2 348 LEU A O 1
ATOM 2721 N N . GLU A 1 349 ? -85.938 44.812 4.543 1 14.49 349 GLU A N 1
ATOM 2722 C CA . GLU A 1 349 ? -86.25 46.125 5.09 1 14.49 349 GLU A CA 1
ATOM 2723 C C . GLU A 1 349 ? -85.562 46.375 6.414 1 14.49 349 GLU A C 1
ATOM 2725 O O . GLU A 1 349 ? -86 45.875 7.461 1 14.49 349 GLU A O 1
ATOM 2730 N N . CYS A 1 350 ? -84.5 46.312 6.805 1 16.53 350 CYS A N 1
ATOM 2731 C CA . CYS A 1 350 ? -84.312 47.156 7.977 1 16.53 350 CYS A CA 1
ATOM 2732 C C . CYS A 1 350 ? -85 48.5 7.816 1 16.53 350 CYS A C 1
ATOM 2734 O O . CYS A 1 350 ? -85.75 48.906 8.68 1 16.53 350 CYS A O 1
ATOM 2736 N N . GLY A 1 351 ? -84.188 49.75 7.625 1 17.31 351 GLY A N 1
ATOM 2737 C CA . GLY A 1 351 ? -83.688 51.094 7.691 1 17.31 351 GLY A CA 1
ATOM 2738 C C . GLY A 1 351 ? -84.5 52.094 6.891 1 17.31 351 GLY A C 1
ATOM 2739 O O . GLY A 1 351 ? -84.375 52.188 5.668 1 17.31 351 GLY A O 1
ATOM 2740 N N . GLU A 1 352 ? -85.562 52.531 7.383 1 18.31 352 GLU A N 1
ATOM 2741 C CA . GLU A 1 352 ? -86.188 53.375 8.406 1 18.31 352 GLU A CA 1
ATOM 2742 C C . GLU A 1 352 ? -85.375 53.344 9.703 1 18.31 352 GLU A C 1
ATOM 2744 O O . GLU A 1 352 ? -85.062 52.25 10.211 1 18.31 352 GLU A O 1
ATOM 2749 N N . VAL A 1 353 ? -84.562 53.938 10.719 1 16.62 353 VAL A N 1
ATOM 2750 C CA . VAL A 1 353 ? -83.562 55.031 10.844 1 16.62 353 VAL A CA 1
ATOM 2751 C C . VAL A 1 353 ? -82.438 54.812 9.891 1 16.62 353 VAL A C 1
ATOM 2753 O O . VAL A 1 353 ? -81.875 53.688 9.781 1 16.62 353 VAL A O 1
ATOM 2756 N N . MET B 1 1 ? -0.397 -13.984 -15.141 1 87.06 1 MET B N 1
ATOM 2757 C CA . MET B 1 1 ? -1.424 -14.914 -15.602 1 87.06 1 MET B CA 1
ATOM 2758 C C . MET B 1 1 ? -2.338 -15.328 -14.453 1 87.06 1 MET B C 1
ATOM 2760 O O . MET B 1 1 ? -1.869 -15.602 -13.344 1 87.06 1 MET B O 1
ATOM 2764 N N . ASP B 1 2 ? -3.65 -15.406 -14.797 1 91.88 2 ASP B N 1
ATOM 2765 C CA . ASP B 1 2 ? -4.66 -15.477 -13.742 1 91.88 2 ASP B CA 1
ATOM 2766 C C . ASP B 1 2 ? -4.867 -16.922 -13.281 1 91.88 2 ASP B C 1
ATOM 2768 O O . ASP B 1 2 ? -5.105 -17.172 -12.102 1 91.88 2 ASP B O 1
ATOM 2772 N N . THR B 1 3 ? -4.75 -17.875 -14.203 1 96.56 3 THR B N 1
ATOM 2773 C CA . THR B 1 3 ? -5.184 -19.234 -13.914 1 96.56 3 THR B CA 1
ATOM 2774 C C . THR B 1 3 ? -4.379 -19.828 -12.758 1 96.56 3 THR B C 1
ATOM 2776 O O . THR B 1 3 ? -4.922 -20.547 -11.922 1 96.56 3 THR B O 1
ATOM 2779 N N . GLY B 1 4 ? -3.082 -19.562 -12.727 1 98.19 4 GLY B N 1
ATOM 2780 C CA . GLY B 1 4 ? -2.275 -20.047 -11.625 1 98.19 4 GLY B CA 1
ATOM 2781 C C . GLY B 1 4 ? -2.799 -19.625 -10.266 1 98.19 4 GLY B C 1
ATOM 2782 O O . GLY B 1 4 ? -2.898 -20.438 -9.344 1 98.19 4 GLY B O 1
ATOM 2783 N N . HIS B 1 5 ? -3.135 -18.375 -10.156 1 98.75 5 HIS B N 1
ATOM 2784 C CA . HIS B 1 5 ? -3.678 -17.859 -8.906 1 98.75 5 HIS B CA 1
ATOM 2785 C C . HIS B 1 5 ? -5.02 -18.5 -8.578 1 98.75 5 HIS B C 1
ATOM 2787 O O . HIS B 1 5 ? -5.277 -18.859 -7.43 1 98.75 5 HIS B O 1
ATOM 2793 N N . LEU B 1 6 ? -5.836 -18.641 -9.578 1 98.81 6 LEU B N 1
ATOM 2794 C CA . LEU B 1 6 ? -7.145 -19.25 -9.391 1 98.81 6 LEU B CA 1
ATOM 2795 C C . LEU B 1 6 ? -7.012 -20.719 -8.953 1 98.81 6 LEU B C 1
ATOM 2797 O O . LEU B 1 6 ? -7.773 -21.188 -8.109 1 98.81 6 LEU B O 1
ATOM 2801 N N . LEU B 1 7 ? -6.066 -21.406 -9.523 1 98.94 7 LEU B N 1
ATOM 2802 C CA . LEU B 1 7 ? -5.832 -22.797 -9.164 1 98.94 7 LEU B CA 1
ATOM 2803 C C . LEU B 1 7 ? -5.379 -22.922 -7.719 1 98.94 7 LEU B C 1
ATOM 2805 O O . LEU B 1 7 ? -5.855 -23.797 -6.984 1 98.94 7 LEU B O 1
ATOM 2809 N N . VAL B 1 8 ? -4.449 -22.062 -7.289 1 98.94 8 VAL B N 1
ATOM 2810 C CA . VAL B 1 8 ? -3.977 -22.062 -5.91 1 98.94 8 VAL B CA 1
ATOM 2811 C C . VAL B 1 8 ? -5.152 -21.859 -4.961 1 98.94 8 VAL B C 1
ATOM 2813 O O . VAL B 1 8 ? -5.312 -22.594 -3.982 1 98.94 8 VAL B O 1
ATOM 2816 N N . ALA B 1 9 ? -5.98 -20.906 -5.27 1 98.94 9 ALA B N 1
ATOM 2817 C CA . ALA B 1 9 ? -7.137 -20.609 -4.43 1 98.94 9 ALA B CA 1
ATOM 2818 C C . ALA B 1 9 ? -8.133 -21.766 -4.422 1 98.94 9 ALA B C 1
ATOM 2820 O O . ALA B 1 9 ? -8.695 -22.094 -3.375 1 98.94 9 ALA B O 1
ATOM 2821 N N . GLU B 1 10 ? -8.367 -22.328 -5.59 1 98.88 10 GLU B N 1
ATOM 2822 C CA . GLU B 1 10 ? -9.289 -23.453 -5.68 1 98.88 10 GLU B CA 1
ATOM 2823 C C . GLU B 1 10 ? -8.805 -24.641 -4.84 1 98.88 10 GLU B C 1
ATOM 2825 O O . GLU B 1 10 ? -9.594 -25.266 -4.125 1 98.88 10 GLU B O 1
ATOM 2830 N N . ILE B 1 11 ? -7.566 -24.969 -4.938 1 98.94 11 ILE B N 1
ATOM 2831 C CA . ILE B 1 11 ? -6.996 -26.047 -4.145 1 98.94 11 ILE B CA 1
ATOM 2832 C C . ILE B 1 11 ? -7.129 -25.734 -2.658 1 98.94 11 ILE B C 1
ATOM 2834 O O . ILE B 1 11 ? -7.566 -26.578 -1.871 1 98.94 11 ILE B O 1
ATOM 2838 N N . ALA B 1 12 ? -6.793 -24.516 -2.252 1 98.94 12 ALA B N 1
ATOM 2839 C CA . ALA B 1 12 ? -6.91 -24.109 -0.854 1 98.94 12 ALA B CA 1
ATOM 2840 C C . ALA B 1 12 ? -8.344 -24.25 -0.359 1 98.94 12 ALA B C 1
ATOM 2842 O O . ALA B 1 12 ? -8.578 -24.75 0.745 1 98.94 12 ALA B O 1
ATOM 2843 N N . LYS B 1 13 ? -9.242 -23.844 -1.146 1 98.88 13 LYS B N 1
ATOM 2844 C CA . LYS B 1 13 ? -10.664 -23.906 -0.806 1 98.88 13 LYS B CA 1
ATOM 2845 C C . LYS B 1 13 ? -11.094 -25.328 -0.469 1 98.88 13 LYS B C 1
ATOM 2847 O O . LYS B 1 13 ? -11.844 -25.547 0.483 1 98.88 13 LYS B O 1
ATOM 2852 N N . THR B 1 14 ? -10.617 -26.297 -1.188 1 98.31 14 THR B N 1
ATOM 2853 C CA . THR B 1 14 ? -10.992 -27.688 -0.991 1 98.31 14 THR B CA 1
ATOM 2854 C C . THR B 1 14 ? -10.43 -28.219 0.321 1 98.31 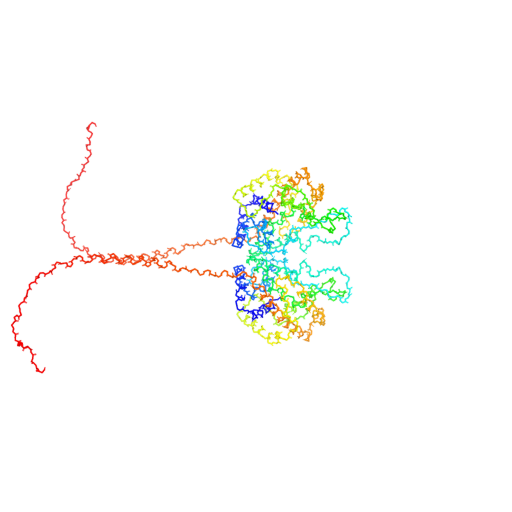14 THR B C 1
ATOM 2856 O O . THR B 1 14 ? -10.891 -29.234 0.837 1 98.31 14 THR B O 1
ATOM 2859 N N . GLN B 1 15 ? -9.398 -27.562 0.84 1 98.06 15 GLN B N 1
ATOM 2860 C CA . GLN B 1 15 ? -8.711 -28.031 2.037 1 98.06 15 GLN B CA 1
ATOM 2861 C C . GLN B 1 15 ? -9.32 -27.422 3.297 1 98.06 15 GLN B C 1
ATOM 2863 O O . GLN B 1 15 ? -9.016 -27.859 4.41 1 98.06 15 GLN B O 1
ATOM 2868 N N . LEU B 1 16 ? -10.156 -26.422 3.146 1 98.38 16 LEU B N 1
ATOM 2869 C CA . LEU B 1 16 ? -10.727 -25.688 4.27 1 98.38 16 LEU B CA 1
ATOM 2870 C C . LEU B 1 16 ? -12.117 -26.203 4.613 1 98.38 16 LEU B C 1
ATOM 2872 O O . LEU B 1 16 ? -12.812 -26.75 3.748 1 98.38 16 LEU B O 1
ATOM 2876 N N . ALA B 1 17 ? -12.508 -26 5.898 1 97.69 17 ALA B N 1
ATOM 2877 C CA . ALA B 1 17 ? -13.891 -26.266 6.273 1 97.69 17 ALA B CA 1
ATOM 2878 C C . ALA B 1 17 ? -14.852 -25.328 5.559 1 97.69 17 ALA B C 1
ATOM 2880 O O . ALA B 1 17 ? -14.508 -24.172 5.297 1 97.69 17 ALA B O 1
ATOM 2881 N N . ALA B 1 18 ? -16.031 -25.844 5.312 1 97 18 ALA B N 1
ATOM 2882 C CA . ALA B 1 18 ? -17.047 -25.047 4.613 1 97 18 ALA B CA 1
ATOM 2883 C C . ALA B 1 18 ? -17.344 -23.75 5.359 1 97 18 ALA B C 1
ATOM 2885 O O . ALA B 1 18 ? -17.562 -22.703 4.738 1 97 18 ALA B O 1
ATOM 2886 N N . SER B 1 19 ? -17.328 -23.828 6.633 1 95.75 19 SER B N 1
ATOM 2887 C CA . SER B 1 19 ? -17.609 -22.656 7.445 1 95.75 19 SER B CA 1
ATOM 2888 C C . SER B 1 19 ? -16.516 -21.609 7.32 1 95.75 19 SER B C 1
ATOM 2890 O O . SER B 1 19 ? -16.781 -20.406 7.344 1 95.75 19 SER B O 1
ATOM 2892 N N . GLN B 1 20 ? -15.281 -22.062 7.199 1 97 20 GLN B N 1
ATOM 2893 C CA . GLN B 1 20 ? -14.164 -21.156 7.008 1 97 20 GLN B CA 1
ATOM 2894 C C . GLN B 1 20 ? -14.258 -20.438 5.664 1 97 20 GLN B C 1
ATOM 2896 O O . GLN B 1 20 ? -14.109 -19.219 5.59 1 97 20 GLN B O 1
ATOM 2901 N N . VAL B 1 21 ? -14.547 -21.234 4.664 1 98 21 VAL B N 1
ATOM 2902 C CA . VAL B 1 21 ? -14.688 -20.656 3.33 1 98 21 VAL B CA 1
ATOM 2903 C C . VAL B 1 21 ? -15.805 -19.609 3.326 1 98 21 VAL B C 1
ATOM 2905 O O . VAL B 1 21 ? -15.648 -18.531 2.758 1 98 21 VAL B O 1
ATOM 2908 N N . ALA B 1 22 ? -16.859 -19.906 3.969 1 96.56 22 ALA B N 1
ATOM 2909 C CA . ALA B 1 22 ? -18.016 -19 4.031 1 96.56 22 ALA B CA 1
ATOM 2910 C C . ALA B 1 22 ? -17.641 -17.703 4.73 1 96.56 22 ALA B C 1
ATOM 2912 O O . ALA B 1 22 ? -18.094 -16.625 4.328 1 96.56 22 ALA B O 1
ATOM 2913 N N . ALA B 1 23 ? -16.891 -17.812 5.766 1 96.56 23 ALA B N 1
ATOM 2914 C CA . ALA B 1 23 ? -16.469 -16.625 6.492 1 96.56 23 ALA B CA 1
ATOM 2915 C C . ALA B 1 23 ? -15.609 -15.719 5.609 1 96.56 23 ALA B C 1
ATOM 2917 O O . ALA B 1 23 ? -15.805 -14.5 5.578 1 96.56 23 ALA B O 1
ATOM 2918 N N . PHE B 1 24 ? -14.656 -16.297 4.898 1 98.19 24 PHE B N 1
ATOM 2919 C CA . PHE B 1 24 ? -13.812 -15.523 3.99 1 98.19 24 PHE B CA 1
ATOM 2920 C C . PHE B 1 24 ? -14.641 -14.922 2.859 1 98.19 24 PHE B C 1
ATOM 2922 O O . PHE B 1 24 ? -14.453 -13.766 2.494 1 98.19 24 PHE B O 1
ATOM 2929 N N . ASP B 1 25 ? -15.555 -15.703 2.334 1 97.75 25 ASP B N 1
ATOM 2930 C CA . ASP B 1 25 ? -16.438 -15.203 1.284 1 97.75 25 ASP B CA 1
ATOM 2931 C C . ASP B 1 25 ? -17.266 -14.023 1.784 1 97.75 25 ASP B C 1
ATOM 2933 O O . ASP B 1 25 ? -17.531 -13.078 1.04 1 97.75 25 ASP B O 1
ATOM 2937 N N . GLY B 1 26 ? -17.734 -14.125 3.004 1 96.69 26 GLY B N 1
ATOM 2938 C CA . GLY B 1 26 ? -18.5 -13.039 3.594 1 96.69 26 GLY B CA 1
ATOM 2939 C C . GLY B 1 26 ? -17.75 -11.727 3.607 1 96.69 26 GLY B C 1
ATOM 2940 O O . GLY B 1 26 ? -18.328 -10.664 3.354 1 96.69 26 GLY B O 1
ATOM 2941 N N . LEU B 1 27 ? -16.469 -11.758 3.857 1 97.56 27 LEU B N 1
ATOM 2942 C CA . LEU B 1 27 ? -15.625 -10.57 3.832 1 97.56 27 LEU B CA 1
ATOM 2943 C C . LEU B 1 27 ? -15.414 -10.078 2.402 1 97.56 27 LEU B C 1
ATOM 2945 O O . LEU B 1 27 ? -15.578 -8.891 2.119 1 97.56 27 LEU B O 1
ATOM 2949 N N . LEU B 1 28 ? -15.102 -11 1.554 1 98.44 28 LEU B N 1
ATOM 2950 C CA . LEU B 1 28 ? -14.719 -10.664 0.184 1 98.44 28 LEU B CA 1
ATOM 2951 C C . LEU B 1 28 ? -15.906 -10.094 -0.582 1 98.44 28 LEU B C 1
ATOM 2953 O O . LEU B 1 28 ? -15.742 -9.195 -1.412 1 98.44 28 LEU B O 1
ATOM 2957 N N . GLU B 1 29 ? -17.094 -10.516 -0.321 1 98 29 GLU B N 1
ATOM 2958 C CA . GLU B 1 29 ? -18.312 -10.125 -1.029 1 98 29 GLU B CA 1
ATOM 2959 C C . GLU B 1 29 ? -18.672 -8.672 -0.762 1 98 29 GLU B C 1
ATOM 2961 O O . GLU B 1 29 ? -19.453 -8.062 -1.505 1 98 29 GLU B O 1
ATOM 2966 N N . LYS B 1 30 ? -18.109 -8.133 0.252 1 97.06 30 LYS B N 1
ATOM 2967 C CA . LYS B 1 30 ? -18.406 -6.75 0.619 1 97.06 30 LYS B CA 1
ATOM 2968 C C . LYS B 1 30 ? -17.969 -5.785 -0.481 1 97.06 30 LYS B C 1
ATOM 2970 O O . LYS B 1 30 ? -18.469 -4.656 -0.547 1 97.06 30 LYS B O 1
ATOM 2975 N N . TRP B 1 31 ? -17.078 -6.23 -1.396 1 98.19 31 TRP B N 1
ATOM 2976 C CA . TRP B 1 31 ? -16.625 -5.375 -2.486 1 98.19 31 TRP B CA 1
ATOM 2977 C C . TRP B 1 31 ? -17.188 -5.855 -3.822 1 98.19 31 TRP B C 1
ATOM 2979 O O . TRP B 1 31 ? -16.625 -5.551 -4.879 1 98.19 31 TRP B O 1
ATOM 2989 N N . ALA B 1 32 ? -18.297 -6.648 -3.797 1 98.06 32 ALA B N 1
ATOM 2990 C CA . ALA B 1 32 ? -18.859 -7.219 -5.016 1 98.06 32 ALA B CA 1
ATOM 2991 C C . ALA B 1 32 ? -19.391 -6.129 -5.941 1 98.06 32 ALA B C 1
ATOM 2993 O O . ALA B 1 32 ? -19.375 -6.277 -7.164 1 98.06 32 ALA B O 1
ATOM 2994 N N . GLN B 1 33 ? -19.844 -4.988 -5.379 1 96.38 33 GLN B N 1
ATOM 2995 C CA . GLN B 1 33 ? -20.328 -3.893 -6.211 1 96.38 33 GLN B CA 1
ATOM 2996 C C . GLN B 1 33 ? -19.188 -3.207 -6.941 1 96.38 33 GLN B C 1
ATOM 2998 O O . GLN B 1 33 ? -19.328 -2.812 -8.102 1 96.38 33 GLN B O 1
ATOM 3003 N N . ASP B 1 34 ? -18.031 -3.123 -6.297 1 96.94 34 ASP B N 1
ATOM 3004 C CA . ASP B 1 34 ? -16.859 -2.473 -6.875 1 96.94 34 ASP B CA 1
ATOM 3005 C C . ASP B 1 34 ? -16.125 -3.414 -7.828 1 96.94 34 ASP B C 1
ATOM 3007 O O . ASP B 1 34 ? -15.531 -2.969 -8.812 1 96.94 34 ASP B O 1
ATOM 3011 N N . PHE B 1 35 ? -16.234 -4.676 -7.484 1 97.69 35 PHE B N 1
ATOM 3012 C CA . PHE B 1 35 ? -15.5 -5.676 -8.258 1 97.69 35 PHE B CA 1
ATOM 3013 C C . PHE B 1 35 ? -16.391 -6.871 -8.57 1 97.69 35 PHE B C 1
ATOM 3015 O O . PHE B 1 35 ? -16.125 -7.984 -8.109 1 97.69 35 PHE B O 1
ATOM 3022 N N . PRO B 1 36 ? -17.391 -6.629 -9.43 1 97.44 36 PRO B N 1
ATOM 3023 C CA . PRO B 1 36 ? -18.297 -7.73 -9.766 1 97.44 36 PRO B CA 1
ATOM 3024 C C . PRO B 1 36 ? -17.578 -8.914 -10.398 1 97.44 36 PRO B C 1
ATOM 3026 O O . PRO B 1 36 ? -16.781 -8.734 -11.32 1 97.44 36 PRO B O 1
ATOM 3029 N N . GLY B 1 37 ? -17.844 -10.062 -9.82 1 97.06 37 GLY B N 1
ATOM 3030 C CA . GLY B 1 37 ? -17.281 -11.305 -10.336 1 97.06 37 GLY B CA 1
ATOM 3031 C C . GLY B 1 37 ? -15.914 -11.609 -9.766 1 97.06 37 GLY B C 1
ATOM 3032 O O . GLY B 1 37 ? -15.336 -12.664 -10.047 1 97.06 37 GLY B O 1
ATOM 3033 N N . MET B 1 38 ? -15.383 -10.703 -8.953 1 97.69 38 MET B N 1
ATOM 3034 C CA . MET B 1 38 ? -14.047 -10.883 -8.406 1 97.69 38 MET B CA 1
ATOM 3035 C C . MET B 1 38 ? -14.047 -10.695 -6.891 1 97.69 38 MET B C 1
ATOM 3037 O O . MET B 1 38 ? -13.203 -9.984 -6.344 1 97.69 38 MET B O 1
ATOM 3041 N N . SER B 1 39 ? -15.07 -11.273 -6.285 1 98.31 39 SER B N 1
ATOM 3042 C CA . SER B 1 39 ? -15.25 -11 -4.863 1 98.31 39 SER B CA 1
ATOM 3043 C C . SER B 1 39 ? -15.664 -12.258 -4.105 1 98.31 39 SER B C 1
ATOM 3045 O O . SER B 1 39 ? -16.453 -12.195 -3.172 1 98.31 39 SER B O 1
ATOM 3047 N N . ASP B 1 40 ? -15.227 -13.406 -4.59 1 98.25 40 ASP B N 1
ATOM 3048 C CA . ASP B 1 40 ? -15.328 -14.648 -3.836 1 98.25 40 ASP B CA 1
ATOM 3049 C C . ASP B 1 40 ? -13.953 -15.25 -3.574 1 98.25 40 ASP B C 1
ATOM 3051 O O . ASP B 1 40 ? -12.938 -14.703 -4.004 1 98.25 40 ASP B O 1
ATOM 3055 N N . PHE B 1 41 ? -13.938 -16.344 -2.861 1 98.75 41 PHE B N 1
ATOM 3056 C CA . PHE B 1 41 ? -12.711 -16.953 -2.367 1 98.75 41 PHE B CA 1
ATOM 3057 C C . PHE B 1 41 ? -11.734 -17.203 -3.51 1 98.75 41 PHE B C 1
ATOM 3059 O O . PHE B 1 41 ? -10.539 -16.922 -3.385 1 98.75 41 PHE B O 1
ATOM 3066 N N . VAL B 1 42 ? -12.148 -17.656 -4.633 1 98.88 42 VAL B N 1
ATOM 3067 C CA . VAL B 1 42 ? -11.273 -18.062 -5.723 1 98.88 42 VAL B CA 1
ATOM 3068 C C . VAL B 1 42 ? -10.992 -16.859 -6.629 1 98.88 42 VAL B C 1
ATOM 3070 O O . VAL B 1 42 ? -9.828 -16.531 -6.879 1 98.88 42 VAL B O 1
ATOM 3073 N N . SER B 1 43 ? -12.016 -16.125 -7.039 1 98.31 43 SER B N 1
ATOM 3074 C CA . SER B 1 43 ? -11.852 -15.062 -8.023 1 98.31 43 SER B CA 1
ATOM 3075 C C . SER B 1 43 ? -11.102 -13.867 -7.441 1 98.31 43 SER B C 1
ATOM 3077 O O . SER B 1 43 ? -10.43 -13.141 -8.172 1 98.31 43 SER B O 1
ATOM 3079 N N . SER B 1 44 ? -11.133 -13.703 -6.133 1 98.69 44 SER B N 1
ATOM 3080 C CA . SER B 1 44 ? -10.445 -12.578 -5.508 1 98.69 44 SER B CA 1
ATOM 3081 C C . SER B 1 44 ? -8.93 -12.742 -5.578 1 98.69 44 SER B C 1
ATOM 3083 O O . SER B 1 44 ? -8.188 -11.789 -5.367 1 98.69 44 SER B O 1
ATOM 3085 N N . SER B 1 45 ? -8.461 -13.953 -5.93 1 98.81 45 SER B N 1
ATOM 3086 C CA . SER B 1 45 ? -7.031 -14.234 -5.957 1 98.81 45 SER B CA 1
ATOM 3087 C C . SER B 1 45 ? -6.344 -13.5 -7.102 1 98.81 45 SER B C 1
ATOM 3089 O O . SER B 1 45 ? -5.117 -13.375 -7.125 1 98.81 45 SER B O 1
ATOM 3091 N N . VAL B 1 46 ? -7.098 -12.969 -8.094 1 98.12 46 VAL B N 1
ATOM 3092 C CA . VAL B 1 46 ? -6.461 -12.312 -9.227 1 98.12 46 VAL B CA 1
ATOM 3093 C C . VAL B 1 46 ? -6.594 -10.797 -9.102 1 98.12 46 VAL B C 1
ATOM 3095 O O . VAL B 1 46 ? -6.051 -10.047 -9.914 1 98.12 46 VAL B O 1
ATOM 3098 N N . TRP B 1 47 ? -7.312 -10.336 -8.031 1 98.31 47 TRP B N 1
ATOM 3099 C CA . TRP B 1 47 ? -7.605 -8.922 -7.816 1 98.31 47 TRP B CA 1
ATOM 3100 C C . TRP B 1 47 ? -6.32 -8.094 -7.785 1 98.31 47 TRP B C 1
ATOM 3102 O O . TRP B 1 47 ? -6.223 -7.062 -8.453 1 98.31 47 TRP B O 1
ATOM 3112 N N . PRO B 1 48 ? -5.195 -8.531 -7.094 1 98.38 48 PRO B N 1
ATOM 3113 C CA . PRO B 1 48 ? -3.984 -7.719 -7.012 1 98.38 48 PRO B CA 1
ATOM 3114 C C . PRO B 1 48 ? -3.334 -7.488 -8.375 1 98.38 48 PRO B C 1
ATOM 3116 O O . PRO B 1 48 ? -2.656 -6.477 -8.578 1 98.38 48 PRO B O 1
ATOM 3119 N N . ASP B 1 49 ? -3.574 -8.391 -9.328 1 97.06 49 ASP B N 1
ATOM 3120 C CA . ASP B 1 49 ? -3.059 -8.188 -10.68 1 97.06 49 ASP B CA 1
ATOM 3121 C C . ASP B 1 49 ? -3.957 -7.238 -11.469 1 97.06 49 ASP B C 1
ATOM 3123 O O . ASP B 1 49 ? -3.467 -6.367 -12.195 1 97.06 49 ASP B O 1
ATOM 3127 N N . HIS B 1 50 ? -5.176 -7.422 -11.273 1 96.81 50 HIS B N 1
ATOM 3128 C CA . HIS B 1 50 ? -6.129 -6.695 -12.102 1 96.81 50 HIS B CA 1
ATOM 3129 C C . HIS B 1 50 ? -6.199 -5.227 -11.711 1 96.81 50 HIS B C 1
ATOM 3131 O O . HIS B 1 50 ? -6.453 -4.363 -12.555 1 96.81 50 HIS B O 1
ATOM 3137 N N . ILE B 1 51 ? -5.949 -4.891 -10.469 1 97.44 51 ILE B N 1
ATOM 3138 C CA . ILE B 1 51 ? -6.043 -3.496 -10.055 1 97.44 51 ILE B CA 1
ATOM 3139 C C . ILE B 1 51 ? -4.871 -2.703 -10.625 1 97.44 51 ILE B C 1
ATOM 3141 O O . ILE B 1 51 ? -4.863 -1.472 -10.578 1 97.44 51 ILE B O 1
ATOM 3145 N N . LYS B 1 52 ? -3.898 -3.365 -11.266 1 96.75 52 LYS B N 1
ATOM 3146 C CA . LYS B 1 52 ? -2.752 -2.697 -11.867 1 96.75 52 LYS B CA 1
ATOM 3147 C C . LYS B 1 52 ? -3.121 -2.094 -13.219 1 96.75 52 LYS B C 1
ATOM 3149 O O . LYS B 1 52 ? -2.412 -1.227 -13.734 1 96.75 52 LYS B O 1
ATOM 3154 N N . CYS B 1 53 ? -4.188 -2.611 -13.812 1 96.25 53 CYS B N 1
ATOM 3155 C CA . CYS B 1 53 ? -4.555 -2.25 -15.18 1 96.25 53 CYS B CA 1
ATOM 3156 C C . CYS B 1 53 ? -4.809 -0.751 -15.297 1 96.25 53 CYS B C 1
ATOM 3158 O O . CYS B 1 53 ? -5.586 -0.185 -14.531 1 96.25 53 CYS B O 1
ATOM 3160 N N . THR B 1 54 ? -4.137 -0.089 -16.328 1 94.81 54 THR B N 1
ATOM 3161 C CA . THR B 1 54 ? -4.266 1.349 -16.531 1 94.81 54 THR B CA 1
ATOM 3162 C C . THR B 1 54 ? -5.117 1.639 -17.766 1 94.81 54 THR B C 1
ATOM 3164 O O . THR B 1 54 ? -5.484 2.789 -18.016 1 94.81 54 THR B O 1
ATOM 3167 N N . ARG B 1 55 ? -5.332 0.647 -18.531 1 91.44 55 ARG B N 1
ATOM 3168 C CA . ARG B 1 55 ? -6.164 0.74 -19.719 1 91.44 55 ARG B CA 1
ATOM 3169 C C . ARG B 1 55 ? -6.938 -0.554 -19.953 1 91.44 55 ARG B C 1
ATOM 3171 O O . ARG B 1 55 ? -6.473 -1.635 -19.578 1 91.44 55 ARG B O 1
ATOM 3178 N N . ALA B 1 56 ? -8.039 -0.309 -20.562 1 82.25 56 ALA B N 1
ATOM 3179 C CA . ALA B 1 56 ? -8.82 -1.479 -20.953 1 82.25 56 ALA B CA 1
ATOM 3180 C C . ALA B 1 56 ? -8.312 -2.086 -22.25 1 82.25 56 ALA B C 1
ATOM 3182 O O . ALA B 1 56 ? -7.559 -1.446 -22.984 1 82.25 56 ALA B O 1
ATOM 3183 N N . GLY B 1 57 ? -8.656 -3.332 -22.422 1 78.31 57 GLY B N 1
ATOM 3184 C CA . GLY B 1 57 ? -8.43 -3.936 -23.734 1 78.31 57 GLY B CA 1
ATOM 3185 C C . GLY B 1 57 ? -7.184 -4.797 -23.781 1 78.31 57 GLY B C 1
ATOM 3186 O O . GLY B 1 57 ? -6.879 -5.395 -24.812 1 78.31 57 GLY B O 1
ATOM 3187 N N . ARG B 1 58 ? -6.48 -4.828 -22.656 1 76.31 58 ARG B N 1
ATOM 3188 C CA . ARG B 1 58 ? -5.379 -5.789 -22.594 1 76.31 58 ARG B CA 1
ATOM 3189 C C . ARG B 1 58 ? -5.852 -7.129 -22.047 1 76.31 58 ARG B C 1
ATOM 3191 O O . ARG B 1 58 ? -6.777 -7.18 -21.234 1 76.31 58 ARG B O 1
ATOM 3198 N N . PRO B 1 59 ? -5.324 -8.18 -22.594 1 73.31 59 PRO B N 1
ATOM 3199 C CA . PRO B 1 59 ? -5.793 -9.492 -22.156 1 73.31 59 PRO B CA 1
ATOM 3200 C C . PRO B 1 59 ? -5.801 -9.641 -20.625 1 73.31 59 PRO B C 1
ATOM 3202 O O . PRO B 1 59 ? -6.742 -10.203 -20.062 1 73.31 59 PRO B O 1
ATOM 3205 N N . MET B 1 60 ? -4.895 -9.141 -19.906 1 79.94 60 MET B N 1
ATOM 3206 C CA . MET B 1 60 ? -4.836 -9.289 -18.469 1 79.94 60 MET B CA 1
ATOM 3207 C C . MET B 1 60 ? -5.594 -8.164 -17.766 1 79.94 60 MET B C 1
ATOM 3209 O O . MET B 1 60 ? -5.586 -8.07 -16.547 1 79.94 60 MET B O 1
ATOM 3213 N N . CYS B 1 61 ? -6.332 -7.387 -18.562 1 89.44 61 CYS B N 1
ATOM 3214 C CA . CYS B 1 61 ? -7.059 -6.238 -18.031 1 89.44 61 CYS B CA 1
ATOM 3215 C C . CYS B 1 61 ? -8.484 -6.207 -18.562 1 89.44 61 CYS B C 1
ATOM 3217 O O . CYS B 1 61 ? -9 -5.141 -18.906 1 89.44 61 CYS B O 1
ATOM 3219 N N . ASP B 1 62 ? -9.109 -7.344 -18.656 1 86.88 62 ASP B N 1
ATOM 3220 C CA . ASP B 1 62 ? -10.484 -7.414 -19.125 1 86.88 62 ASP B CA 1
ATOM 3221 C C . ASP B 1 62 ? -11.461 -7.598 -17.969 1 86.88 62 ASP B C 1
ATOM 3223 O O . ASP B 1 62 ? -11.055 -7.992 -16.859 1 86.88 62 ASP B O 1
ATOM 3227 N N . GLY B 1 63 ? -12.695 -7.195 -18.234 1 89.06 63 GLY B N 1
ATOM 3228 C CA . GLY B 1 63 ? -13.781 -7.539 -17.328 1 89.06 63 GLY B CA 1
ATOM 3229 C C . GLY B 1 63 ? -14.172 -6.398 -16.406 1 89.06 63 GLY B C 1
ATOM 3230 O O . GLY B 1 63 ? -15.336 -6.258 -16.047 1 89.06 63 GLY B O 1
ATOM 3231 N N . LEU B 1 64 ? -13.18 -5.609 -15.969 1 93.19 64 LEU B N 1
ATOM 3232 C CA . LEU B 1 64 ? -13.477 -4.492 -15.078 1 93.19 64 LEU B CA 1
ATOM 3233 C C . LEU B 1 64 ? -12.805 -3.213 -15.57 1 93.19 64 LEU B C 1
ATOM 3235 O O . LEU B 1 64 ? -11.828 -3.268 -16.312 1 93.19 64 LEU B O 1
ATOM 3239 N N . PRO B 1 65 ? -13.375 -2.049 -15.133 1 92.94 65 PRO B N 1
ATOM 3240 C CA . PRO B 1 65 ? -12.68 -0.797 -15.43 1 92.94 65 PRO B CA 1
ATOM 3241 C C . PRO B 1 65 ? -11.266 -0.753 -14.836 1 92.94 65 PRO B C 1
ATOM 3243 O O . PRO B 1 65 ? -11.039 -1.258 -13.734 1 92.94 65 PRO B O 1
ATOM 3246 N N . PRO B 1 66 ? -10.367 -0.13 -15.602 1 95.88 66 PRO B N 1
ATOM 3247 C CA . PRO B 1 66 ? -9 -0.05 -15.086 1 95.88 66 PRO B CA 1
ATOM 3248 C C . PRO B 1 66 ? -8.922 0.681 -13.742 1 95.88 66 PRO B C 1
ATOM 3250 O O . PRO B 1 66 ? -9.469 1.777 -13.602 1 95.88 66 PRO B O 1
ATOM 3253 N N . ALA B 1 67 ? -8.227 0.1 -12.797 1 97 67 ALA B N 1
ATOM 3254 C CA . ALA B 1 67 ? -8.102 0.684 -11.469 1 97 67 ALA B CA 1
ATOM 3255 C C . ALA B 1 67 ? -6.867 1.575 -11.367 1 97 67 ALA B C 1
ATOM 3257 O O . ALA B 1 67 ? -6.867 2.574 -10.648 1 97 67 ALA B O 1
ATOM 3258 N N . GLY B 1 68 ? -5.82 1.203 -12.086 1 97 68 GLY B N 1
ATOM 3259 C CA . GLY B 1 68 ? -4.629 2.035 -12.148 1 97 68 GLY B CA 1
ATOM 3260 C C . GLY B 1 68 ? -3.867 2.088 -10.836 1 97 68 GLY B C 1
ATOM 3261 O O . GLY B 1 68 ? -3.318 3.131 -10.477 1 97 68 GLY B O 1
ATOM 3262 N N . LEU B 1 69 ? -3.852 1.031 -10 1 97.94 69 LEU B N 1
ATOM 3263 C CA . LEU B 1 69 ? -3.115 0.955 -8.742 1 97.94 69 LEU B CA 1
ATOM 3264 C C . LEU B 1 69 ? -1.856 0.109 -8.906 1 97.94 69 LEU B C 1
ATOM 3266 O O . LEU B 1 69 ? -1.91 -1.118 -8.789 1 97.94 69 LEU B O 1
ATOM 3270 N N . ASN B 1 70 ? -0.726 0.73 -9.031 1 96.38 70 ASN B N 1
ATOM 3271 C CA . ASN B 1 70 ? 0.535 0.029 -9.25 1 96.38 70 ASN B CA 1
ATOM 3272 C C . ASN B 1 70 ? 1.445 0.124 -8.023 1 96.38 70 ASN B C 1
ATOM 3274 O O . ASN B 1 70 ? 2.586 -0.339 -8.062 1 96.38 70 ASN B O 1
ATOM 3278 N N . GLU B 1 71 ? 0.88 0.691 -6.941 1 95.31 71 GLU B N 1
ATOM 3279 C CA . GLU B 1 71 ? 1.664 0.915 -5.734 1 95.31 71 GLU B CA 1
ATOM 3280 C C . GLU B 1 71 ? 1.996 -0.403 -5.039 1 95.31 71 GLU B C 1
ATOM 3282 O O . GLU B 1 71 ? 2.895 -0.458 -4.195 1 95.31 71 GLU B O 1
ATOM 3287 N N . PHE B 1 72 ? 1.325 -1.481 -5.461 1 97.25 72 PHE B N 1
ATOM 3288 C CA . PHE B 1 72 ? 1.498 -2.752 -4.77 1 97.25 72 PHE B CA 1
ATOM 3289 C C . PHE B 1 72 ? 2.299 -3.729 -5.621 1 97.25 72 PHE B C 1
ATOM 3291 O O . PHE B 1 72 ? 2.389 -4.914 -5.297 1 97.25 72 PHE B O 1
ATOM 3298 N N . ASP B 1 73 ? 2.928 -3.273 -6.66 1 95.88 73 ASP B N 1
ATOM 3299 C CA . ASP B 1 73 ? 3.645 -4.137 -7.594 1 95.88 73 ASP B CA 1
ATOM 3300 C C . ASP B 1 73 ? 4.734 -4.93 -6.883 1 95.88 73 ASP B C 1
ATOM 3302 O O . ASP B 1 73 ? 4.895 -6.129 -7.121 1 95.88 73 ASP B O 1
ATOM 3306 N N . THR B 1 74 ? 5.43 -4.309 -5.949 1 95.75 74 THR B N 1
ATOM 3307 C CA . THR B 1 74 ? 6.574 -4.938 -5.289 1 95.75 74 THR B CA 1
ATOM 3308 C C . THR B 1 74 ? 6.109 -5.973 -4.27 1 95.75 74 THR B C 1
ATOM 3310 O O . THR B 1 74 ? 6.91 -6.773 -3.783 1 95.75 74 THR B O 1
ATOM 3313 N N . TRP B 1 75 ? 4.805 -6.016 -3.994 1 98.12 75 TRP B N 1
ATOM 3314 C CA . TRP B 1 75 ? 4.262 -7 -3.062 1 98.12 75 TRP B CA 1
ATOM 3315 C C . TRP B 1 75 ? 4.176 -8.375 -3.709 1 98.12 75 TRP B C 1
ATOM 3317 O O . TRP B 1 75 ? 3.902 -9.375 -3.033 1 98.12 75 TRP B O 1
ATOM 3327 N N . HIS B 1 76 ? 4.59 -8.484 -5.004 1 98.06 76 HIS B N 1
ATOM 3328 C CA . HIS B 1 76 ? 4.328 -9.711 -5.746 1 98.06 76 HIS B CA 1
ATOM 3329 C C . HIS B 1 76 ? 5.566 -10.602 -5.797 1 98.06 76 HIS B C 1
ATOM 3331 O O . HIS B 1 76 ? 5.504 -11.727 -6.289 1 98.06 76 HIS B O 1
ATOM 3337 N N . TYR B 1 77 ? 6.691 -10.109 -5.324 1 97.75 77 TYR B N 1
ATOM 3338 C CA . TYR B 1 77 ? 7.906 -10.891 -5.539 1 97.75 77 TYR B CA 1
ATOM 3339 C C . TYR B 1 77 ? 8.938 -10.602 -4.453 1 97.75 77 TYR B C 1
ATOM 3341 O O . TYR B 1 77 ? 8.758 -9.688 -3.646 1 97.75 77 TYR B O 1
ATOM 3349 N N . VAL B 1 78 ? 9.875 -11.422 -4.359 1 97.69 78 VAL B N 1
ATOM 3350 C CA . VAL B 1 78 ? 11.141 -11.258 -3.65 1 97.69 78 VAL B CA 1
ATOM 3351 C C . VAL B 1 78 ? 12.305 -11.477 -4.613 1 97.69 78 VAL B C 1
ATOM 3353 O O . VAL B 1 78 ? 12.406 -12.539 -5.242 1 97.69 78 VAL B O 1
ATOM 3356 N N . ASP B 1 79 ? 13.172 -10.531 -4.699 1 93 79 ASP B N 1
ATOM 3357 C CA . ASP B 1 79 ? 14.281 -10.625 -5.641 1 93 79 ASP B CA 1
ATOM 3358 C C . ASP B 1 79 ? 15.531 -11.18 -4.961 1 93 79 ASP B C 1
ATOM 3360 O O . ASP B 1 79 ? 16.422 -10.414 -4.594 1 93 79 ASP B O 1
ATOM 3364 N N . LEU B 1 80 ? 15.57 -12.461 -4.777 1 95.25 80 LEU B N 1
ATOM 3365 C CA . LEU B 1 80 ? 16.828 -13.086 -4.379 1 95.25 80 LEU B CA 1
ATOM 3366 C C . LEU B 1 80 ? 17.766 -13.219 -5.57 1 95.25 80 LEU B C 1
ATOM 3368 O O . LEU B 1 80 ? 17.375 -13.727 -6.625 1 95.25 80 LEU B O 1
ATOM 3372 N N . ASP B 1 81 ? 18.969 -12.867 -5.355 1 91.75 81 ASP B N 1
ATOM 3373 C CA . ASP B 1 81 ? 19.906 -12.781 -6.465 1 91.75 81 ASP B CA 1
ATOM 3374 C C . ASP B 1 81 ? 20.391 -14.164 -6.883 1 91.75 81 ASP B C 1
ATOM 3376 O O . ASP B 1 81 ? 20.766 -14.984 -6.031 1 91.75 81 ASP B O 1
ATOM 3380 N N . PHE B 1 82 ? 20.297 -14.469 -8.102 1 93.31 82 PHE B N 1
ATOM 3381 C CA . PHE B 1 82 ? 21.094 -15.477 -8.781 1 93.31 82 PHE B CA 1
ATOM 3382 C C . PHE B 1 82 ? 22.203 -14.836 -9.602 1 93.31 82 PHE B C 1
ATOM 3384 O O . PHE B 1 82 ? 21.953 -14.297 -10.688 1 93.31 82 PHE B O 1
ATOM 3391 N N . ASN B 1 83 ? 23.391 -14.922 -9.055 1 89.56 83 ASN B N 1
ATOM 3392 C CA . ASN B 1 83 ? 24.5 -14.141 -9.586 1 89.56 83 ASN B CA 1
ATOM 3393 C C . ASN B 1 83 ? 25.688 -15.031 -9.961 1 89.56 83 ASN B C 1
ATOM 3395 O O . ASN B 1 83 ? 26.766 -14.898 -9.383 1 89.56 83 ASN B O 1
ATOM 3399 N N . PRO B 1 84 ? 25.531 -15.789 -10.977 1 87.38 84 PRO B N 1
ATOM 3400 C CA . PRO B 1 84 ? 26.609 -16.719 -11.344 1 87.38 84 PRO B CA 1
ATOM 3401 C C . PRO B 1 84 ? 27.844 -16.016 -11.883 1 87.38 84 PRO B C 1
ATOM 3403 O O . PRO B 1 84 ? 28.938 -16.562 -11.844 1 87.38 84 PRO B O 1
ATOM 3406 N N . ASP B 1 85 ? 27.719 -14.797 -12.305 1 84.94 85 ASP B N 1
ATOM 3407 C CA . ASP B 1 85 ? 28.828 -14.062 -12.914 1 84.94 85 ASP B CA 1
ATOM 3408 C C . ASP B 1 85 ? 29.5 -13.133 -11.898 1 84.94 85 ASP B C 1
ATOM 3410 O O . ASP B 1 85 ? 30.422 -12.398 -12.242 1 84.94 85 ASP B O 1
ATOM 3414 N N . HIS B 1 86 ? 29 -13.109 -10.766 1 86.62 86 HIS B N 1
ATOM 3415 C CA . HIS B 1 86 ? 29.547 -12.305 -9.688 1 86.62 86 HIS B CA 1
ATOM 3416 C C . HIS B 1 86 ? 29.547 -10.828 -10.039 1 86.62 86 HIS B C 1
ATOM 3418 O O . HIS B 1 86 ? 30.562 -10.141 -9.883 1 86.62 86 HIS B O 1
ATOM 3424 N N . VAL B 1 87 ? 28.484 -10.453 -10.672 1 83.81 87 VAL B N 1
ATOM 3425 C CA . VAL B 1 87 ? 28.297 -9.039 -10.969 1 83.81 87 VAL B CA 1
ATOM 3426 C C . VAL B 1 87 ? 28.297 -8.227 -9.68 1 83.81 87 VAL B C 1
ATOM 3428 O O . VAL B 1 87 ? 27.719 -8.641 -8.68 1 83.81 87 VAL B O 1
ATOM 3431 N N . GLN B 1 88 ? 29 -7.086 -9.703 1 82.12 88 GLN B N 1
ATOM 3432 C CA . GLN B 1 88 ? 29.047 -6.227 -8.523 1 82.12 88 GLN B CA 1
ATOM 3433 C C . GLN B 1 88 ? 27.797 -5.34 -8.445 1 82.12 88 GLN B C 1
ATOM 3435 O O . GLN B 1 88 ? 27.578 -4.504 -9.32 1 82.12 88 GLN B O 1
ATOM 3440 N N . VAL B 1 89 ? 26.969 -5.641 -7.504 1 79 89 VAL B N 1
ATOM 3441 C CA . VAL B 1 89 ? 25.766 -4.828 -7.277 1 79 89 VAL B CA 1
ATOM 3442 C C . VAL B 1 89 ? 25.641 -4.508 -5.789 1 79 89 VAL B C 1
ATOM 3444 O O . VAL B 1 89 ? 26.188 -5.219 -4.945 1 79 89 VAL B O 1
ATOM 3447 N N . GLU B 1 90 ? 25.062 -3.363 -5.566 1 77.25 90 GLU B N 1
ATOM 3448 C CA . GLU B 1 90 ? 24.766 -3.057 -4.168 1 77.25 90 GLU B CA 1
ATOM 3449 C C . GLU B 1 90 ? 23.766 -4.059 -3.588 1 77.25 90 GLU B C 1
ATOM 3451 O O . GLU B 1 90 ? 22.766 -4.371 -4.215 1 77.25 90 GLU B O 1
ATOM 3456 N N . GLN B 1 91 ? 24.188 -4.602 -2.484 1 76.56 91 GLN B N 1
ATOM 3457 C CA . GLN B 1 91 ? 23.328 -5.59 -1.846 1 76.56 91 GLN B CA 1
ATOM 3458 C C . GLN B 1 91 ? 22.172 -4.914 -1.113 1 76.56 91 GLN B C 1
ATOM 3460 O O . GLN B 1 91 ? 22.359 -3.938 -0.389 1 76.56 91 GLN B O 1
ATOM 3465 N N . GLN B 1 92 ? 21.016 -5.32 -1.52 1 78 92 GLN B N 1
ATOM 3466 C CA . GLN B 1 92 ? 19.828 -4.867 -0.82 1 78 92 GLN B CA 1
ATOM 3467 C C . GLN B 1 92 ? 19.125 -6.023 -0.115 1 78 92 GLN B C 1
ATOM 3469 O O . GLN B 1 92 ? 19.234 -7.176 -0.538 1 78 92 GLN B O 1
ATOM 3474 N N . ASN B 1 93 ? 18.484 -5.742 1.047 1 85.06 93 ASN B N 1
ATOM 3475 C CA . ASN B 1 93 ? 17.656 -6.754 1.687 1 85.06 93 ASN B CA 1
ATOM 3476 C C . ASN B 1 93 ? 16.422 -7.082 0.847 1 85.06 93 ASN B C 1
ATOM 3478 O O . ASN B 1 93 ? 15.523 -6.254 0.719 1 85.06 93 ASN B O 1
ATOM 3482 N N . PRO B 1 94 ? 16.422 -8.266 0.349 1 87.81 94 PRO B N 1
ATOM 3483 C CA . PRO B 1 94 ? 15.328 -8.578 -0.581 1 87.81 94 PRO B CA 1
ATOM 3484 C C . PRO B 1 94 ? 13.984 -8.734 0.12 1 87.81 94 PRO B C 1
ATOM 3486 O O . PRO B 1 94 ? 12.945 -8.797 -0.54 1 87.81 94 PRO B O 1
ATOM 3489 N N . TYR B 1 95 ? 14.047 -8.789 1.424 1 85.62 95 TYR B N 1
ATOM 3490 C CA . TYR B 1 95 ? 12.828 -9.055 2.174 1 85.62 95 TYR B CA 1
ATOM 3491 C C . TYR B 1 95 ? 12.258 -7.77 2.768 1 85.62 95 TYR B C 1
ATOM 3493 O O . TYR B 1 95 ? 11.227 -7.789 3.438 1 85.62 95 TYR B O 1
ATOM 3501 N N . GLN B 1 96 ? 12.875 -6.629 2.484 1 84.75 96 GLN B N 1
ATOM 3502 C CA . GLN B 1 96 ? 12.516 -5.375 3.139 1 84.75 96 GLN B CA 1
ATOM 3503 C C . GLN B 1 96 ? 11.273 -4.762 2.506 1 84.75 96 GLN B C 1
ATOM 3505 O O . GLN B 1 96 ? 10.758 -5.281 1.515 1 84.75 96 GLN B O 1
ATOM 3510 N N . ASN B 1 97 ? 10.766 -3.727 3.143 1 83.75 97 ASN B N 1
ATOM 3511 C CA . ASN B 1 97 ? 9.625 -2.934 2.682 1 83.75 97 ASN B CA 1
ATOM 3512 C C . ASN B 1 97 ? 9.961 -2.164 1.407 1 83.75 97 ASN B C 1
ATOM 3514 O O . ASN B 1 97 ? 10.844 -1.305 1.409 1 83.75 97 ASN B O 1
ATOM 3518 N N . PRO B 1 98 ? 9.312 -2.576 0.431 1 91.75 98 PRO B N 1
ATOM 3519 C CA . PRO B 1 98 ? 8.25 -3.572 0.266 1 91.75 98 PRO B CA 1
ATOM 3520 C C . PRO B 1 98 ? 8.742 -4.852 -0.406 1 91.75 98 PRO B C 1
ATOM 3522 O O . PRO B 1 98 ? 9.727 -4.824 -1.152 1 91.75 98 PRO B O 1
ATOM 3525 N N . SER B 1 99 ? 8.242 -5.965 -0.081 1 96.62 99 SER B N 1
ATOM 3526 C CA . SER B 1 99 ? 8.43 -7.266 -0.721 1 96.62 99 SER B CA 1
ATOM 3527 C C . SER B 1 99 ? 7.238 -8.18 -0.459 1 96.62 99 SER B C 1
ATOM 3529 O O . SER B 1 99 ? 6.363 -7.859 0.35 1 96.62 99 SER B O 1
ATOM 3531 N N . ALA B 1 100 ? 7.238 -9.258 -1.137 1 98.56 100 ALA B N 1
ATOM 3532 C CA . ALA B 1 100 ? 6.152 -10.211 -0.938 1 98.56 100 ALA B CA 1
ATOM 3533 C C . ALA B 1 100 ? 6.164 -10.773 0.482 1 98.56 100 ALA B C 1
ATOM 3535 O O . ALA B 1 100 ? 5.113 -10.914 1.108 1 98.56 100 ALA B O 1
ATOM 3536 N N . VAL B 1 101 ? 7.34 -11.062 0.994 1 98.56 101 VAL B N 1
ATOM 3537 C CA . VAL B 1 101 ? 7.453 -11.594 2.35 1 98.56 101 VAL B CA 1
ATOM 3538 C C . VAL B 1 101 ? 7.004 -10.531 3.355 1 98.56 101 VAL B C 1
ATOM 3540 O O . VAL B 1 101 ? 6.254 -10.836 4.285 1 98.56 101 VAL B O 1
ATOM 3543 N N . TRP B 1 102 ? 7.477 -9.328 3.135 1 97.62 102 TRP B N 1
ATOM 3544 C CA . TRP B 1 102 ? 7.074 -8.227 3.998 1 97.62 102 TRP B CA 1
ATOM 3545 C C . TRP B 1 102 ? 5.562 -8.031 3.967 1 97.62 102 TRP B C 1
ATOM 3547 O O . TRP B 1 102 ? 4.922 -7.91 5.016 1 97.62 102 TRP B O 1
ATOM 3557 N N . ALA B 1 103 ? 4.961 -8.055 2.793 1 98.44 103 ALA B N 1
ATOM 3558 C CA . ALA B 1 103 ? 3.523 -7.836 2.635 1 98.44 103 ALA B CA 1
ATOM 3559 C C . ALA B 1 103 ? 2.725 -8.945 3.318 1 98.44 103 ALA B C 1
ATOM 3561 O O . ALA B 1 103 ? 1.712 -8.672 3.969 1 98.44 103 ALA B O 1
ATOM 3562 N N . LEU B 1 104 ? 3.123 -10.164 3.189 1 98.38 104 LEU B N 1
ATOM 3563 C CA . LEU B 1 104 ? 2.443 -11.273 3.852 1 98.38 104 LEU B CA 1
ATOM 3564 C C . LEU B 1 104 ? 2.521 -11.133 5.367 1 98.38 104 LEU B C 1
ATOM 3566 O O . LEU B 1 104 ? 1.542 -11.391 6.07 1 98.38 104 LEU B O 1
ATOM 3570 N N . ALA B 1 105 ? 3.707 -10.781 5.832 1 98 105 ALA B N 1
ATOM 3571 C CA . ALA B 1 105 ? 3.869 -10.57 7.27 1 98 105 ALA B CA 1
ATOM 3572 C C . ALA B 1 105 ? 2.938 -9.469 7.77 1 98 105 ALA B C 1
ATOM 3574 O O . ALA B 1 105 ? 2.342 -9.594 8.844 1 98 105 ALA B O 1
ATOM 3575 N N . GLN B 1 106 ? 2.828 -8.406 6.992 1 98.06 106 GLN B N 1
ATOM 3576 C CA . GLN B 1 106 ? 1.898 -7.336 7.344 1 98.06 106 GLN B CA 1
ATOM 3577 C C . GLN B 1 106 ? 0.463 -7.852 7.398 1 98.06 106 GLN B C 1
ATOM 3579 O O . GLN B 1 106 ? -0.314 -7.453 8.266 1 98.06 106 GLN B O 1
ATOM 3584 N N . ALA B 1 107 ? 0.1 -8.711 6.473 1 98.38 107 ALA B N 1
ATOM 3585 C CA . ALA B 1 107 ? -1.245 -9.281 6.469 1 98.38 107 ALA B CA 1
ATOM 3586 C C . ALA B 1 107 ? -1.505 -10.086 7.738 1 98.38 107 ALA B C 1
ATOM 3588 O O . ALA B 1 107 ? -2.584 -9.992 8.328 1 98.38 107 ALA B O 1
ATOM 3589 N N . MET B 1 108 ? -0.508 -10.859 8.172 1 98.12 108 MET B N 1
ATOM 3590 C CA . MET B 1 108 ? -0.651 -11.641 9.398 1 98.12 108 MET B CA 1
ATOM 3591 C C . MET B 1 108 ? -0.899 -10.727 10.594 1 98.12 108 MET B C 1
ATOM 3593 O O . MET B 1 108 ? -1.731 -11.031 11.453 1 98.12 108 MET B O 1
ATOM 3597 N N . ARG B 1 109 ? -0.218 -9.609 10.633 1 97.56 109 ARG B N 1
ATOM 3598 C CA . ARG B 1 109 ? -0.415 -8.641 11.703 1 97.56 109 ARG B CA 1
ATOM 3599 C C . ARG B 1 109 ? -1.819 -8.047 11.656 1 97.56 109 ARG B C 1
ATOM 3601 O O . ARG B 1 109 ? -2.463 -7.883 12.695 1 97.56 109 ARG B O 1
ATOM 3608 N N . THR B 1 110 ? -2.283 -7.707 10.477 1 98.06 110 THR B N 1
ATOM 3609 C CA . THR B 1 110 ? -3.631 -7.172 10.312 1 98.06 110 THR B CA 1
ATOM 3610 C C . THR B 1 110 ? -4.676 -8.18 10.773 1 98.06 110 THR B C 1
ATOM 3612 O O . THR B 1 110 ? -5.609 -7.832 11.5 1 98.06 110 THR B O 1
ATOM 3615 N N . PHE B 1 111 ? -4.508 -9.438 10.383 1 97.75 111 PHE B N 1
ATOM 3616 C CA . PHE B 1 111 ? -5.465 -10.461 10.781 1 97.75 111 PHE B CA 1
ATOM 3617 C C . PHE B 1 111 ? -5.527 -10.594 12.297 1 97.75 111 PHE B C 1
ATOM 3619 O O . PHE B 1 111 ? -6.582 -10.906 12.852 1 97.75 111 PHE B O 1
ATOM 3626 N N . GLN B 1 112 ? -4.438 -10.328 12.945 1 95.38 112 GLN B N 1
ATOM 3627 C CA . GLN B 1 112 ? -4.355 -10.469 14.391 1 95.38 112 GLN B CA 1
ATOM 3628 C C . GLN B 1 112 ? -5.066 -9.32 15.102 1 95.38 112 GLN B C 1
ATOM 3630 O O . GLN B 1 112 ? -5.75 -9.523 16.109 1 95.38 112 GLN B O 1
ATOM 3635 N N . THR B 1 113 ? -4.996 -8.109 14.539 1 94.38 113 THR B N 1
ATOM 3636 C CA . THR B 1 113 ? -5.336 -6.945 15.352 1 94.38 113 THR B CA 1
ATOM 3637 C C . THR B 1 113 ? -6.57 -6.242 14.797 1 94.38 113 THR B C 1
ATOM 3639 O O . THR B 1 113 ? -7.223 -5.473 15.5 1 94.38 113 THR B O 1
ATOM 3642 N N . SER B 1 114 ? -6.883 -6.496 13.547 1 96.62 114 SER B N 1
ATOM 3643 C CA . SER B 1 114 ? -7.898 -5.688 12.875 1 96.62 114 SER B CA 1
ATOM 3644 C C . SER B 1 114 ? -9.305 -6.094 13.312 1 96.62 114 SER B C 1
ATOM 3646 O O . SER B 1 114 ? -9.578 -7.277 13.516 1 96.62 114 SER B O 1
ATOM 3648 N N . ARG B 1 115 ? -10.156 -5.129 13.438 1 94.81 115 ARG B N 1
ATOM 3649 C CA . ARG B 1 115 ? -11.594 -5.32 13.602 1 94.81 115 ARG B CA 1
ATOM 3650 C C . ARG B 1 115 ? -12.367 -4.582 12.516 1 94.81 115 ARG B C 1
ATOM 3652 O O . ARG B 1 115 ? -13.562 -4.324 12.664 1 94.81 115 ARG B O 1
ATOM 3659 N N . SER B 1 116 ? -11.695 -4.207 11.477 1 96.44 116 SER B N 1
ATOM 3660 C CA . SER B 1 116 ? -12.242 -3.566 10.289 1 96.44 116 SER B CA 1
ATOM 3661 C C . SER B 1 116 ? -12.398 -4.562 9.148 1 96.44 116 SER B C 1
ATOM 3663 O O . SER B 1 116 ? -11.406 -5.047 8.594 1 96.44 116 SER B O 1
ATOM 3665 N N . GLU B 1 117 ? -13.625 -4.789 8.719 1 96.88 117 GLU B N 1
ATOM 3666 C CA . GLU B 1 117 ? -13.859 -5.715 7.609 1 96.88 117 GLU B CA 1
ATOM 3667 C C . GLU B 1 117 ? -13.211 -5.207 6.324 1 96.88 117 GLU B C 1
ATOM 3669 O O . GLU B 1 117 ? -12.758 -6.004 5.496 1 96.88 117 GLU B O 1
ATOM 3674 N N . TRP B 1 118 ? -13.148 -3.848 6.223 1 97.94 118 TRP B N 1
ATOM 3675 C CA . TRP B 1 118 ? -12.492 -3.256 5.062 1 97.94 118 TRP B CA 1
ATOM 3676 C C . TRP B 1 118 ? -11.023 -3.652 5.008 1 97.94 118 TRP B C 1
ATOM 3678 O O . TRP B 1 118 ? -10.531 -4.105 3.971 1 97.94 118 TRP B O 1
ATOM 3688 N N . ALA B 1 119 ? -10.344 -3.547 6.16 1 98.44 119 ALA B N 1
ATOM 3689 C CA . ALA B 1 119 ? -8.922 -3.855 6.238 1 98.44 119 ALA B CA 1
ATOM 3690 C C . ALA B 1 119 ? -8.672 -5.352 6.051 1 98.44 119 ALA B C 1
ATOM 3692 O O . ALA B 1 119 ? -7.73 -5.746 5.359 1 98.44 119 ALA B O 1
ATOM 3693 N N . LEU B 1 120 ? -9.523 -6.145 6.684 1 98.44 120 LEU B N 1
ATOM 3694 C CA . LEU B 1 120 ? -9.398 -7.594 6.559 1 98.44 120 LEU B CA 1
ATOM 3695 C C . LEU B 1 120 ? -9.609 -8.031 5.113 1 98.44 120 LEU B C 1
ATOM 3697 O O . LEU B 1 120 ? -8.859 -8.867 4.598 1 98.44 120 LEU B O 1
ATOM 3701 N N . ASN B 1 121 ? -10.617 -7.418 4.41 1 98.56 121 ASN B N 1
ATOM 3702 C CA . ASN B 1 121 ? -10.883 -7.695 3.002 1 98.56 121 ASN B CA 1
ATOM 3703 C C . ASN B 1 121 ? -9.695 -7.32 2.123 1 98.56 121 ASN B C 1
ATOM 3705 O O . ASN B 1 121 ? -9.273 -8.109 1.271 1 98.56 121 ASN B O 1
ATOM 3709 N N . PHE B 1 122 ? -9.133 -6.176 2.418 1 98.88 122 PHE B N 1
ATOM 3710 C CA . PHE B 1 122 ? -7.996 -5.656 1.664 1 98.88 122 PHE B CA 1
ATOM 3711 C C . PHE B 1 122 ? -6.809 -6.609 1.747 1 98.88 122 PHE B C 1
ATOM 3713 O O . PHE B 1 122 ? -6.285 -7.047 0.721 1 98.88 122 PHE B O 1
ATOM 3720 N N . MET B 1 123 ? -6.41 -7.023 2.922 1 98.75 123 MET B N 1
ATOM 3721 C CA . MET B 1 123 ? -5.211 -7.844 3.088 1 98.75 123 MET B CA 1
ATOM 3722 C C . MET B 1 123 ? -5.488 -9.289 2.697 1 98.75 123 MET B C 1
ATOM 3724 O O . MET B 1 123 ? -4.59 -9.992 2.219 1 98.75 123 MET B O 1
ATOM 3728 N N . LEU B 1 124 ? -6.758 -9.797 2.85 1 98.81 124 LEU B N 1
ATOM 3729 C CA . LEU B 1 124 ? -7.117 -11.148 2.43 1 98.81 124 LEU B CA 1
ATOM 3730 C C . LEU B 1 124 ? -6.906 -11.328 0.93 1 98.81 124 LEU B C 1
ATOM 3732 O O . LEU B 1 124 ? -6.387 -12.352 0.489 1 98.81 124 LEU B O 1
ATOM 3736 N N . ARG B 1 125 ? -7.27 -10.328 0.167 1 98.88 125 ARG B N 1
ATOM 3737 C CA . ARG B 1 125 ? -7.082 -10.398 -1.278 1 98.88 125 ARG B CA 1
ATOM 3738 C C . ARG B 1 125 ? -5.605 -10.531 -1.635 1 98.88 125 ARG B C 1
ATOM 3740 O O . ARG B 1 125 ? -5.242 -11.289 -2.541 1 98.88 125 ARG B O 1
ATOM 3747 N N . PHE B 1 126 ? -4.781 -9.836 -0.907 1 98.88 126 PHE B N 1
ATOM 3748 C CA . PHE B 1 126 ? -3.35 -9.93 -1.165 1 98.88 126 PHE B CA 1
ATOM 3749 C C . PHE B 1 126 ? -2.809 -11.281 -0.728 1 98.88 126 PHE B C 1
ATOM 3751 O O . PHE B 1 126 ? -1.962 -11.867 -1.406 1 98.88 126 PHE B O 1
ATOM 3758 N N . VAL B 1 127 ? -3.293 -11.828 0.371 1 98.88 127 VAL B N 1
ATOM 3759 C CA . VAL B 1 127 ? -2.832 -13.133 0.838 1 98.88 127 VAL B CA 1
ATOM 3760 C C . VAL B 1 127 ? -3.199 -14.203 -0.184 1 98.88 127 VAL B C 1
ATOM 3762 O O . VAL B 1 127 ? -2.363 -15.039 -0.55 1 98.88 127 VAL B O 1
ATOM 3765 N N . LEU B 1 128 ? -4.438 -14.125 -0.693 1 98.94 128 LEU B N 1
ATOM 3766 C CA . LEU B 1 128 ? -4.922 -15.078 -1.682 1 98.94 128 LEU B CA 1
ATOM 3767 C C . LEU B 1 128 ? -4.055 -15.055 -2.936 1 98.94 128 LEU B C 1
ATOM 3769 O O . LEU B 1 128 ? -3.943 -16.062 -3.641 1 98.94 128 LEU B O 1
ATOM 3773 N N . HIS B 1 129 ? -3.391 -13.953 -3.148 1 98.94 129 HIS B N 1
ATOM 3774 C CA . HIS B 1 129 ? -2.596 -13.75 -4.352 1 98.94 129 HIS B CA 1
ATOM 3775 C C . HIS B 1 129 ? -1.126 -14.07 -4.105 1 98.94 129 HIS B C 1
ATOM 3777 O O . HIS B 1 129 ? -0.54 -14.891 -4.816 1 98.94 129 HIS B O 1
ATOM 3783 N N . ILE B 1 130 ? -0.547 -13.508 -3.072 1 98.94 130 ILE B N 1
ATOM 3784 C CA . ILE B 1 130 ? 0.895 -13.469 -2.85 1 98.94 130 ILE B CA 1
ATOM 3785 C C . ILE B 1 130 ? 1.404 -14.883 -2.557 1 98.94 130 ILE B C 1
ATOM 3787 O O . ILE B 1 130 ? 2.506 -15.25 -2.971 1 98.94 130 ILE B O 1
ATOM 3791 N N . VAL B 1 131 ? 0.597 -15.695 -1.891 1 98.88 131 VAL B N 1
ATOM 3792 C CA . VAL B 1 131 ? 1.034 -17.062 -1.626 1 98.88 131 VAL B CA 1
ATOM 3793 C C . VAL B 1 131 ? 1.299 -17.781 -2.945 1 98.88 131 VAL B C 1
ATOM 3795 O O . VAL B 1 131 ? 2.289 -18.516 -3.076 1 98.88 131 VAL B O 1
ATOM 3798 N N . GLY B 1 132 ? 0.409 -17.578 -3.904 1 98.88 132 GLY B N 1
ATOM 3799 C CA . GLY B 1 132 ? 0.679 -18.125 -5.227 1 98.88 132 GLY B CA 1
ATOM 3800 C C . GLY B 1 132 ? 1.963 -17.594 -5.836 1 98.88 132 GLY B C 1
ATOM 3801 O O . GLY B 1 132 ? 2.773 -18.359 -6.355 1 98.88 132 GLY B O 1
ATOM 3802 N N . ASP B 1 133 ? 2.18 -16.281 -5.734 1 98.81 133 ASP B N 1
ATOM 3803 C CA . ASP B 1 133 ? 3.387 -15.656 -6.27 1 98.81 133 ASP B CA 1
ATOM 3804 C C . ASP B 1 133 ? 4.641 -16.266 -5.648 1 98.81 133 ASP B C 1
ATOM 3806 O O . ASP B 1 133 ? 5.605 -16.562 -6.355 1 98.81 133 ASP B O 1
ATOM 3810 N N . LEU B 1 134 ? 4.625 -16.547 -4.398 1 98.75 134 LEU B N 1
ATOM 3811 C CA . LEU B 1 134 ? 5.805 -17 -3.67 1 98.75 134 LEU B CA 1
ATOM 3812 C C . LEU B 1 134 ? 6.102 -18.469 -3.984 1 98.75 134 LEU B C 1
ATOM 3814 O O . LEU B 1 134 ? 7.059 -19.031 -3.455 1 98.75 134 LEU B O 1
ATOM 3818 N N . HIS B 1 135 ? 5.316 -19.016 -4.797 1 98.88 135 HIS B N 1
ATOM 3819 C CA . HIS B 1 135 ? 5.566 -20.406 -5.172 1 98.88 135 HIS B CA 1
ATOM 3820 C C . HIS B 1 135 ? 5.863 -20.531 -6.664 1 98.88 135 HIS B C 1
ATOM 3822 O O . HIS B 1 135 ? 5.961 -21.641 -7.195 1 98.88 135 HIS B O 1
ATOM 3828 N N . GLN B 1 136 ? 5.934 -19.422 -7.367 1 98.81 136 GLN B N 1
ATOM 3829 C CA . GLN B 1 136 ? 6.48 -19.328 -8.719 1 98.81 136 GLN B CA 1
ATOM 3830 C C . GLN B 1 136 ? 7.965 -18.969 -8.688 1 98.81 136 GLN B C 1
ATOM 3832 O O . GLN B 1 136 ? 8.344 -17.906 -8.203 1 98.81 136 GLN B O 1
ATOM 3837 N N . PRO B 1 137 ? 8.82 -19.828 -9.227 1 98.81 137 PRO B N 1
ATOM 3838 C CA . PRO B 1 137 ? 10.266 -19.688 -9.047 1 98.81 137 PRO B CA 1
ATOM 3839 C C . PRO B 1 137 ? 10.781 -18.297 -9.406 1 98.81 137 PRO B C 1
ATOM 3841 O O . PRO B 1 137 ? 11.562 -17.719 -8.656 1 98.81 137 PRO B O 1
ATOM 3844 N N . LEU B 1 138 ? 10.289 -17.672 -10.422 1 98.31 138 LEU B N 1
ATOM 3845 C CA . LEU B 1 138 ? 10.875 -16.422 -10.922 1 98.31 138 LEU B CA 1
ATOM 3846 C C . LEU B 1 138 ? 10.273 -15.219 -10.211 1 98.31 138 LEU B C 1
ATOM 3848 O O . LEU B 1 138 ? 10.703 -14.086 -10.438 1 98.31 138 LEU B O 1
ATOM 3852 N N . HIS B 1 139 ? 9.297 -15.406 -9.336 1 98.69 139 HIS B N 1
ATOM 3853 C CA . HIS B 1 139 ? 8.875 -14.398 -8.375 1 98.69 139 HIS B CA 1
ATOM 3854 C C . HIS B 1 139 ? 9.781 -14.383 -7.152 1 98.69 139 HIS B C 1
ATOM 3856 O O . HIS B 1 139 ? 9.68 -13.484 -6.309 1 98.69 139 HIS B O 1
ATOM 3862 N N . CYS B 1 140 ? 10.672 -15.367 -7.051 1 98.5 140 CYS B N 1
ATOM 3863 C CA . CYS B 1 140 ? 11.57 -15.484 -5.906 1 98.5 140 CYS B CA 1
ATOM 3864 C C . CYS B 1 140 ? 13.023 -15.352 -6.332 1 98.5 140 CYS B C 1
ATOM 3866 O O . CYS B 1 140 ? 13.922 -15.844 -5.652 1 98.5 140 CYS B O 1
ATOM 3868 N N . ALA B 1 141 ? 13.258 -14.688 -7.527 1 96.94 141 ALA B N 1
ATOM 3869 C CA . ALA B 1 141 ? 14.633 -14.617 -8 1 96.94 141 ALA B CA 1
ATOM 3870 C C . ALA B 1 141 ? 14.828 -13.43 -8.945 1 96.94 141 ALA B C 1
ATOM 3872 O O . ALA B 1 141 ? 13.883 -13.008 -9.617 1 96.94 141 ALA B O 1
ATOM 3873 N N . GLU B 1 142 ? 15.984 -12.961 -8.93 1 93.81 142 GLU B N 1
ATOM 3874 C CA . GLU B 1 142 ? 16.484 -12.055 -9.961 1 93.81 142 GLU B CA 1
ATOM 3875 C C . GLU B 1 142 ? 17.859 -12.5 -10.477 1 93.81 142 GLU B C 1
ATOM 3877 O O . GLU B 1 142 ? 18.797 -12.656 -9.695 1 93.81 142 GLU B O 1
ATOM 3882 N N . GLY B 1 143 ? 17.938 -12.703 -11.727 1 91.31 143 GLY B N 1
ATOM 3883 C CA . GLY B 1 143 ? 19.203 -13.062 -12.344 1 91.31 143 GLY B CA 1
ATOM 3884 C C . GLY B 1 143 ? 20.109 -11.867 -12.609 1 91.31 143 GLY B C 1
ATOM 3885 O O . GLY B 1 143 ? 19.641 -10.844 -13.125 1 91.31 143 GLY B O 1
ATOM 3886 N N . LEU B 1 144 ? 21.312 -11.953 -12.195 1 88.88 144 LEU B N 1
ATOM 3887 C CA . LEU B 1 144 ? 22.344 -10.961 -12.469 1 88.88 144 LEU B CA 1
ATOM 3888 C C . LEU B 1 144 ? 23.422 -11.547 -13.383 1 88.88 144 LEU B C 1
ATOM 3890 O O . LEU B 1 144 ? 24.156 -12.445 -12.984 1 88.88 144 LEU B O 1
ATOM 3894 N N . PHE B 1 145 ? 23.469 -10.961 -14.547 1 82.88 145 PHE B N 1
ATOM 3895 C CA . PHE B 1 145 ? 24.344 -11.547 -15.555 1 82.88 145 PHE B CA 1
ATOM 3896 C C . PHE B 1 145 ? 25.219 -10.477 -16.203 1 82.88 145 PHE B C 1
ATOM 3898 O O . PHE B 1 145 ? 24.828 -9.312 -16.281 1 82.88 145 PHE B O 1
ATOM 3905 N N . ASN B 1 146 ? 26.562 -10.617 -16.406 1 71.69 146 ASN B N 1
ATOM 3906 C CA . ASN B 1 146 ? 27.469 -9.742 -17.156 1 71.69 146 ASN B CA 1
ATOM 3907 C C . ASN B 1 146 ? 27.469 -10.086 -18.641 1 71.69 146 ASN B C 1
ATOM 3909 O O . ASN B 1 146 ? 28.344 -9.633 -19.375 1 71.69 146 ASN B O 1
ATOM 3913 N N . ASP B 1 147 ? 26.719 -10.797 -19.078 1 59.34 147 ASP B N 1
ATOM 3914 C CA . ASP B 1 147 ? 26.797 -11.211 -20.469 1 59.34 147 ASP B CA 1
ATOM 3915 C C . ASP B 1 147 ? 25.594 -10.703 -21.266 1 59.34 147 ASP B C 1
ATOM 3917 O O . ASP B 1 147 ? 24.609 -10.258 -20.688 1 59.34 147 ASP B O 1
ATOM 3921 N N . THR B 1 148 ? 25.828 -10.422 -22.625 1 51.59 148 THR B N 1
ATOM 3922 C CA . THR B 1 148 ? 24.906 -10.023 -23.688 1 51.59 148 THR B CA 1
ATOM 3923 C C . THR B 1 148 ? 23.594 -10.805 -23.594 1 51.59 148 THR B C 1
ATOM 3925 O O . THR B 1 148 ? 22.672 -10.57 -24.375 1 51.59 148 THR B O 1
ATOM 3928 N N . LYS B 1 149 ? 23.75 -11.773 -22.922 1 46.56 149 LYS B N 1
ATOM 3929 C CA . LY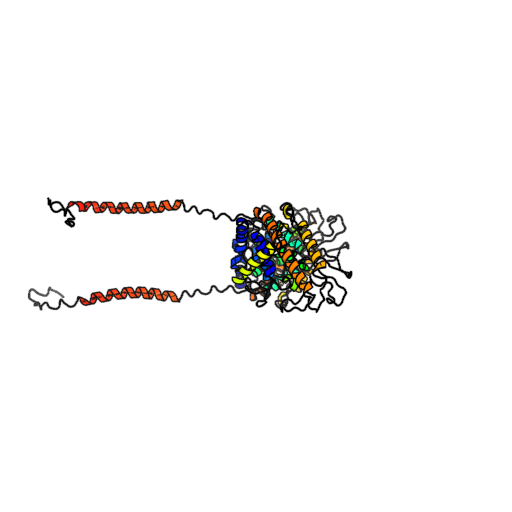S B 1 149 ? 22.594 -12.648 -23.125 1 46.56 149 LYS B CA 1
ATOM 3930 C C . LYS B 1 149 ? 21.297 -11.961 -22.734 1 46.56 149 LYS B C 1
ATOM 3932 O O . LYS B 1 149 ? 20.266 -12.117 -23.391 1 46.56 149 LYS B O 1
ATOM 3937 N N . PHE B 1 150 ? 21.391 -11.312 -21.594 1 52.62 150 PHE B N 1
ATOM 3938 C CA . PHE B 1 150 ? 20.094 -10.82 -21.125 1 52.62 150 PHE B CA 1
ATOM 3939 C C . PHE B 1 150 ? 20.031 -9.297 -21.234 1 52.62 150 PHE B C 1
ATOM 3941 O O . PHE B 1 150 ? 19.062 -8.688 -20.797 1 52.62 150 PHE B O 1
ATOM 3948 N N . GLY B 1 151 ? 20.969 -8.75 -22.062 1 48.69 151 GLY B N 1
ATOM 3949 C CA . GLY B 1 151 ? 21.094 -7.309 -22.172 1 48.69 151 GLY B CA 1
ATOM 3950 C C . GLY B 1 151 ? 21.719 -6.664 -20.953 1 48.69 151 GLY B C 1
ATOM 3951 O O . GLY B 1 151 ? 21.984 -7.34 -19.953 1 48.69 151 GLY B O 1
ATOM 3952 N N . ASP B 1 152 ? 22.469 -5.617 -21 1 48.56 152 ASP B N 1
ATOM 3953 C CA . ASP B 1 152 ? 23.141 -4.84 -19.969 1 48.56 152 ASP B CA 1
ATOM 3954 C C . ASP B 1 152 ? 22.172 -4.469 -18.844 1 48.56 152 ASP B C 1
ATOM 3956 O O . ASP B 1 152 ? 22.016 -3.289 -18.531 1 48.56 152 ASP B O 1
ATOM 3960 N N . VAL B 1 153 ? 21.516 -5.617 -18.594 1 53 153 VAL B N 1
ATOM 3961 C CA . VAL B 1 153 ? 20.578 -5.191 -17.547 1 53 153 VAL B CA 1
ATOM 3962 C C . VAL B 1 153 ? 21.094 -5.645 -16.188 1 53 153 VAL B C 1
ATOM 3964 O O . VAL B 1 153 ? 21.453 -6.812 -16 1 53 153 VAL B O 1
ATOM 3967 N N . MET B 1 154 ? 21.656 -4.953 -15.289 1 61.59 154 MET B N 1
ATOM 3968 C CA . MET B 1 154 ? 22.047 -5.16 -13.898 1 61.59 154 MET B CA 1
ATOM 3969 C C . MET B 1 154 ? 20.953 -5.871 -13.117 1 61.59 154 MET B C 1
ATOM 3971 O O . MET B 1 154 ? 20.984 -5.891 -11.883 1 61.59 154 MET B O 1
ATOM 3975 N N . GLY B 1 155 ? 20.062 -6.781 -13.906 1 83.5 155 GLY B N 1
ATOM 3976 C CA . GLY B 1 155 ? 18.953 -7.543 -13.359 1 83.5 155 GLY B CA 1
ATOM 3977 C C . GLY B 1 155 ? 17.891 -7.879 -14.398 1 83.5 155 GLY B C 1
ATOM 3978 O O . GLY B 1 155 ? 17.547 -7.039 -15.234 1 83.5 155 GLY B O 1
ATOM 3979 N N . ASP B 1 156 ? 17.5 -9.164 -14.406 1 89 156 ASP B N 1
ATOM 3980 C CA . ASP B 1 156 ? 16.594 -9.602 -15.469 1 89 156 ASP B CA 1
ATOM 3981 C C . ASP B 1 156 ? 15.141 -9.398 -15.055 1 89 156 ASP B C 1
ATOM 3983 O O . ASP B 1 156 ? 14.227 -9.82 -15.766 1 89 156 ASP B O 1
ATOM 3987 N N . ARG B 1 157 ? 14.867 -8.867 -13.797 1 90.81 157 ARG B N 1
ATOM 3988 C CA . ARG B 1 157 ? 13.531 -8.648 -13.258 1 90.81 157 ARG B CA 1
ATOM 3989 C C . ARG B 1 157 ? 12.75 -9.961 -13.18 1 90.81 157 ARG B C 1
ATOM 3991 O O . ARG B 1 157 ? 11.633 -10.055 -13.688 1 90.81 157 ARG B O 1
ATOM 3998 N N . GLY B 1 158 ? 13.383 -10.93 -12.633 1 94.44 158 GLY B N 1
ATOM 3999 C CA . GLY B 1 158 ? 12.742 -12.219 -12.438 1 94.44 158 GLY B CA 1
ATOM 4000 C C . GLY B 1 158 ? 12.445 -12.938 -13.734 1 94.44 158 GLY B C 1
ATOM 4001 O O . GLY B 1 158 ? 11.375 -13.531 -13.891 1 94.44 158 GLY B O 1
ATOM 4002 N N . GLY B 1 159 ? 13.281 -12.812 -14.75 1 94.38 159 GLY B N 1
ATOM 4003 C CA . GLY B 1 159 ? 13.117 -13.492 -16.031 1 94.38 159 GLY B CA 1
ATOM 4004 C C . GLY B 1 159 ? 12.305 -12.695 -17.031 1 94.38 159 GLY B C 1
ATOM 4005 O O . GLY B 1 159 ? 12.156 -13.102 -18.188 1 94.38 159 GLY B O 1
ATOM 4006 N N . ASN B 1 160 ? 11.75 -11.523 -16.625 1 93.75 160 ASN B N 1
ATOM 4007 C CA . ASN B 1 160 ? 10.938 -10.711 -17.516 1 93.75 160 ASN B CA 1
ATOM 4008 C C . ASN B 1 160 ? 11.758 -10.18 -18.703 1 93.75 160 ASN B C 1
ATOM 4010 O O . ASN B 1 160 ? 11.211 -9.938 -19.781 1 93.75 160 ASN B O 1
ATOM 4014 N N . LEU B 1 161 ? 13.039 -10.078 -18.516 1 91.38 161 LEU B N 1
ATOM 4015 C CA . LEU B 1 161 ? 13.875 -9.5 -19.562 1 91.38 161 LEU B CA 1
ATOM 4016 C C . LEU B 1 161 ? 14.57 -10.602 -20.359 1 91.38 161 LEU B C 1
ATOM 4018 O O . LEU B 1 161 ? 15.352 -10.312 -21.281 1 91.38 161 LEU B O 1
ATOM 4022 N N . ILE B 1 162 ? 14.344 -11.773 -20 1 92 162 ILE B N 1
ATOM 4023 C CA . ILE B 1 162 ? 14.82 -12.898 -20.812 1 92 162 ILE B CA 1
ATOM 4024 C C . ILE B 1 162 ? 13.766 -13.273 -21.844 1 92 162 ILE B C 1
ATOM 4026 O O . ILE B 1 162 ? 12.859 -14.062 -21.562 1 92 162 ILE B O 1
ATOM 4030 N N . ARG B 1 163 ? 13.961 -12.734 -23.031 1 93.12 163 ARG B N 1
ATOM 4031 C CA . ARG B 1 163 ? 13.008 -12.992 -24.125 1 93.12 163 ARG B CA 1
ATOM 4032 C C . ARG B 1 163 ? 13.188 -14.391 -24.688 1 93.12 163 ARG B C 1
ATOM 4034 O O . ARG B 1 163 ? 14.312 -14.875 -24.828 1 93.12 163 ARG B O 1
ATOM 4041 N N . ILE B 1 164 ? 12.094 -15 -24.969 1 94.81 164 ILE B N 1
ATOM 4042 C CA . ILE B 1 164 ? 12.109 -16.344 -25.562 1 94.81 164 ILE B CA 1
ATOM 4043 C C . ILE B 1 164 ? 11.094 -16.406 -26.688 1 94.81 164 ILE B C 1
ATOM 4045 O O . ILE B 1 164 ? 10.242 -15.531 -26.844 1 94.81 164 ILE B O 1
ATOM 4049 N N . ARG B 1 165 ? 11.281 -17.406 -27.531 1 95.94 165 ARG B N 1
ATOM 4050 C CA . ARG B 1 165 ? 10.336 -17.688 -28.609 1 95.94 165 ARG B CA 1
ATOM 4051 C C . ARG B 1 165 ? 9.484 -18.922 -28.281 1 95.94 165 ARG B C 1
ATOM 4053 O O . ARG B 1 165 ? 10.016 -19.969 -27.922 1 95.94 165 ARG B O 1
ATOM 4060 N N . THR B 1 166 ? 8.18 -18.719 -28.281 1 96.38 166 THR B N 1
ATOM 4061 C CA . THR B 1 166 ? 7.266 -19.828 -28.047 1 96.38 166 THR B CA 1
ATOM 4062 C C . THR B 1 166 ? 6.172 -19.859 -29.109 1 96.38 166 THR B C 1
ATOM 4064 O O . THR B 1 166 ? 6.102 -18.969 -29.969 1 96.38 166 THR B O 1
ATOM 4067 N N . GLN B 1 167 ? 5.359 -20.906 -29.109 1 95.69 167 GLN B N 1
ATOM 4068 C CA . GLN B 1 167 ? 4.223 -21.016 -30.031 1 95.69 167 GLN B CA 1
ATOM 4069 C C . GLN B 1 167 ? 3.072 -20.109 -29.578 1 95.69 167 GLN B C 1
ATOM 4071 O O . GLN B 1 167 ? 2.121 -19.906 -30.328 1 95.69 167 GLN B O 1
ATOM 4076 N N . TRP B 1 168 ? 3.094 -19.672 -28.328 1 95.31 168 TRP B N 1
ATOM 4077 C CA . TRP B 1 168 ? 2.059 -18.797 -27.797 1 95.31 168 TRP B CA 1
ATOM 4078 C C . TRP B 1 168 ? 2.443 -17.328 -27.969 1 95.31 168 TRP B C 1
ATOM 4080 O O . TRP B 1 168 ? 3.527 -16.922 -27.562 1 95.31 168 TRP B O 1
ATOM 4090 N N . ARG B 1 169 ? 1.563 -16.547 -28.469 1 92.12 169 ARG B N 1
ATOM 4091 C CA . ARG B 1 169 ? 1.819 -15.125 -28.719 1 92.12 169 ARG B CA 1
ATOM 4092 C C . ARG B 1 169 ? 2.023 -14.375 -27.406 1 92.12 169 ARG B C 1
ATOM 4094 O O . ARG B 1 169 ? 2.764 -13.383 -27.359 1 92.12 169 ARG B O 1
ATOM 4101 N N . GLU B 1 170 ? 1.377 -14.867 -26.328 1 91.56 170 GLU B N 1
ATOM 4102 C CA . GLU B 1 170 ? 1.386 -14.172 -25.047 1 91.56 170 GLU B CA 1
ATOM 4103 C C . GLU B 1 170 ? 2.662 -14.477 -24.266 1 91.56 170 GLU B C 1
ATOM 4105 O O . GLU B 1 170 ? 3.043 -13.719 -23.375 1 91.56 170 GLU B O 1
ATOM 4110 N N . LEU B 1 171 ? 3.303 -15.602 -24.516 1 95.81 171 LEU B N 1
ATOM 4111 C CA . LEU B 1 171 ? 4.445 -16.047 -23.719 1 95.81 171 LEU B CA 1
ATOM 4112 C C . LEU B 1 171 ? 5.758 -15.625 -24.375 1 95.81 171 LEU B C 1
ATOM 4114 O O . LEU B 1 171 ? 6.477 -16.469 -24.922 1 95.81 171 LEU B O 1
ATOM 4118 N N . THR B 1 172 ? 6.133 -14.367 -24.125 1 94.44 172 THR B N 1
ATOM 4119 C CA . THR B 1 172 ? 7.215 -13.734 -24.875 1 94.44 172 THR B CA 1
ATOM 4120 C C . THR B 1 172 ? 8.5 -13.719 -24.047 1 94.44 172 THR B C 1
ATOM 4122 O O . THR B 1 172 ? 9.555 -13.32 -24.547 1 94.44 172 THR B O 1
ATOM 4125 N N . ASN B 1 173 ? 8.453 -14.078 -22.797 1 94.81 173 ASN B N 1
ATOM 4126 C CA . ASN B 1 173 ? 9.625 -14.07 -21.922 1 94.81 173 ASN B CA 1
ATOM 4127 C C . ASN B 1 173 ? 9.586 -15.203 -20.906 1 94.81 173 ASN B C 1
ATOM 4129 O O . ASN B 1 173 ? 8.578 -15.906 -20.797 1 94.81 173 ASN B O 1
ATOM 4133 N N . LEU B 1 174 ? 10.68 -15.422 -20.25 1 96.62 174 LEU B N 1
ATOM 4134 C CA . LEU B 1 174 ? 10.844 -16.562 -19.359 1 96.62 174 LEU B CA 1
ATOM 4135 C C . LEU B 1 174 ? 9.852 -16.5 -18.219 1 96.62 174 LEU B C 1
ATOM 4137 O O . LEU B 1 174 ? 9.289 -17.531 -17.812 1 96.62 174 LEU B O 1
ATOM 4141 N N . HIS B 1 175 ? 9.648 -15.336 -17.688 1 97.44 175 HIS B N 1
ATOM 4142 C CA . HIS B 1 175 ? 8.742 -15.164 -16.547 1 97.44 175 HIS B CA 1
ATOM 4143 C C . HIS B 1 175 ? 7.32 -15.586 -16.922 1 97.44 175 HIS B C 1
ATOM 4145 O O . HIS B 1 175 ? 6.695 -16.375 -16.203 1 97.44 175 HIS B O 1
ATOM 4151 N N . LEU B 1 176 ? 6.84 -15.125 -17.969 1 96.88 176 LEU B N 1
ATOM 4152 C CA . LEU B 1 176 ? 5.484 -15.422 -18.422 1 96.88 176 LEU B CA 1
ATOM 4153 C C . LEU B 1 176 ? 5.316 -16.906 -18.703 1 96.88 176 LEU B C 1
ATOM 4155 O O . LEU B 1 176 ? 4.238 -17.469 -18.484 1 96.88 176 LEU B O 1
ATOM 4159 N N . LEU B 1 177 ? 6.355 -17.531 -19.266 1 98.06 177 LEU B N 1
ATOM 4160 C CA . LEU B 1 177 ? 6.297 -18.969 -19.484 1 98.06 177 LEU B CA 1
ATOM 4161 C C . LEU B 1 177 ? 6.016 -19.719 -18.188 1 98.06 177 LEU B C 1
ATOM 4163 O O . LEU B 1 177 ? 5.188 -20.625 -18.156 1 98.06 177 LEU B O 1
ATOM 4167 N N . TRP B 1 178 ? 6.648 -19.312 -17.141 1 98.56 178 TRP B N 1
ATOM 4168 C CA . TRP B 1 178 ? 6.477 -19.969 -15.844 1 98.56 178 TRP B CA 1
ATOM 4169 C C . TRP B 1 178 ? 5.137 -19.594 -15.219 1 98.56 178 TRP B C 1
ATOM 4171 O O . TRP B 1 178 ? 4.488 -20.422 -14.578 1 98.56 178 TRP B O 1
ATOM 4181 N N . ASP B 1 179 ? 4.668 -18.359 -15.414 1 97.94 179 ASP B N 1
ATOM 4182 C CA . ASP B 1 179 ? 3.35 -17.953 -14.938 1 97.94 179 ASP B CA 1
ATOM 4183 C C . ASP B 1 179 ? 2.252 -18.828 -15.547 1 97.94 179 ASP B C 1
ATOM 4185 O O . ASP B 1 179 ? 1.228 -19.078 -14.906 1 97.94 179 ASP B O 1
ATOM 4189 N N . ALA B 1 180 ? 2.531 -19.297 -16.75 1 97.56 180 ALA B N 1
ATOM 4190 C CA . ALA B 1 180 ? 1.535 -20.062 -17.484 1 97.56 180 ALA B CA 1
ATOM 4191 C C . ALA B 1 180 ? 1.802 -21.562 -17.375 1 97.56 180 ALA B C 1
ATOM 4193 O O . ALA B 1 180 ? 1.22 -22.359 -18.109 1 97.56 180 ALA B O 1
ATOM 4194 N N . ALA B 1 181 ? 2.68 -21.938 -16.547 1 98.44 181 ALA B N 1
ATOM 4195 C CA . ALA B 1 181 ? 3.049 -23.328 -16.344 1 98.44 181 ALA B CA 1
ATOM 4196 C C . ALA B 1 181 ? 3.412 -23.984 -17.672 1 98.44 181 ALA B C 1
ATOM 4198 O O . ALA B 1 181 ? 2.902 -25.062 -18 1 98.44 181 ALA B O 1
ATOM 4199 N N . GLY B 1 182 ? 4.242 -23.281 -18.5 1 97.88 182 GLY B N 1
ATOM 4200 C CA . GLY B 1 182 ? 4.688 -23.844 -19.766 1 97.88 182 GLY B CA 1
ATOM 4201 C C . GLY B 1 182 ? 3.578 -23.938 -20.797 1 97.88 182 GLY B C 1
ATOM 4202 O O . GLY B 1 182 ? 3.535 -24.891 -21.578 1 97.88 182 GLY B O 1
ATOM 4203 N N . GLY B 1 183 ? 2.615 -23.125 -20.672 1 97.5 183 GLY B N 1
ATOM 4204 C CA . GLY B 1 183 ? 1.542 -23.078 -21.656 1 97.5 183 GLY B CA 1
ATOM 4205 C C . GLY B 1 183 ? 0.344 -23.922 -21.281 1 97.5 183 GLY B C 1
ATOM 4206 O O . GLY B 1 183 ? -0.644 -23.984 -22.016 1 97.5 183 GLY B O 1
ATOM 4207 N N . LEU B 1 184 ? 0.349 -24.562 -20.125 1 97.25 184 LEU B N 1
ATOM 4208 C CA . LEU B 1 184 ? -0.758 -25.406 -19.688 1 97.25 184 LEU B CA 1
ATOM 4209 C C . LEU B 1 184 ? -1.984 -24.562 -19.344 1 97.25 184 LEU B C 1
ATOM 4211 O O . LEU B 1 184 ? -3.117 -25 -19.578 1 97.25 184 LEU B O 1
ATOM 4215 N N . TYR B 1 185 ? -1.737 -23.422 -18.734 1 96.88 185 TYR B N 1
ATOM 4216 C CA . TYR B 1 185 ? -2.812 -22.594 -18.188 1 96.88 185 TYR B CA 1
ATOM 4217 C C . TYR B 1 185 ? -2.779 -21.188 -18.766 1 96.88 185 TYR B C 1
ATOM 4219 O O . TYR B 1 185 ? -2.137 -20.297 -18.203 1 96.88 185 TYR B O 1
ATOM 4227 N N . MET B 1 186 ? -3.58 -20.969 -19.766 1 94.38 186 MET B N 1
ATOM 4228 C CA . MET B 1 186 ? -3.461 -19.75 -20.562 1 94.38 186 MET B CA 1
ATOM 4229 C C . MET B 1 186 ? -4.699 -18.875 -20.406 1 94.38 186 MET B C 1
ATOM 4231 O O . MET B 1 186 ? -4.707 -17.719 -20.828 1 94.38 186 MET B O 1
ATOM 4235 N N . ALA B 1 187 ? -5.738 -19.422 -19.766 1 93.19 187 ALA B N 1
ATOM 4236 C CA . ALA B 1 187 ? -6.984 -18.656 -19.656 1 93.19 187 ALA B CA 1
ATOM 4237 C C . ALA B 1 187 ? -6.84 -17.484 -18.688 1 93.19 187 ALA B C 1
ATOM 4239 O O . ALA B 1 187 ? -6.102 -17.578 -17.703 1 93.19 187 ALA B O 1
ATOM 4240 N N . GLU B 1 188 ? -7.516 -16.406 -18.984 1 93.44 188 GLU B N 1
ATOM 4241 C CA . GLU B 1 188 ? -7.516 -15.219 -18.156 1 93.44 188 GLU B CA 1
ATOM 4242 C C . GLU B 1 188 ? -8.922 -14.898 -17.656 1 93.44 188 GLU B C 1
ATOM 4244 O O . GLU B 1 188 ? -9.914 -15.188 -18.328 1 93.44 188 GLU B O 1
ATOM 4249 N N . TRP B 1 189 ? -8.984 -14.312 -16.484 1 93.31 189 TRP B N 1
ATOM 4250 C CA . TRP B 1 189 ? -10.258 -13.828 -15.953 1 93.31 189 TRP B CA 1
ATOM 4251 C C . TRP B 1 189 ? -10.828 -12.711 -16.828 1 93.31 189 TRP B C 1
ATOM 4253 O O . TRP B 1 189 ? -10.078 -11.914 -17.391 1 93.31 189 TRP B O 1
ATOM 4263 N N . PRO B 1 190 ? -12.219 -12.742 -16.922 1 94.12 190 PRO B N 1
ATOM 4264 C CA . PRO B 1 190 ? -13.273 -13.562 -16.328 1 94.12 190 PRO B CA 1
ATOM 4265 C C . PRO B 1 190 ? -13.438 -14.914 -17.016 1 94.12 190 PRO B C 1
ATOM 4267 O O . PRO B 1 190 ? -13.328 -15 -18.25 1 94.12 190 PRO B O 1
ATOM 4270 N N . PHE B 1 191 ? -13.82 -15.898 -16.203 1 95.06 191 PHE B N 1
ATOM 4271 C CA . PHE B 1 191 ? -13.977 -17.266 -16.703 1 95.06 191 PHE B CA 1
ATOM 4272 C C . PHE B 1 191 ? -15.422 -17.531 -17.094 1 95.06 191 PHE B C 1
ATOM 4274 O O . PHE B 1 191 ? -16.344 -17.141 -16.391 1 95.06 191 PHE B O 1
ATOM 4281 N N . SER B 1 192 ? -15.57 -18.234 -18.234 1 95.31 192 SER B N 1
ATOM 4282 C CA . SER B 1 192 ? -16.859 -18.828 -18.562 1 95.31 192 SER B CA 1
ATOM 4283 C C . SER B 1 192 ? -17.172 -20 -17.641 1 95.31 192 SER B C 1
ATOM 4285 O O . SER B 1 192 ? -16.328 -20.438 -16.859 1 95.31 192 SER B O 1
ATOM 4287 N N . SER B 1 193 ? -18.422 -20.453 -17.734 1 96.31 193 SER B N 1
ATOM 4288 C CA . SER B 1 193 ? -18.812 -21.609 -16.953 1 96.31 193 SER B CA 1
ATOM 4289 C C . SER B 1 193 ? -17.938 -22.812 -17.266 1 96.31 193 SER B C 1
ATOM 4291 O O . SER B 1 193 ? -17.578 -23.594 -16.375 1 96.31 193 SER B O 1
ATOM 4293 N N . GLU B 1 194 ? -17.641 -22.969 -18.5 1 97.44 194 GLU B N 1
ATOM 4294 C CA . GLU B 1 194 ? -16.797 -24.078 -18.922 1 97.44 194 GLU B CA 1
ATOM 4295 C C . GLU B 1 194 ? -15.375 -23.922 -18.375 1 97.44 194 GLU B C 1
ATOM 4297 O O . GLU B 1 194 ? -14.773 -24.906 -17.938 1 97.44 194 GLU B O 1
ATOM 4302 N N . GLN B 1 195 ? -14.867 -22.75 -18.391 1 97 195 GLN B N 1
ATOM 4303 C CA . GLN B 1 195 ? -13.531 -22.5 -17.875 1 97 195 GLN B CA 1
ATOM 4304 C C . GLN B 1 195 ? -13.484 -22.703 -16.359 1 97 195 GLN B C 1
ATOM 4306 O O . GLN B 1 195 ? -12.484 -23.172 -15.82 1 97 195 GLN B O 1
ATOM 4311 N N . GLN B 1 196 ? -14.555 -22.375 -15.719 1 97.31 196 GLN B N 1
ATOM 4312 C CA . GLN B 1 196 ? -14.648 -22.625 -14.281 1 97.31 196 GLN B CA 1
ATOM 4313 C C . GLN B 1 196 ? -14.641 -24.109 -13.977 1 97.31 196 GLN B C 1
ATOM 4315 O O . GLN B 1 196 ? -13.977 -24.547 -13.031 1 97.31 196 GLN B O 1
ATOM 4320 N N . ALA B 1 197 ? -15.375 -24.844 -14.766 1 98 197 ALA B N 1
ATOM 4321 C CA . ALA B 1 197 ? -15.383 -26.297 -14.602 1 98 197 ALA B CA 1
ATOM 4322 C C . ALA B 1 197 ? -14 -26.891 -14.852 1 98 197 ALA B C 1
ATOM 4324 O O . ALA B 1 197 ? -13.562 -27.781 -14.133 1 98 197 ALA B O 1
ATOM 4325 N N . GLN B 1 198 ? -13.375 -26.375 -15.852 1 98.19 198 GLN B N 1
ATOM 4326 C CA . GLN B 1 198 ? -12.023 -26.828 -16.156 1 98.19 198 GLN B CA 1
ATOM 4327 C C . GLN B 1 198 ? -11.055 -26.516 -15.023 1 98.19 198 GLN B C 1
ATOM 4329 O O . GLN B 1 198 ? -10.164 -27.297 -14.727 1 98.19 198 GLN B O 1
ATOM 4334 N N . LEU B 1 199 ? -11.219 -25.359 -14.453 1 98.5 199 LEU B N 1
ATOM 4335 C CA . LEU B 1 199 ? -10.398 -24.969 -13.312 1 98.5 199 LEU B CA 1
ATOM 4336 C C . LEU B 1 199 ? -10.516 -25.984 -12.18 1 98.5 199 LEU B C 1
ATOM 4338 O O . LEU B 1 199 ? -9.508 -26.406 -11.609 1 98.5 199 LEU B O 1
ATOM 4342 N N . ARG B 1 200 ? -11.703 -26.391 -11.867 1 98.56 200 ARG B N 1
ATOM 4343 C CA . ARG B 1 200 ? -11.945 -27.359 -10.797 1 98.56 200 ARG B CA 1
ATOM 4344 C C . ARG B 1 200 ? -11.352 -28.719 -11.148 1 98.56 200 ARG B C 1
ATOM 4346 O O . ARG B 1 200 ? -10.773 -29.391 -10.289 1 98.56 200 ARG B O 1
ATOM 4353 N N . ARG B 1 201 ? -11.461 -29.109 -12.398 1 98.56 201 ARG B N 1
ATOM 4354 C CA . ARG B 1 201 ? -10.883 -30.375 -12.852 1 98.56 201 ARG B CA 1
ATOM 4355 C C . ARG B 1 201 ? -9.359 -30.344 -12.75 1 98.56 201 ARG B C 1
ATOM 4357 O O . ARG B 1 201 ? -8.742 -31.312 -12.297 1 98.56 201 ARG B O 1
ATOM 4364 N N . ASN B 1 202 ? -8.828 -29.234 -13.211 1 98.69 202 ASN B N 1
ATOM 4365 C CA . ASN B 1 202 ? -7.379 -29.094 -13.133 1 98.69 202 ASN B CA 1
ATOM 4366 C C . ASN B 1 202 ? -6.887 -29.141 -11.688 1 98.69 202 ASN B C 1
ATOM 4368 O O . ASN B 1 202 ? -5.879 -29.781 -11.398 1 98.69 202 ASN B O 1
ATOM 4372 N N . ALA B 1 203 ? -7.586 -28.453 -10.797 1 98.88 203 ALA B N 1
ATOM 4373 C CA . ALA B 1 203 ? -7.223 -28.469 -9.383 1 98.88 203 ALA B CA 1
ATOM 4374 C C . ALA B 1 203 ? -7.25 -29.906 -8.836 1 98.88 203 ALA B C 1
ATOM 4376 O O . ALA B 1 203 ? -6.324 -30.328 -8.133 1 98.88 203 ALA B O 1
ATOM 4377 N N . SER B 1 204 ? -8.281 -30.641 -9.188 1 98.75 204 SER B N 1
ATOM 4378 C CA . SER B 1 204 ? -8.414 -32.031 -8.742 1 98.75 204 SER B CA 1
ATOM 4379 C C . SER B 1 204 ? -7.277 -32.875 -9.266 1 98.75 204 SER B C 1
ATOM 4381 O O . SER B 1 204 ? -6.73 -33.719 -8.531 1 98.75 204 SER B O 1
ATOM 4383 N N . GLN B 1 205 ? -6.965 -32.719 -10.492 1 98.75 205 GLN B N 1
ATOM 4384 C CA . GLN B 1 205 ? -5.891 -33.5 -11.102 1 98.75 205 GLN B CA 1
ATOM 4385 C C . GLN B 1 205 ? -4.547 -33.188 -10.445 1 98.75 205 GLN B C 1
ATOM 4387 O O . GLN B 1 205 ? -3.748 -34.094 -10.195 1 98.75 205 GLN B O 1
ATOM 4392 N N . ILE B 1 206 ? -4.316 -31.906 -10.18 1 98.88 206 ILE B N 1
ATOM 4393 C CA . ILE B 1 206 ? -3.078 -31.484 -9.531 1 98.88 206 ILE B CA 1
ATOM 4394 C C . ILE B 1 206 ? -2.984 -32.125 -8.141 1 98.88 206 ILE B C 1
ATOM 4396 O O . ILE B 1 206 ? -1.947 -32.656 -7.777 1 98.88 206 ILE B O 1
ATOM 4400 N N . MET B 1 207 ? -4.043 -32.094 -7.395 1 98.81 207 MET B N 1
ATOM 4401 C CA . MET B 1 207 ? -4.055 -32.656 -6.039 1 98.81 207 MET B CA 1
ATOM 4402 C C . MET B 1 207 ? -3.887 -34.156 -6.059 1 98.81 207 MET B C 1
ATOM 4404 O O . MET B 1 207 ? -3.277 -34.75 -5.156 1 98.81 207 MET B O 1
ATOM 4408 N N . LYS B 1 208 ? -4.477 -34.812 -7.07 1 98.69 208 LYS B N 1
ATOM 4409 C CA . LYS B 1 208 ? -4.305 -36.281 -7.211 1 98.69 208 LYS B CA 1
ATOM 4410 C C . LYS B 1 208 ? -2.846 -36.625 -7.484 1 98.69 208 LYS B C 1
ATOM 4412 O O . LYS B 1 208 ? -2.324 -37.594 -6.938 1 98.69 208 LYS B O 1
ATOM 4417 N N . ARG B 1 209 ? -2.238 -35.812 -8.305 1 98.5 209 ARG B N 1
ATOM 4418 C CA . ARG B 1 209 ? -0.849 -36.094 -8.672 1 98.5 209 ARG B CA 1
ATOM 4419 C C . ARG B 1 209 ? 0.094 -35.75 -7.52 1 98.5 209 ARG B C 1
ATOM 4421 O O . ARG B 1 209 ? 1.108 -36.406 -7.32 1 98.5 209 ARG B O 1
ATOM 4428 N N . PHE B 1 210 ? -0.228 -34.688 -6.836 1 98.69 210 PHE B N 1
ATOM 4429 C CA . PHE B 1 210 ? 0.609 -34.188 -5.746 1 98.69 210 PHE B CA 1
ATOM 4430 C C . PHE B 1 210 ? -0.2 -34.062 -4.461 1 98.69 210 PHE B C 1
ATOM 4432 O O . PHE B 1 210 ? -0.428 -32.938 -3.982 1 98.69 210 PHE B O 1
ATOM 4439 N N . PRO B 1 211 ? -0.542 -35.188 -3.857 1 98.31 211 PRO B N 1
ATOM 4440 C CA . PRO B 1 211 ? -1.266 -35.094 -2.588 1 98.31 211 PRO B CA 1
ATOM 4441 C C . PRO B 1 211 ? -0.423 -34.5 -1.464 1 98.31 211 PRO B C 1
ATOM 4443 O O . PRO B 1 211 ? 0.809 -34.531 -1.527 1 98.31 211 PRO B O 1
ATOM 4446 N N . ARG B 1 212 ? -1.02 -34 -0.456 1 96.5 212 ARG B N 1
ATOM 4447 C CA . ARG B 1 212 ? -0.359 -33.344 0.66 1 96.5 212 ARG B CA 1
ATOM 4448 C C . ARG B 1 212 ? 0.764 -34.188 1.229 1 96.5 212 ARG B C 1
ATOM 4450 O O . ARG B 1 212 ? 1.857 -33.688 1.503 1 96.5 212 ARG B O 1
ATOM 4457 N N . SER B 1 213 ? 0.521 -35.438 1.342 1 95.5 213 SER B N 1
ATOM 4458 C CA . SER B 1 213 ? 1.438 -36.375 1.995 1 95.5 213 SER B CA 1
ATOM 4459 C C . SER B 1 213 ? 2.705 -36.562 1.172 1 95.5 213 SER B C 1
ATOM 4461 O O . SER B 1 213 ? 3.732 -37 1.697 1 95.5 213 SER B O 1
ATOM 4463 N N . SER B 1 214 ? 2.607 -36.188 -0.086 1 96.5 214 SER B N 1
ATOM 4464 C CA . SER B 1 214 ? 3.75 -36.438 -0.963 1 96.5 214 SER B CA 1
ATOM 4465 C C . SER B 1 214 ? 4.719 -35.25 -0.935 1 96.5 214 SER B C 1
ATOM 4467 O O . SER B 1 214 ? 5.836 -35.344 -1.442 1 96.5 214 SER B O 1
ATOM 4469 N N . LEU B 1 215 ? 4.305 -34.188 -0.36 1 97.44 215 LEU B N 1
ATOM 4470 C CA . LEU B 1 215 ? 5.102 -32.969 -0.375 1 97.44 215 LEU B CA 1
ATOM 4471 C C . LEU B 1 215 ? 5.848 -32.781 0.942 1 97.44 215 LEU B C 1
ATOM 4473 O O . LEU B 1 215 ? 5.289 -32.281 1.915 1 97.44 215 LEU B O 1
ATOM 4477 N N . LYS B 1 216 ? 7.121 -33.094 0.956 1 93.81 216 LYS B N 1
ATOM 4478 C CA . LYS B 1 216 ? 7.949 -33.094 2.156 1 93.81 216 LYS B CA 1
ATOM 4479 C C . LYS B 1 216 ? 8.148 -31.672 2.693 1 93.81 216 LYS B C 1
ATOM 4481 O O . LYS B 1 216 ? 8.461 -31.484 3.871 1 93.81 216 LYS B O 1
ATOM 4486 N N . GLU B 1 217 ? 7.965 -30.672 1.819 1 93.5 217 GLU B N 1
ATOM 4487 C CA . GLU B 1 217 ? 8.156 -29.266 2.193 1 93.5 217 GLU B CA 1
ATOM 4488 C C . GLU B 1 217 ? 7.035 -28.797 3.117 1 93.5 217 GLU B C 1
ATOM 4490 O O . GLU B 1 217 ? 7.168 -27.75 3.773 1 93.5 217 GLU B O 1
ATOM 4495 N N . LEU B 1 218 ? 5.941 -29.547 3.068 1 94.88 218 LEU B N 1
ATOM 4496 C CA . LEU B 1 218 ? 4.816 -29.156 3.91 1 94.88 218 LEU B CA 1
ATOM 4497 C C . LEU B 1 218 ? 5.066 -29.547 5.363 1 94.88 218 LEU B C 1
ATOM 4499 O O . LEU B 1 218 ? 5.344 -30.703 5.664 1 94.88 218 LEU B O 1
ATOM 4503 N N . ASN B 1 219 ? 5.109 -28.531 6.199 1 89.88 219 ASN B N 1
ATOM 4504 C CA . ASN B 1 219 ? 5.266 -28.719 7.637 1 89.88 219 ASN B CA 1
ATOM 4505 C C . ASN B 1 219 ? 4.039 -28.234 8.406 1 89.88 219 ASN B C 1
ATOM 4507 O O . ASN B 1 219 ? 3.701 -27.047 8.352 1 89.88 219 ASN B O 1
ATOM 4511 N N . ALA B 1 220 ? 3.422 -29.125 9.117 1 83.38 220 ALA B N 1
ATOM 4512 C CA . ALA B 1 220 ? 2.197 -28.812 9.859 1 83.38 220 ALA B CA 1
ATOM 4513 C C . ALA B 1 220 ? 2.443 -27.734 10.906 1 83.38 220 ALA B C 1
ATOM 4515 O O . ALA B 1 220 ? 1.514 -27.031 11.32 1 83.38 220 ALA B O 1
ATOM 4516 N N . ALA B 1 221 ? 3.693 -27.547 11.242 1 89.62 221 ALA B N 1
ATOM 4517 C CA . ALA B 1 221 ? 4.02 -26.609 12.32 1 89.62 221 ALA B CA 1
ATOM 4518 C C . ALA B 1 221 ? 4.332 -25.219 11.773 1 89.62 221 ALA B C 1
ATOM 4520 O O . ALA B 1 221 ? 4.512 -24.281 12.547 1 89.62 221 ALA B O 1
ATOM 4521 N N . ASP B 1 222 ? 4.289 -25.062 10.531 1 93 222 ASP B N 1
ATOM 4522 C CA . ASP B 1 222 ? 4.691 -23.797 9.938 1 93 222 ASP B CA 1
ATOM 4523 C C . ASP B 1 222 ? 3.816 -22.641 10.445 1 93 222 ASP B C 1
ATOM 4525 O O . ASP B 1 222 ? 4.324 -21.578 10.82 1 93 222 ASP B O 1
ATOM 4529 N N . MET B 1 223 ? 2.539 -22.922 10.594 1 96.12 223 MET B N 1
ATOM 4530 C CA . MET B 1 223 ? 1.645 -21.828 10.953 1 96.12 223 MET B CA 1
ATOM 4531 C C . MET B 1 223 ? 1.448 -21.75 12.461 1 96.12 223 MET B C 1
ATOM 4533 O O . MET B 1 223 ? 0.66 -20.938 12.953 1 96.12 223 MET B O 1
ATOM 4537 N N . SER B 1 224 ? 2.268 -22.547 13.258 1 95.75 224 SER B N 1
ATOM 4538 C CA . SER B 1 224 ? 2.232 -22.453 14.719 1 95.75 224 SER B CA 1
ATOM 4539 C C . SER B 1 224 ? 2.809 -21.141 15.203 1 95.75 224 SER B C 1
ATOM 4541 O O . SER B 1 224 ? 2.627 -20.766 16.359 1 95.75 224 SER B O 1
ATOM 4543 N N . CYS B 1 225 ? 3.465 -20.438 14.352 1 95.62 225 CYS B N 1
ATOM 4544 C CA . CYS B 1 225 ? 4.008 -19.125 14.648 1 95.62 225 CYS B CA 1
ATOM 4545 C C . CYS B 1 225 ? 2.889 -18.125 14.906 1 95.62 225 CYS B C 1
ATOM 4547 O O . CYS B 1 225 ? 3.082 -17.141 15.633 1 95.62 225 CYS B O 1
ATOM 4549 N N . TYR B 1 226 ? 1.692 -18.344 14.453 1 95.75 226 TYR B N 1
ATOM 4550 C CA . TYR B 1 226 ? 0.563 -17.422 14.562 1 95.75 226 TYR B CA 1
ATOM 4551 C C . TYR B 1 226 ? -0.294 -17.766 15.781 1 95.75 226 TYR B C 1
ATOM 4553 O O . TYR B 1 226 ? -0.523 -18.938 16.078 1 95.75 226 TYR B O 1
ATOM 4561 N N . PRO B 1 227 ? -0.707 -16.891 16.594 1 94.12 227 PRO B N 1
ATOM 4562 C CA . PRO B 1 227 ? -0.609 -15.438 16.391 1 94.12 227 PRO B CA 1
ATOM 4563 C C . PRO B 1 227 ? 0.58 -14.82 17.125 1 94.12 227 PRO B C 1
ATOM 4565 O O . PRO B 1 227 ? 0.701 -13.594 17.203 1 94.12 227 PRO B O 1
ATOM 4568 N N . SER B 1 228 ? 1.496 -15.602 17.578 1 93.12 228 SER B N 1
ATOM 4569 C CA . SER B 1 228 ? 2.598 -15.109 18.391 1 93.12 228 SER B CA 1
ATOM 4570 C C . SER B 1 228 ? 3.58 -14.289 17.562 1 93.12 228 SER B C 1
ATOM 4572 O O . SER B 1 228 ? 4.309 -13.453 18.109 1 93.12 228 SER B O 1
ATOM 4574 N N . SER B 1 229 ? 3.635 -14.539 16.25 1 95.38 229 SER B N 1
ATOM 4575 C CA . SER B 1 229 ? 4.477 -13.773 15.344 1 95.38 229 SER B CA 1
ATOM 4576 C C . SER B 1 229 ? 3.789 -13.562 14 1 95.38 229 SER B C 1
ATOM 4578 O O . SER B 1 229 ? 2.693 -14.078 13.773 1 95.38 229 SER B O 1
ATOM 4580 N N . ASP B 1 230 ? 4.438 -12.781 13.148 1 96.06 230 ASP B N 1
ATOM 4581 C CA . ASP B 1 230 ? 3.875 -12.492 11.828 1 96.06 230 ASP B CA 1
ATOM 4582 C C . ASP B 1 230 ? 4.328 -13.531 10.805 1 96.06 230 ASP B C 1
ATOM 4584 O O . ASP B 1 230 ? 4.059 -13.383 9.609 1 96.06 230 ASP B O 1
ATOM 4588 N N . CYS B 1 231 ? 5.055 -14.586 11.195 1 97.62 231 CYS B N 1
ATOM 4589 C CA . CYS B 1 231 ? 5.434 -15.758 10.422 1 97.62 231 CYS B CA 1
ATOM 4590 C C . CYS B 1 231 ? 6.395 -15.391 9.297 1 97.62 231 CYS B C 1
ATOM 4592 O O . CYS B 1 231 ? 6.504 -16.109 8.305 1 97.62 231 CYS B O 1
ATOM 4594 N N . ALA B 1 232 ? 7.059 -14.266 9.383 1 97.56 232 ALA B N 1
ATOM 4595 C CA . ALA B 1 232 ? 8 -13.836 8.352 1 97.56 232 ALA B CA 1
ATOM 4596 C C . ALA B 1 232 ? 9.078 -14.891 8.117 1 97.56 232 ALA B C 1
ATOM 4598 O O . ALA B 1 232 ? 9.5 -15.109 6.98 1 97.56 232 ALA B O 1
ATOM 4599 N N . ALA B 1 233 ? 9.492 -15.539 9.172 1 96.94 233 ALA B N 1
ATOM 4600 C CA . ALA B 1 233 ? 10.539 -16.547 9.047 1 96.94 233 ALA B CA 1
ATOM 4601 C C . ALA B 1 233 ? 10.055 -17.734 8.211 1 96.94 233 ALA B C 1
ATOM 4603 O O . ALA B 1 233 ? 10.812 -18.297 7.422 1 96.94 233 ALA B O 1
ATOM 4604 N N . VAL B 1 234 ? 8.828 -18.125 8.383 1 98 234 VAL B N 1
ATOM 4605 C CA . VAL B 1 234 ? 8.234 -19.203 7.605 1 98 234 VAL B CA 1
ATOM 4606 C C . VAL B 1 234 ? 8.195 -18.812 6.129 1 98 234 VAL B C 1
ATOM 4608 O O . VAL B 1 234 ? 8.602 -19.594 5.266 1 98 234 VAL B O 1
ATOM 4611 N N . PHE B 1 235 ? 7.766 -17.594 5.84 1 98.44 235 PHE B N 1
ATOM 4612 C CA . PHE B 1 235 ? 7.645 -17.125 4.465 1 98.44 235 PHE B CA 1
ATOM 4613 C C . PHE B 1 235 ? 9.016 -17.016 3.807 1 98.44 235 PHE B C 1
ATOM 4615 O O . PHE B 1 235 ? 9.164 -17.312 2.617 1 98.44 235 PHE B O 1
ATOM 4622 N N . ARG B 1 236 ? 10.023 -16.641 4.57 1 98 236 ARG B N 1
ATOM 4623 C CA . ARG B 1 236 ? 11.391 -16.625 4.051 1 98 236 ARG B CA 1
ATOM 4624 C C . ARG B 1 236 ? 11.852 -18.031 3.678 1 98 236 ARG B C 1
ATOM 4626 O O . ARG B 1 236 ? 12.57 -18.219 2.693 1 98 236 ARG B O 1
ATOM 4633 N N . GLY B 1 237 ? 11.461 -18.938 4.5 1 97.75 237 GLY B N 1
ATOM 4634 C CA . GLY B 1 237 ? 11.758 -20.328 4.172 1 97.75 237 GLY B CA 1
ATOM 4635 C C . GLY B 1 237 ? 11.133 -20.781 2.867 1 97.75 237 GLY B C 1
ATOM 4636 O O . GLY B 1 237 ? 11.781 -21.453 2.062 1 97.75 237 GLY B O 1
ATOM 4637 N N . TRP B 1 238 ? 9.836 -20.406 2.619 1 98.25 238 TRP B N 1
ATOM 4638 C CA . TRP B 1 238 ? 9.188 -20.703 1.349 1 98.25 238 TRP B CA 1
ATOM 4639 C C . TRP B 1 238 ? 9.992 -20.141 0.179 1 98.25 238 TRP B C 1
ATOM 4641 O O . TRP B 1 238 ? 10.234 -20.844 -0.806 1 98.25 238 TRP B O 1
ATOM 4651 N N . VAL B 1 239 ? 10.43 -18.875 0.32 1 98.31 239 VAL B N 1
ATOM 4652 C CA . VAL B 1 239 ? 11.148 -18.188 -0.743 1 98.31 239 VAL B CA 1
ATOM 4653 C C . VAL B 1 239 ? 12.469 -18.891 -1.034 1 98.31 239 VAL B C 1
ATOM 4655 O O . VAL B 1 239 ? 12.844 -19.062 -2.195 1 98.31 239 VAL B O 1
ATOM 4658 N N . LYS B 1 240 ? 13.148 -19.328 -0.024 1 97.62 240 LYS B N 1
ATOM 4659 C CA . LYS B 1 240 ? 14.422 -20.016 -0.198 1 97.62 240 LYS B CA 1
ATOM 4660 C C . LYS B 1 240 ? 14.25 -21.297 -0.989 1 97.62 240 LYS B C 1
ATOM 4662 O O . LYS B 1 240 ? 15.023 -21.594 -1.898 1 97.62 240 LYS B O 1
ATOM 4667 N N . ASP B 1 241 ? 13.234 -22.031 -0.602 1 97.5 241 ASP B N 1
ATOM 4668 C CA . ASP B 1 241 ? 12.938 -23.266 -1.31 1 97.5 241 ASP B CA 1
ATOM 4669 C C . ASP B 1 241 ? 12.641 -23 -2.783 1 97.5 241 ASP B C 1
ATOM 4671 O O . ASP B 1 241 ? 13.133 -23.719 -3.66 1 97.5 241 ASP B O 1
ATOM 4675 N N . VAL B 1 242 ? 11.914 -22.047 -3.027 1 98.62 242 VAL B N 1
ATOM 4676 C CA . VAL B 1 242 ? 11.453 -21.766 -4.383 1 98.62 242 VAL B CA 1
ATOM 4677 C C . VAL B 1 242 ? 12.586 -21.141 -5.195 1 98.62 242 VAL B C 1
ATOM 4679 O O . VAL B 1 242 ? 12.703 -21.375 -6.398 1 98.62 242 VAL B O 1
ATOM 4682 N N . HIS B 1 243 ? 13.422 -20.344 -4.555 1 98.56 243 HIS B N 1
ATOM 4683 C CA . HIS B 1 243 ? 14.617 -19.812 -5.195 1 98.56 243 HIS B CA 1
ATOM 4684 C C . HIS B 1 243 ? 15.508 -20.938 -5.715 1 98.56 243 HIS B C 1
ATOM 4686 O O . HIS B 1 243 ? 16.094 -20.812 -6.793 1 98.56 243 HIS B O 1
ATOM 4692 N N . ALA B 1 244 ? 15.641 -21.969 -4.965 1 98.5 244 ALA B N 1
ATOM 4693 C CA . ALA B 1 244 ? 16.422 -23.125 -5.418 1 98.5 244 ALA B CA 1
ATOM 4694 C C . ALA B 1 244 ? 15.852 -23.688 -6.719 1 98.5 244 ALA B C 1
ATOM 4696 O O . ALA B 1 244 ? 16.609 -24.094 -7.605 1 98.5 244 ALA B O 1
ATOM 4697 N N . LEU B 1 245 ? 14.547 -23.703 -6.836 1 98.62 245 LEU B N 1
ATOM 4698 C CA . LEU B 1 245 ? 13.906 -24.141 -8.07 1 98.62 245 LEU B CA 1
ATOM 4699 C C . LEU B 1 245 ? 14.219 -23.188 -9.219 1 98.62 245 LEU B C 1
ATOM 4701 O O . LEU B 1 245 ? 14.383 -23.609 -10.359 1 98.62 245 LEU B O 1
ATOM 4705 N N . ALA B 1 246 ? 14.258 -21.859 -8.906 1 98.62 246 ALA B N 1
ATOM 4706 C CA . ALA B 1 246 ? 14.609 -20.875 -9.938 1 98.62 246 ALA B CA 1
ATOM 4707 C C . ALA B 1 246 ? 15.984 -21.188 -10.531 1 98.62 246 ALA B C 1
ATOM 4709 O O . ALA B 1 246 ? 16.156 -21.188 -11.75 1 98.62 246 ALA B O 1
ATOM 4710 N N . ILE B 1 247 ? 16.875 -21.5 -9.672 1 97.19 247 ILE B N 1
ATOM 4711 C CA . ILE B 1 247 ? 18.25 -21.734 -10.078 1 97.19 247 ILE B CA 1
ATOM 4712 C C . ILE B 1 247 ? 18.344 -23.047 -10.844 1 97.19 247 ILE B C 1
ATOM 4714 O O . ILE B 1 247 ? 18.938 -23.109 -11.93 1 97.19 247 ILE B O 1
ATOM 4718 N N . GLN B 1 248 ? 17.719 -24.031 -10.344 1 97.75 248 GLN B N 1
ATOM 4719 C CA . GLN B 1 248 ? 17.922 -25.391 -10.836 1 97.75 248 GLN B CA 1
ATOM 4720 C C . GLN B 1 248 ? 17.062 -25.672 -12.062 1 97.75 248 GLN B C 1
ATOM 4722 O O . GLN B 1 248 ? 17.453 -26.438 -12.945 1 97.75 248 GLN B O 1
ATOM 4727 N N . ASP B 1 249 ? 15.875 -25.016 -12.047 1 98.06 249 ASP B N 1
ATOM 4728 C CA . ASP B 1 249 ? 14.906 -25.453 -13.039 1 98.06 249 ASP B CA 1
ATOM 4729 C C . ASP B 1 249 ? 14.539 -24.312 -13.992 1 98.06 249 ASP B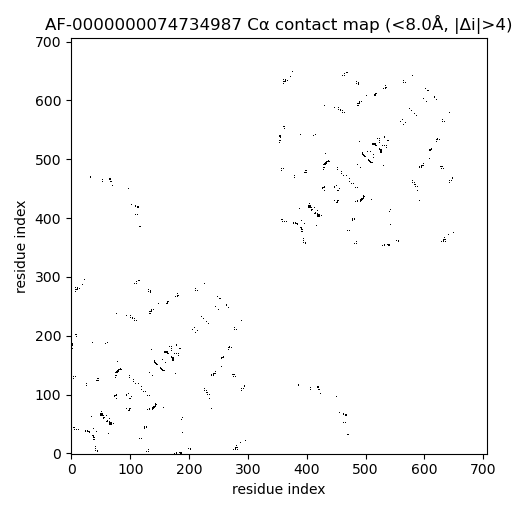 C 1
ATOM 4731 O O . ASP B 1 249 ? 14.242 -24.547 -15.164 1 98.06 249 ASP B O 1
ATOM 4735 N N . ALA B 1 250 ? 14.539 -23.094 -13.523 1 98 250 ALA B N 1
ATOM 4736 C CA . ALA B 1 250 ? 14.031 -22.016 -14.367 1 98 250 ALA B CA 1
ATOM 4737 C C . ALA B 1 250 ? 15.148 -21.406 -15.211 1 98 250 ALA B C 1
ATOM 4739 O O . ALA B 1 250 ? 15 -21.25 -16.422 1 98 250 ALA B O 1
ATOM 4740 N N . TYR B 1 251 ? 16.297 -21.125 -14.641 1 95.12 251 TYR B N 1
ATOM 4741 C CA . TYR B 1 251 ? 17.359 -20.422 -15.336 1 95.12 251 TYR B CA 1
ATOM 4742 C C . TYR B 1 251 ? 18.234 -21.391 -16.141 1 95.12 251 TYR B C 1
ATOM 4744 O O . TYR B 1 251 ? 18.812 -21.016 -17.156 1 95.12 251 TYR B O 1
ATOM 4752 N N . ARG B 1 252 ? 18.312 -22.562 -15.625 1 93 252 ARG B N 1
ATOM 4753 C CA . ARG B 1 252 ? 19.141 -23.547 -16.312 1 93 252 ARG B CA 1
ATOM 4754 C C . ARG B 1 252 ? 18.422 -24.094 -17.547 1 93 252 ARG B C 1
ATOM 4756 O O . ARG B 1 252 ? 17.25 -24.453 -17.484 1 93 252 ARG B O 1
ATOM 4763 N N . GLY B 1 253 ? 19.094 -24.078 -18.703 1 89.62 253 GLY B N 1
ATOM 4764 C CA . GLY B 1 253 ? 18.547 -24.703 -19.906 1 89.62 253 GLY B CA 1
ATOM 4765 C C . GLY B 1 253 ? 17.797 -23.75 -20.797 1 89.62 253 GLY B C 1
ATOM 4766 O O . GLY B 1 253 ? 17.203 -24.156 -21.797 1 89.62 253 GLY B O 1
ATOM 4767 N N . VAL B 1 254 ? 17.75 -22.531 -20.391 1 89.56 254 VAL B N 1
ATOM 4768 C CA . VAL B 1 254 ? 17.078 -21.547 -21.219 1 89.56 254 VAL B CA 1
ATOM 4769 C C . VAL B 1 254 ? 18.109 -20.594 -21.812 1 89.56 254 VAL B C 1
ATOM 4771 O O . VAL B 1 254 ? 19.141 -20.328 -21.203 1 89.56 254 VAL B O 1
ATOM 4774 N N . ARG B 1 255 ? 17.891 -20.203 -23.078 1 86.75 255 ARG B N 1
ATOM 4775 C CA . ARG B 1 255 ? 18.703 -19.203 -23.766 1 86.75 255 ARG B CA 1
ATOM 4776 C C . ARG B 1 255 ? 17.844 -18.078 -24.312 1 86.75 255 ARG B C 1
ATOM 4778 O O . ARG B 1 255 ? 16.812 -18.312 -24.938 1 86.75 255 ARG B O 1
ATOM 4785 N N . ALA B 1 256 ? 18.266 -16.859 -24.031 1 88.25 256 ALA B N 1
ATOM 4786 C CA . ALA B 1 256 ? 17.547 -15.711 -24.547 1 88.25 256 ALA B CA 1
ATOM 4787 C C . ALA B 1 256 ? 17.422 -15.773 -26.062 1 88.25 256 ALA B C 1
ATOM 4789 O O . ALA B 1 256 ? 18.391 -16.125 -26.75 1 88.25 256 ALA B O 1
ATOM 4790 N N . GLY B 1 257 ? 16.297 -15.477 -26.531 1 90.06 257 GLY B N 1
ATOM 4791 C CA . GLY B 1 257 ? 16.047 -15.422 -27.969 1 90.06 257 GLY B CA 1
ATOM 4792 C C . GLY B 1 257 ? 15.75 -16.781 -28.562 1 90.06 257 GLY B C 1
ATOM 4793 O O . GLY B 1 257 ? 15.344 -16.875 -29.734 1 90.06 257 GLY B O 1
ATOM 4794 N N . ALA B 1 258 ? 15.906 -17.844 -27.859 1 92.5 258 ALA B N 1
ATOM 4795 C CA . ALA B 1 258 ? 15.727 -19.188 -28.391 1 92.5 258 ALA B CA 1
ATOM 4796 C C . ALA B 1 258 ? 14.367 -19.75 -27.969 1 92.5 258 ALA B C 1
ATOM 4798 O O . ALA B 1 258 ? 13.672 -19.172 -27.141 1 92.5 258 ALA B O 1
ATOM 4799 N N . GLU B 1 259 ? 14.031 -20.875 -28.578 1 96.12 259 GLU B N 1
ATOM 4800 C CA . GLU B 1 259 ? 12.859 -21.656 -28.172 1 96.12 259 GLU B CA 1
ATOM 4801 C C . GLU B 1 259 ? 13.219 -22.656 -27.094 1 96.12 259 GLU B C 1
ATOM 4803 O O . GLU B 1 259 ? 14.188 -23.422 -27.234 1 96.12 259 GLU B O 1
ATOM 4808 N N . PRO B 1 260 ? 12.453 -22.641 -26.031 1 96.88 260 PRO B N 1
ATOM 4809 C CA . PRO B 1 260 ? 12.719 -23.688 -25.047 1 96.88 260 PRO B CA 1
ATOM 4810 C C . PRO B 1 260 ? 12.547 -25.094 -25.625 1 96.88 260 PRO B C 1
ATOM 4812 O O . PRO B 1 260 ? 11.656 -25.328 -26.438 1 96.88 260 PRO B O 1
ATOM 4815 N N . SER B 1 261 ? 13.375 -26.031 -25.234 1 97.31 261 SER B N 1
ATOM 4816 C CA . SER B 1 261 ? 13.273 -27.406 -25.688 1 97.31 261 SER B CA 1
ATOM 4817 C C . SER B 1 261 ? 12.023 -28.094 -25.125 1 97.31 261 SER B C 1
ATOM 4819 O O . SER B 1 261 ? 11.422 -27.594 -24.172 1 97.31 261 SER B O 1
ATOM 4821 N N . ALA B 1 262 ? 11.68 -29.219 -25.75 1 97.12 262 ALA B N 1
ATOM 4822 C CA . ALA B 1 262 ? 10.547 -30.016 -25.25 1 97.12 262 ALA B CA 1
ATOM 4823 C C . ALA B 1 262 ? 10.797 -30.5 -23.828 1 97.12 262 ALA B C 1
ATOM 4825 O O . ALA B 1 262 ? 9.875 -30.547 -23.016 1 97.12 262 ALA B O 1
ATOM 4826 N N . ALA B 1 263 ? 12.031 -30.859 -23.578 1 97.75 263 ALA B N 1
ATOM 4827 C CA . ALA B 1 263 ? 12.391 -31.328 -22.25 1 97.75 263 ALA B CA 1
ATOM 4828 C C . ALA B 1 263 ? 12.258 -30.219 -21.219 1 97.75 263 ALA B C 1
ATOM 4830 O O . ALA B 1 263 ? 11.805 -30.453 -20.094 1 97.75 263 ALA B O 1
ATOM 4831 N N . TYR B 1 264 ? 12.648 -29.031 -21.547 1 97.88 264 TYR B N 1
ATOM 4832 C CA . TYR B 1 264 ? 12.516 -27.891 -20.641 1 97.88 264 TYR B CA 1
ATOM 4833 C C . TYR B 1 264 ? 11.047 -27.594 -20.359 1 97.88 264 TYR B C 1
ATOM 4835 O O . TYR B 1 264 ? 10.672 -27.359 -19.203 1 97.88 264 TYR B O 1
ATOM 4843 N N . LEU B 1 265 ? 10.273 -27.625 -21.375 1 98.19 265 LEU B N 1
ATOM 4844 C CA . LEU B 1 265 ? 8.852 -27.344 -21.219 1 98.19 265 LEU B CA 1
ATOM 4845 C C . LEU B 1 265 ? 8.195 -28.375 -20.312 1 98.19 265 LEU B C 1
ATOM 4847 O O . LEU B 1 265 ? 7.355 -28.031 -19.469 1 98.19 265 LEU B O 1
ATOM 4851 N N . ALA B 1 266 ? 8.578 -29.625 -20.516 1 98.31 266 ALA B N 1
ATOM 4852 C CA . ALA B 1 266 ? 8.039 -30.672 -19.656 1 98.31 266 ALA B CA 1
ATOM 4853 C C . ALA B 1 266 ? 8.414 -30.438 -18.203 1 98.31 266 ALA B C 1
ATOM 4855 O O . ALA B 1 266 ? 7.598 -30.672 -17.297 1 98.31 266 ALA B O 1
ATOM 4856 N N . ARG B 1 267 ? 9.625 -30.016 -17.953 1 98.31 267 ARG B N 1
ATOM 4857 C CA . ARG B 1 267 ? 10.086 -29.734 -16.594 1 98.31 267 ARG B CA 1
ATOM 4858 C C . ARG B 1 267 ? 9.32 -28.547 -16 1 98.31 267 ARG B C 1
ATOM 4860 O O . ARG B 1 267 ? 8.906 -28.594 -14.844 1 98.31 267 ARG B O 1
ATOM 4867 N N . VAL B 1 268 ? 9.102 -27.484 -16.797 1 98.62 268 VAL B N 1
ATOM 4868 C CA . VAL B 1 268 ? 8.328 -26.328 -16.359 1 98.62 268 VAL B CA 1
ATOM 4869 C C . VAL B 1 268 ? 6.941 -26.766 -15.906 1 98.62 268 VAL B C 1
ATOM 4871 O O . VAL B 1 268 ? 6.477 -26.391 -14.828 1 98.62 268 VAL B O 1
ATOM 4874 N N . ARG B 1 269 ? 6.34 -27.578 -16.719 1 98.75 269 ARG B N 1
ATOM 4875 C CA . ARG B 1 269 ? 4.977 -28.031 -16.453 1 98.75 269 ARG B CA 1
ATOM 4876 C C . ARG B 1 269 ? 4.914 -28.859 -15.172 1 98.75 269 ARG B C 1
ATOM 4878 O O . ARG B 1 269 ? 4.023 -28.672 -14.344 1 98.75 269 ARG B O 1
ATOM 4885 N N . GLU B 1 270 ? 5.867 -29.734 -14.977 1 98.69 270 GLU B N 1
ATOM 4886 C CA . GLU B 1 270 ? 5.898 -30.609 -13.805 1 98.69 270 GLU B CA 1
ATOM 4887 C C . GLU B 1 270 ? 6.145 -29.797 -12.531 1 98.69 270 GLU B C 1
ATOM 4889 O O . GLU B 1 270 ? 5.406 -29.938 -11.555 1 98.69 270 GLU B O 1
ATOM 4894 N N . VAL B 1 271 ? 7.137 -28.969 -12.547 1 98.75 271 VAL B N 1
ATOM 4895 C CA . VAL B 1 271 ? 7.496 -28.156 -11.383 1 98.75 271 VAL B CA 1
ATOM 4896 C C . VAL B 1 271 ? 6.363 -27.188 -11.047 1 98.75 271 VAL B C 1
ATOM 4898 O O . VAL B 1 271 ? 6.023 -27 -9.875 1 98.75 271 VAL B O 1
ATOM 4901 N N . SER B 1 272 ? 5.773 -26.609 -12.055 1 98.81 272 SER B N 1
ATOM 4902 C CA . SER B 1 272 ? 4.691 -25.656 -11.836 1 98.81 272 SER B CA 1
ATOM 4903 C C . SER B 1 272 ? 3.488 -26.312 -11.18 1 98.81 272 SER B C 1
ATOM 4905 O O . SER B 1 272 ? 2.908 -25.781 -10.234 1 98.81 272 SER B O 1
ATOM 4907 N N . ARG B 1 273 ? 3.115 -27.484 -11.688 1 98.81 273 ARG B N 1
ATOM 4908 C CA . ARG B 1 273 ? 1.978 -28.188 -11.102 1 98.81 273 ARG B CA 1
ATOM 4909 C C . ARG B 1 273 ? 2.258 -28.562 -9.656 1 98.81 273 ARG B C 1
ATOM 4911 O O . ARG B 1 273 ? 1.376 -28.469 -8.797 1 98.81 273 ARG B O 1
ATOM 4918 N N . ARG B 1 274 ? 3.432 -29 -9.352 1 98.88 274 ARG B N 1
ATOM 4919 C CA . ARG B 1 274 ? 3.805 -29.312 -7.98 1 98.88 274 ARG B CA 1
ATOM 4920 C C . ARG B 1 274 ? 3.729 -28.094 -7.086 1 98.88 274 ARG B C 1
ATOM 4922 O O . ARG B 1 274 ? 3.217 -28.156 -5.965 1 98.88 274 ARG B O 1
ATOM 4929 N N . GLN B 1 275 ? 4.219 -27 -7.594 1 98.88 275 GLN B N 1
ATOM 4930 C CA . GLN B 1 275 ? 4.219 -25.75 -6.84 1 98.88 275 GLN B CA 1
ATOM 4931 C C . GLN B 1 275 ? 2.797 -25.234 -6.641 1 98.88 275 GLN B C 1
ATOM 4933 O O . GLN B 1 275 ? 2.49 -24.625 -5.605 1 98.88 275 GLN B O 1
ATOM 4938 N N . LEU B 1 276 ? 1.951 -25.422 -7.629 1 98.88 276 LEU B N 1
ATOM 4939 C CA . LEU B 1 276 ? 0.552 -25.031 -7.48 1 98.88 276 LEU B CA 1
ATOM 4940 C C . LEU B 1 276 ? -0.107 -25.812 -6.34 1 98.88 276 LEU B C 1
ATOM 4942 O O . LEU B 1 276 ? -0.826 -25.219 -5.527 1 98.88 276 LEU B O 1
ATOM 4946 N N . ALA B 1 277 ? 0.142 -27.094 -6.262 1 98.88 277 ALA B N 1
ATOM 4947 C CA . ALA B 1 277 ? -0.382 -27.906 -5.16 1 98.88 277 ALA B CA 1
ATOM 4948 C C . ALA B 1 277 ? 0.148 -27.422 -3.818 1 98.88 277 ALA B C 1
ATOM 4950 O O . ALA B 1 277 ? -0.626 -27.172 -2.891 1 98.88 277 ALA B O 1
ATOM 4951 N N . LEU B 1 278 ? 1.443 -27.25 -3.742 1 98.88 278 LEU B N 1
ATOM 4952 C CA . LEU B 1 278 ? 2.096 -26.828 -2.51 1 98.88 278 LEU B CA 1
ATOM 4953 C C . LEU B 1 278 ? 1.558 -25.484 -2.051 1 98.88 278 LEU B C 1
ATOM 4955 O O . LEU B 1 278 ? 1.271 -25.297 -0.867 1 98.88 278 LEU B O 1
ATOM 4959 N N . ALA B 1 279 ? 1.43 -24.578 -2.982 1 98.81 279 ALA B N 1
ATOM 4960 C CA . ALA B 1 279 ? 0.897 -23.25 -2.686 1 98.81 279 ALA B CA 1
ATOM 4961 C C . ALA B 1 279 ? -0.529 -23.328 -2.148 1 98.81 279 ALA B C 1
ATOM 4963 O O . ALA B 1 279 ? -0.875 -22.656 -1.173 1 98.81 279 ALA B O 1
ATOM 4964 N N . GLY B 1 280 ? -1.338 -24.125 -2.834 1 98.88 280 GLY B N 1
ATOM 4965 C CA . GLY B 1 280 ? -2.709 -24.297 -2.383 1 98.88 280 GLY B CA 1
ATOM 4966 C C . GLY B 1 280 ? -2.811 -24.844 -0.97 1 98.88 280 GLY B C 1
ATOM 4967 O O . GLY B 1 280 ? -3.586 -24.328 -0.157 1 98.88 280 GLY B O 1
ATOM 4968 N N . TYR B 1 281 ? -2.016 -25.859 -0.655 1 98.88 281 TYR B N 1
ATOM 4969 C CA . TYR B 1 281 ? -2.029 -26.453 0.675 1 98.88 281 TYR B CA 1
ATOM 4970 C C . TYR B 1 281 ? -1.522 -25.469 1.722 1 98.88 281 TYR B C 1
ATOM 4972 O O . TYR B 1 281 ? -2.102 -25.344 2.805 1 98.88 281 TYR B O 1
ATOM 4980 N N . ARG B 1 282 ? -0.48 -24.703 1.411 1 98.75 282 ARG B N 1
ATOM 4981 C CA . ARG B 1 282 ? 0.078 -23.719 2.348 1 98.75 282 ARG B CA 1
ATOM 4982 C C . ARG B 1 282 ? -0.883 -22.562 2.566 1 98.75 282 ARG B C 1
ATOM 4984 O O . ARG B 1 282 ? -1.014 -22.062 3.686 1 98.75 282 ARG B O 1
ATOM 4991 N N . LEU B 1 283 ? -1.521 -22.172 1.489 1 98.81 283 LEU B N 1
ATOM 4992 C CA . LEU B 1 283 ? -2.533 -21.141 1.622 1 98.81 283 LEU B CA 1
ATOM 4993 C C . LEU B 1 283 ? -3.666 -21.594 2.533 1 98.81 283 LEU B C 1
ATOM 4995 O O . LEU B 1 283 ? -4.129 -20.828 3.387 1 98.81 283 LEU B O 1
ATOM 4999 N N . ALA B 1 284 ? -4.121 -22.812 2.355 1 98.69 284 ALA B N 1
ATOM 5000 C CA . ALA B 1 284 ? -5.168 -23.359 3.215 1 98.69 284 ALA B CA 1
ATOM 5001 C C . ALA B 1 284 ? -4.738 -23.344 4.68 1 98.69 284 ALA B C 1
ATOM 5003 O O . ALA B 1 284 ? -5.508 -22.938 5.555 1 98.69 284 ALA B O 1
ATOM 5004 N N . ASP B 1 285 ? -3.537 -23.828 4.938 1 98.44 285 ASP B N 1
ATOM 5005 C CA . ASP B 1 285 ? -3.031 -23.875 6.305 1 98.44 285 ASP B CA 1
ATOM 5006 C C . ASP B 1 285 ? -2.959 -22.484 6.91 1 98.44 285 ASP B C 1
ATOM 5008 O O . ASP B 1 285 ? -3.328 -22.281 8.07 1 98.44 285 ASP B O 1
ATOM 5012 N N . LEU B 1 286 ? -2.471 -21.547 6.141 1 98.5 286 LEU B N 1
ATOM 5013 C CA . LEU B 1 286 ? -2.381 -20.156 6.582 1 98.5 286 LEU B CA 1
ATOM 5014 C C . LEU B 1 286 ? -3.762 -19.609 6.922 1 98.5 286 LEU B C 1
ATOM 5016 O O . LEU B 1 286 ? -3.961 -19.047 8 1 98.5 286 LEU B O 1
ATOM 5020 N N . LEU B 1 287 ? -4.715 -19.812 6.07 1 98.5 28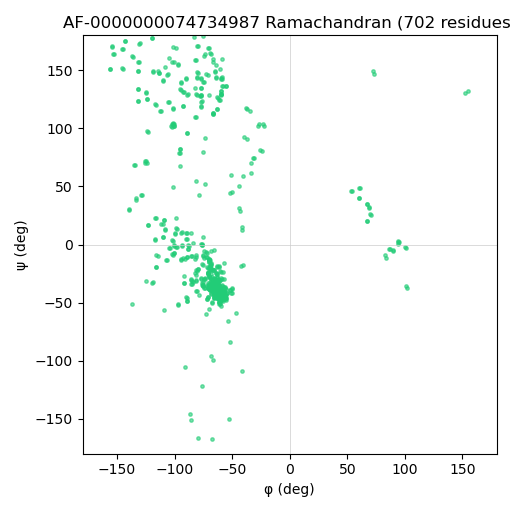7 LEU B N 1
ATOM 5021 C CA . LEU B 1 287 ? -6.059 -19.281 6.258 1 98.5 287 LEU B CA 1
ATOM 5022 C C . LEU B 1 287 ? -6.773 -19.984 7.402 1 98.5 287 LEU B C 1
ATOM 5024 O O . LEU B 1 287 ? -7.551 -19.359 8.133 1 98.5 287 LEU B O 1
ATOM 5028 N N . ALA B 1 288 ? -6.535 -21.266 7.59 1 97.75 288 ALA B N 1
ATOM 5029 C CA . ALA B 1 288 ? -7.082 -21.984 8.742 1 97.75 288 ALA B CA 1
ATOM 5030 C C . ALA B 1 288 ? -6.555 -21.391 10.047 1 97.75 288 ALA B C 1
ATOM 5032 O O . ALA B 1 288 ? -7.297 -21.266 11.023 1 97.75 288 ALA B O 1
ATOM 5033 N N . ALA B 1 289 ? -5.328 -21.031 10.055 1 97.44 289 ALA B N 1
ATOM 5034 C CA . ALA B 1 289 ? -4.695 -20.484 11.258 1 97.44 289 ALA B CA 1
ATOM 5035 C C . ALA B 1 289 ? -5.289 -19.125 11.625 1 97.44 289 ALA B C 1
ATOM 5037 O O . ALA B 1 289 ? -5.445 -18.812 12.805 1 97.44 289 ALA B O 1
ATOM 5038 N N . VAL B 1 290 ? -5.66 -18.344 10.625 1 97.25 290 VAL B N 1
ATOM 5039 C CA . VAL B 1 290 ? -6.07 -16.969 10.938 1 97.25 290 VAL B CA 1
ATOM 5040 C C . VAL B 1 290 ? -7.586 -16.906 11.094 1 97.25 290 VAL B C 1
ATOM 5042 O O . VAL B 1 290 ? -8.125 -15.93 11.609 1 97.25 290 VAL B O 1
ATOM 5045 N N . SER B 1 291 ? -8.305 -17.938 10.695 1 95.81 291 SER B N 1
ATOM 5046 C CA . SER B 1 291 ? -9.758 -17.938 10.633 1 95.81 291 SER B CA 1
ATOM 5047 C C . SER B 1 291 ? -10.375 -17.656 12 1 95.81 291 SER B C 1
ATOM 5049 O O . SER B 1 291 ? -11.375 -16.938 12.102 1 95.81 291 SER B O 1
ATOM 5051 N N . PRO B 1 292 ? -9.797 -18.109 13.094 1 92.56 292 PRO B N 1
ATOM 5052 C CA . PRO B 1 292 ? -10.398 -17.828 14.398 1 92.56 292 PRO B CA 1
ATOM 5053 C C . PRO B 1 292 ? -10.328 -16.344 14.766 1 92.56 292 PRO B C 1
ATOM 5055 O O . PRO B 1 292 ? -11.062 -15.883 15.641 1 92.56 292 PRO B O 1
ATOM 5058 N N . SER B 1 293 ? -9.414 -15.648 14.133 1 87.75 293 SER B N 1
ATOM 5059 C CA . SER B 1 293 ? -9.211 -14.242 14.469 1 87.75 293 SER B CA 1
ATOM 5060 C C . SER B 1 293 ? -10.18 -13.352 13.695 1 87.75 293 SER B C 1
ATOM 5062 O O . SER B 1 293 ? -10.281 -12.156 13.969 1 87.75 293 SER B O 1
ATOM 5064 N N . LEU B 1 294 ? -10.883 -13.867 12.742 1 86.94 294 LEU B N 1
ATOM 5065 C CA . LEU B 1 294 ? -11.773 -13.062 11.914 1 86.94 294 LEU B CA 1
ATOM 5066 C C . LEU B 1 294 ? -13.102 -12.812 12.625 1 86.94 294 LEU B C 1
ATOM 5068 O O . LEU B 1 294 ? -13.547 -13.641 13.43 1 86.94 294 LEU B O 1
ATOM 5072 N N . PRO B 1 295 ? -13.562 -11.617 12.383 1 77.25 295 PRO B N 1
ATOM 5073 C CA . PRO B 1 295 ? -14.852 -11.336 13.016 1 77.25 295 PRO B CA 1
ATOM 5074 C C . PRO B 1 295 ? -15.953 -12.281 12.539 1 77.25 295 PRO B C 1
ATOM 5076 O O . PRO B 1 295 ? -15.953 -12.711 11.383 1 77.25 295 PRO B O 1
ATOM 5079 N N . THR B 1 296 ? -16.562 -12.93 13.438 1 65.19 296 THR B N 1
ATOM 5080 C CA . THR B 1 296 ? -17.672 -13.805 13.102 1 65.19 296 THR B CA 1
ATOM 5081 C C . THR B 1 296 ? -18.828 -13 12.5 1 65.19 296 THR B C 1
ATOM 5083 O O . THR B 1 296 ? -19.156 -11.922 12.984 1 65.19 296 THR B O 1
ATOM 5086 N N . PRO B 1 297 ? -19.047 -13.398 11.227 1 56.41 297 PRO B N 1
ATOM 5087 C CA . PRO B 1 297 ? -20.219 -12.664 10.711 1 56.41 297 PRO B CA 1
ATOM 5088 C C . PRO B 1 297 ? -21.297 -12.461 11.766 1 56.41 297 PRO B C 1
ATOM 5090 O O . PRO B 1 297 ? -21.5 -13.336 12.617 1 56.41 297 PRO B O 1
ATOM 5093 N N . ALA B 1 298 ? -21.422 -11.188 11.977 1 42.41 298 ALA B N 1
ATOM 5094 C CA . ALA B 1 298 ? -22.531 -10.984 12.906 1 42.41 298 ALA B CA 1
ATOM 5095 C C . ALA B 1 298 ? -23.656 -11.969 12.625 1 42.41 298 ALA B C 1
ATOM 5097 O O . ALA B 1 298 ? -24.094 -12.109 11.484 1 42.41 298 ALA B O 1
ATOM 5098 N N . ALA B 1 299 ? -23.656 -13.117 13.258 1 35.53 299 ALA B N 1
ATOM 5099 C CA . ALA B 1 299 ? -24.875 -13.914 13.148 1 35.53 299 ALA B CA 1
ATOM 5100 C C . ALA B 1 299 ? -26.078 -13.039 12.789 1 35.53 299 ALA B C 1
ATOM 5102 O O . ALA B 1 299 ? -26.25 -11.961 13.359 1 35.53 299 ALA B O 1
ATOM 5103 N N . GLU B 1 300 ? -26.516 -13.039 11.555 1 37.59 300 GLU B N 1
ATOM 5104 C CA . GLU B 1 300 ? -27.828 -12.422 11.367 1 37.59 300 GLU B CA 1
ATOM 5105 C C . GLU B 1 300 ? -28.641 -12.445 12.656 1 37.59 300 GLU B C 1
ATOM 5107 O O . GLU B 1 300 ? -28.859 -13.508 13.242 1 37.59 300 GLU B O 1
ATOM 5112 N N . GLY B 1 301 ? -28.375 -11.562 13.5 1 33.94 301 GLY B N 1
ATOM 5113 C CA . GLY B 1 301 ? -29.344 -11.516 14.594 1 33.94 301 GLY B CA 1
ATOM 5114 C C . GLY B 1 301 ? -30.719 -12.008 14.195 1 33.94 301 GLY B C 1
ATOM 5115 O O . GLY B 1 301 ? -31.219 -11.664 13.125 1 33.94 301 GLY B O 1
ATOM 5116 N N . ASN B 1 302 ? -31.031 -13.242 14.586 1 33.16 302 ASN B N 1
ATOM 5117 C CA . ASN B 1 302 ? -32.406 -13.703 14.555 1 33.16 302 ASN B CA 1
ATOM 5118 C C . ASN B 1 302 ? -33.375 -12.562 14.797 1 33.16 302 ASN B C 1
ATOM 5120 O O . ASN B 1 302 ? -33.406 -11.992 15.891 1 33.16 302 ASN B O 1
ATOM 5124 N N . ASN B 1 303 ? -33.594 -11.68 13.836 1 33.53 303 ASN B N 1
ATOM 5125 C CA . ASN B 1 303 ? -34.844 -10.922 13.922 1 33.53 303 ASN B CA 1
ATOM 5126 C C . ASN B 1 303 ? -35.969 -11.766 14.523 1 33.53 303 ASN B C 1
ATOM 5128 O O . ASN B 1 303 ? -36.5 -12.641 13.859 1 33.53 303 ASN B O 1
ATOM 5132 N N . THR B 1 304 ? -35.781 -12.211 15.766 1 30 304 THR B N 1
ATOM 5133 C CA . THR B 1 304 ? -36.969 -12.688 16.5 1 30 304 THR B CA 1
ATOM 5134 C C . THR B 1 304 ? -38.156 -11.742 16.328 1 30 304 THR B C 1
ATOM 5136 O O . THR B 1 304 ? -38.219 -10.688 16.953 1 30 304 THR B O 1
ATOM 5139 N N . LEU B 1 305 ? -38.5 -11.375 15.102 1 34.91 305 LEU B N 1
ATOM 5140 C CA . LEU B 1 305 ? -39.844 -10.883 14.828 1 34.91 305 LEU B CA 1
ATOM 5141 C C . LEU B 1 305 ? -40.875 -11.711 15.578 1 34.91 305 LEU B C 1
ATOM 5143 O O . LEU B 1 305 ? -41.594 -12.508 14.977 1 34.91 305 LEU B O 1
ATOM 5147 N N . GLY B 1 306 ? -40.406 -12.484 16.562 1 29.27 306 GLY B N 1
ATOM 5148 C CA . GLY B 1 306 ? -41.406 -13.266 17.266 1 29.27 306 GLY B CA 1
ATOM 5149 C C . GLY B 1 306 ? -42.625 -12.453 17.641 1 29.27 306 GLY B C 1
ATOM 5150 O O . GLY B 1 306 ? -43.75 -12.93 17.516 1 29.27 306 GLY B O 1
ATOM 5151 N N . ASN B 1 307 ? -42.344 -11.438 18.391 1 30.59 307 ASN B N 1
ATOM 5152 C CA . ASN B 1 307 ? -43.406 -11.141 19.359 1 30.59 307 ASN B CA 1
ATOM 5153 C C . ASN B 1 307 ? -44.531 -10.367 18.719 1 30.59 307 ASN B C 1
ATOM 5155 O O . ASN B 1 307 ? -45.5 -9.984 19.406 1 30.59 307 ASN B O 1
ATOM 5159 N N . THR B 1 308 ? -44.156 -9.711 17.625 1 31.67 308 THR B N 1
ATOM 5160 C CA . THR B 1 308 ? -45.219 -8.734 17.328 1 31.67 308 THR B CA 1
ATOM 5161 C C . THR B 1 308 ? -46.438 -9.422 16.75 1 31.67 308 THR B C 1
ATOM 5163 O O . THR B 1 308 ? -47.406 -8.75 16.344 1 31.67 308 THR B O 1
ATOM 5166 N N . LEU B 1 309 ? -46.188 -10.68 16.422 1 32.62 309 LEU B N 1
ATOM 5167 C CA . LEU B 1 309 ? -47.312 -11.336 15.797 1 32.62 309 LEU B CA 1
ATOM 5168 C C . LEU B 1 309 ? -48.531 -11.305 16.734 1 32.62 309 LEU B C 1
ATOM 5170 O O . LEU B 1 309 ? -49.656 -11.641 16.328 1 32.62 309 LEU B O 1
ATOM 5174 N N . ASN B 1 310 ? -48.062 -11.172 17.969 1 30.16 310 ASN B N 1
ATOM 5175 C CA . ASN B 1 310 ? -49.156 -11.453 18.922 1 30.16 310 ASN B CA 1
ATOM 5176 C C . ASN B 1 310 ? -50.219 -10.359 18.906 1 30.16 310 ASN B C 1
ATOM 5178 O O . ASN B 1 310 ? -51.25 -10.508 19.531 1 30.16 310 ASN B O 1
ATOM 5182 N N . ILE B 1 311 ? -49.625 -9.211 18.516 1 31.52 311 ILE B N 1
ATOM 5183 C CA . ILE B 1 311 ? -50.562 -8.133 18.875 1 31.52 311 ILE B CA 1
ATOM 5184 C C . ILE B 1 311 ? -51.719 -8.102 17.906 1 31.52 311 ILE B C 1
ATOM 5186 O O . ILE B 1 311 ? -52.844 -7.707 18.266 1 31.52 311 ILE B O 1
ATOM 5190 N N . GLN B 1 312 ? -51.312 -8.492 16.656 1 29.95 312 GLN B N 1
ATOM 5191 C CA . GLN B 1 312 ? -52.344 -8.242 15.656 1 29.95 312 GLN B CA 1
ATOM 5192 C C . GLN B 1 312 ? -53.531 -9.172 15.844 1 29.95 312 GLN B C 1
ATOM 5194 O O . GLN B 1 312 ? -54.594 -8.93 15.289 1 29.95 312 GLN B O 1
ATOM 5199 N N . ALA B 1 313 ? -53.031 -10.305 16.406 1 31.64 313 ALA B N 1
ATOM 5200 C CA . ALA B 1 313 ? -54.125 -11.266 16.578 1 31.64 313 ALA B CA 1
ATOM 5201 C C . ALA B 1 313 ? -55.188 -10.719 17.531 1 31.64 313 ALA B C 1
ATOM 5203 O O . ALA B 1 313 ? -56.344 -11.172 17.5 1 31.64 313 ALA B O 1
ATOM 5204 N N . ILE B 1 314 ? -54.5 -9.891 18.391 1 31.34 314 ILE B N 1
ATOM 5205 C CA . ILE B 1 314 ? -55.406 -9.453 19.469 1 31.34 314 ILE B CA 1
ATOM 5206 C C . ILE B 1 314 ? -56.5 -8.555 18.922 1 31.34 314 ILE B C 1
ATOM 5208 O O . ILE B 1 314 ? -57.625 -8.602 19.375 1 31.34 314 ILE B O 1
ATOM 5212 N N . CYS B 1 315 ? -55.938 -7.832 17.922 1 30.95 315 CYS B N 1
ATOM 5213 C CA . CYS B 1 315 ? -56.906 -6.824 17.531 1 30.95 315 CYS B CA 1
ATOM 5214 C C . CYS B 1 315 ? -58.094 -7.465 16.828 1 30.95 315 CYS B C 1
ATOM 5216 O O . CYS B 1 315 ? -59.156 -6.828 16.672 1 30.95 315 CYS B O 1
ATOM 5218 N N . ALA B 1 316 ? -57.625 -8.516 16.047 1 31.95 316 ALA B N 1
ATOM 5219 C CA . ALA B 1 316 ? -58.688 -9.094 15.234 1 31.95 316 ALA B CA 1
ATOM 5220 C C . ALA B 1 316 ? -59.812 -9.672 16.109 1 31.95 316 ALA B C 1
ATOM 5222 O O . ALA B 1 316 ? -60.938 -9.844 15.664 1 31.95 316 ALA B O 1
ATOM 5223 N N . LEU B 1 317 ? -59.188 -10.18 17.203 1 33.06 317 LEU B N 1
ATOM 5224 C CA . LEU B 1 317 ? -60.156 -10.883 18.016 1 33.06 317 LEU B CA 1
ATOM 5225 C C . LEU B 1 317 ? -61.219 -9.922 18.531 1 33.06 317 LEU B C 1
ATOM 5227 O O . LEU B 1 317 ? -62.281 -10.359 19.016 1 33.06 317 LEU B O 1
ATOM 5231 N N . GLN B 1 318 ? -60.594 -8.719 18.703 1 31.81 318 GLN B N 1
ATOM 5232 C CA . GLN B 1 318 ? -61.531 -7.848 19.422 1 31.81 318 GLN B CA 1
ATOM 5233 C C . GLN B 1 318 ? -62.781 -7.586 18.609 1 31.81 318 GLN B C 1
ATOM 5235 O O . GLN B 1 318 ? -63.812 -7.137 19.141 1 31.81 318 GLN B O 1
ATOM 5240 N N . GLY B 1 319 ? -62.438 -7.578 17.281 1 30.56 319 GLY B N 1
ATOM 5241 C CA . GLY B 1 319 ? -63.562 -7.164 16.469 1 30.56 319 GLY B CA 1
ATOM 5242 C C . GLY B 1 319 ? -64.75 -8.086 16.609 1 30.56 319 GLY B C 1
ATOM 5243 O O . GLY B 1 319 ? -65.875 -7.719 16.234 1 30.56 319 GLY B O 1
ATOM 5244 N N . LEU B 1 320 ? -64.25 -9.352 16.688 1 32.66 320 LEU B N 1
ATOM 5245 C CA . LEU B 1 320 ? -65.312 -10.367 16.656 1 32.66 320 LEU B CA 1
ATOM 5246 C C . LEU B 1 320 ? -66.25 -10.203 17.828 1 32.66 320 LEU B C 1
ATOM 5248 O O . LEU B 1 320 ? -67.438 -10.594 17.75 1 32.66 320 LEU B O 1
ATOM 5252 N N . LEU B 1 321 ? -65.625 -9.727 18.875 1 31.69 321 LEU B N 1
ATOM 5253 C CA . LEU B 1 321 ? -66.438 -9.781 20.094 1 31.69 321 LEU B CA 1
ATOM 5254 C C . LEU B 1 321 ? -67.625 -8.883 19.969 1 31.69 321 LEU B C 1
ATOM 5256 O O . LEU B 1 321 ? -68.625 -9.055 20.703 1 31.69 321 LEU B O 1
ATOM 5260 N N . LEU B 1 322 ? -67.375 -7.836 19.25 1 30.97 322 LEU B N 1
ATOM 5261 C CA . LEU B 1 322 ? -68.438 -6.848 19.344 1 30.97 322 LEU B CA 1
ATOM 5262 C C . LEU B 1 322 ? -69.75 -7.391 18.781 1 30.97 322 LEU B C 1
ATOM 5264 O O . LEU B 1 322 ? -70.812 -6.863 19.062 1 30.97 322 LEU B O 1
ATOM 5268 N N . VAL B 1 323 ? -69.5 -8.227 17.75 1 31.3 323 VAL B N 1
ATOM 5269 C CA . VAL B 1 323 ? -70.75 -8.57 17 1 31.3 323 VAL B CA 1
ATOM 5270 C C . VAL B 1 323 ? -71.625 -9.414 17.875 1 31.3 323 VAL B C 1
ATOM 5272 O O . VAL B 1 323 ? -72.875 -9.508 17.609 1 31.3 323 VAL B O 1
ATOM 5275 N N . ILE B 1 324 ? -71.062 -10.156 18.734 1 30.33 324 ILE B N 1
ATOM 5276 C CA . ILE B 1 324 ? -71.875 -11.18 19.359 1 30.33 324 ILE B CA 1
ATOM 5277 C C . ILE B 1 324 ? -72.938 -10.531 20.234 1 30.33 324 ILE B C 1
ATOM 5279 O O . ILE B 1 324 ? -74 -11.133 20.531 1 30.33 324 ILE B O 1
ATOM 5283 N N . PHE B 1 325 ? -72.625 -9.422 20.812 1 29.61 325 PHE B N 1
ATOM 5284 C CA . PHE B 1 325 ? -73.5 -9.023 21.906 1 29.61 325 PHE B CA 1
ATOM 5285 C C . PHE B 1 325 ? -74.875 -8.664 21.391 1 29.61 325 PHE B C 1
ATOM 5287 O O . PHE B 1 325 ? -75.812 -8.438 22.188 1 29.61 325 PHE B O 1
ATOM 5294 N N . GLY B 1 326 ? -74.938 -8.234 20.203 1 25.64 326 GLY B N 1
ATOM 5295 C CA . GLY B 1 326 ? -76.188 -7.602 19.891 1 25.64 326 GLY B CA 1
ATOM 5296 C C . GLY B 1 326 ? -77.375 -8.586 19.828 1 25.64 326 GLY B C 1
ATOM 5297 O O . GLY B 1 326 ? -78.5 -8.18 19.781 1 25.64 326 GLY B O 1
ATOM 5298 N N . ALA B 1 327 ? -77 -9.797 19.391 1 27.44 327 ALA B N 1
ATOM 5299 C CA . ALA B 1 327 ? -78.062 -10.648 18.984 1 27.44 327 ALA B CA 1
ATOM 5300 C C . ALA B 1 327 ? -78.938 -11.086 20.188 1 27.44 327 ALA B C 1
ATOM 5302 O O . ALA B 1 327 ? -79.938 -11.75 20.047 1 27.44 327 ALA B O 1
ATOM 5303 N N . MET B 1 328 ? -78.375 -11.086 21.312 1 26.28 328 MET B N 1
ATOM 5304 C CA . MET B 1 328 ? -79.062 -11.797 22.391 1 26.28 328 MET B CA 1
ATOM 5305 C C . MET B 1 328 ? -80.438 -11.141 22.703 1 26.28 328 MET B C 1
ATOM 5307 O O . MET B 1 328 ? -81.25 -11.695 23.438 1 26.28 328 MET B O 1
ATOM 5311 N N . LEU B 1 329 ? -80.562 -9.914 22.469 1 26.53 329 LEU B N 1
ATOM 5312 C CA . LEU B 1 329 ? -81.688 -9.336 23.188 1 26.53 329 LEU B CA 1
ATOM 5313 C C . LEU B 1 329 ? -83 -9.82 22.609 1 26.53 329 LEU B C 1
ATOM 5315 O O . LEU B 1 329 ? -84.062 -9.711 23.266 1 26.53 329 LEU B O 1
ATOM 5319 N N . PHE B 1 330 ? -83.188 -10.086 21.328 1 24.5 330 PHE B N 1
ATOM 5320 C CA . PHE B 1 330 ? -84.562 -9.977 20.859 1 24.5 330 PHE B CA 1
ATOM 5321 C C . PHE B 1 330 ? -85.375 -11.25 21.156 1 24.5 330 PHE B C 1
ATOM 5323 O O . PHE B 1 330 ? -86.5 -11.398 20.75 1 24.5 330 PHE B O 1
ATOM 5330 N N . ARG B 1 331 ? -84.688 -12.312 21.531 1 23.77 331 ARG B N 1
ATOM 5331 C CA . ARG B 1 331 ? -85.438 -13.562 21.469 1 23.77 331 ARG B CA 1
ATOM 5332 C C . ARG B 1 331 ? -86.562 -13.555 22.469 1 23.77 331 ARG B C 1
ATOM 5334 O O . ARG B 1 331 ? -87.25 -14.57 22.656 1 23.77 331 ARG B O 1
ATOM 5341 N N . GLN B 1 332 ? -86.75 -12.633 23.297 1 20.75 332 GLN B N 1
ATOM 5342 C CA . GLN B 1 332 ? -87.625 -13.047 24.406 1 20.75 332 GLN B CA 1
ATOM 5343 C C . GLN B 1 332 ? -89.062 -13.234 23.969 1 20.75 332 GLN B C 1
ATOM 5345 O O . GLN B 1 332 ? -89.875 -13.688 24.75 1 20.75 332 GLN B O 1
ATOM 5350 N N . ARG B 1 333 ? -89.562 -12.594 22.891 1 20.3 333 ARG B N 1
ATOM 5351 C CA . ARG B 1 333 ? -90.938 -12.32 23.141 1 20.3 333 ARG B CA 1
ATOM 5352 C C . ARG B 1 333 ? -91.812 -13.562 22.922 1 20.3 333 ARG B C 1
ATOM 5354 O O . ARG B 1 333 ? -92.938 -13.641 23.375 1 20.3 333 ARG B O 1
ATOM 5361 N N . LEU B 1 334 ? -91.562 -14.32 21.812 1 20.34 334 LEU B N 1
ATOM 5362 C CA . LEU B 1 334 ? -92.812 -14.898 21.266 1 20.34 334 LEU B CA 1
ATOM 5363 C C . LEU B 1 334 ? -93.188 -16.156 22.047 1 20.34 334 LEU B C 1
ATOM 5365 O O . LEU B 1 334 ? -92.688 -17.234 21.781 1 20.34 334 LEU B O 1
ATOM 5369 N N . ALA B 1 335 ? -93.312 -16.141 23.297 1 20.3 335 ALA B N 1
ATOM 5370 C CA . ALA B 1 335 ? -93.625 -17.266 24.172 1 20.3 335 ALA B CA 1
ATOM 5371 C C . ALA B 1 335 ? -95.062 -17.812 23.844 1 20.3 335 ALA B C 1
ATOM 5373 O O . ALA B 1 335 ? -95.312 -18.969 24.172 1 20.3 335 ALA B O 1
ATOM 5374 N N . ARG B 1 336 ? -96.188 -17.094 23.453 1 19.25 336 ARG B N 1
ATOM 5375 C CA . ARG B 1 336 ? -97.312 -17.516 24.25 1 19.25 336 ARG B CA 1
ATOM 5376 C C . ARG B 1 336 ? -98.062 -18.641 23.547 1 19.25 336 ARG B C 1
ATOM 5378 O O . ARG B 1 336 ? -99.062 -19.156 24.078 1 19.25 336 ARG B O 1
ATOM 5385 N N . GLN B 1 337 ? -98 -18.719 22.141 1 18.11 337 GLN B N 1
ATOM 5386 C CA . GLN B 1 337 ? -99.312 -19.188 21.75 1 18.11 337 GLN B CA 1
ATOM 5387 C C . GLN B 1 337 ? -99.5 -20.656 22.078 1 18.11 337 GLN B C 1
ATOM 5389 O O . GLN B 1 337 ? -98.562 -21.438 22.078 1 18.11 337 GLN B O 1
ATOM 5394 N N . PRO B 1 338 ? -100.938 -21.141 22.062 1 18.95 338 PRO B N 1
ATOM 5395 C CA . PRO B 1 338 ? -101.625 -22.203 22.797 1 18.95 338 PRO B CA 1
ATOM 5396 C C . PRO B 1 338 ? -101.375 -23.578 22.219 1 18.95 338 PRO B C 1
ATOM 5398 O O . PRO B 1 338 ? -100.875 -23.703 21.094 1 18.95 338 PRO B O 1
ATOM 5401 N N . ALA B 1 339 ? -102.125 -24.516 22.609 1 21.42 339 ALA B N 1
ATOM 5402 C CA . ALA B 1 339 ? -102.125 -25.938 22.953 1 21.42 339 ALA B CA 1
ATOM 5403 C C . ALA B 1 339 ? -102.625 -26.781 21.797 1 21.42 339 ALA B C 1
ATOM 5405 O O . ALA B 1 339 ? -102.688 -28.016 21.891 1 21.42 339 ALA B O 1
ATOM 5406 N N . PRO B 1 340 ? -102.625 -26.391 20.328 1 18.33 340 PRO B N 1
ATOM 5407 C CA . PRO B 1 340 ? -103.812 -27.047 19.781 1 18.33 340 PRO B CA 1
ATOM 5408 C C . PRO B 1 340 ? -103.812 -28.578 19.953 1 18.33 340 PRO B C 1
ATOM 5410 O O . PRO B 1 340 ? -102.688 -29.141 20.125 1 18.33 340 PRO B O 1
ATOM 5413 N N . SER B 1 341 ? -105 -29.25 19.875 1 17.45 341 SER B N 1
ATOM 5414 C CA . SER B 1 341 ? -105.75 -30.484 20.156 1 17.45 341 SER B CA 1
ATOM 5415 C C . SER B 1 341 ? -105.5 -31.531 19.078 1 17.45 341 SER B C 1
ATOM 5417 O O . SER B 1 341 ? -105.5 -31.219 17.891 1 17.45 341 SER B O 1
ATOM 5419 N N . GLU B 1 342 ? -105.25 -32.75 19.281 1 17.22 342 GLU B N 1
ATOM 5420 C CA . GLU B 1 342 ? -104.812 -33.906 18.484 1 17.22 342 GLU B CA 1
ATOM 5421 C C . GLU B 1 342 ? -105.938 -34.5 17.703 1 17.22 342 GLU B C 1
ATOM 5423 O O . GLU B 1 342 ? -105.875 -35.656 17.25 1 17.22 342 GLU B O 1
ATOM 5428 N N . ARG B 1 343 ? -106.938 -33.719 16.984 1 16.53 343 ARG B N 1
ATOM 5429 C CA . ARG B 1 343 ? -108.062 -34.562 16.562 1 16.53 343 ARG B CA 1
ATOM 5430 C C . ARG B 1 343 ? -107.562 -35.781 15.789 1 16.53 343 ARG B C 1
ATOM 5432 O O . ARG B 1 343 ? -106.438 -35.75 15.281 1 16.53 343 ARG B O 1
ATOM 5439 N N . GLY B 1 344 ? -108.438 -36.25 14.852 1 15.17 344 GLY B N 1
ATOM 5440 C CA . GLY B 1 344 ? -109.312 -37.344 14.484 1 15.17 344 GLY B CA 1
ATOM 5441 C C . GLY B 1 344 ? -108.625 -38.406 13.641 1 15.17 344 GLY B C 1
ATOM 5442 O O . GLY B 1 344 ? -108.688 -39.594 13.922 1 15.17 344 GLY B O 1
ATOM 5443 N N . ARG B 1 345 ? -108.938 -38.438 12.227 1 18.14 345 ARG B N 1
ATOM 5444 C CA . ARG B 1 345 ? -109.375 -39.312 11.172 1 18.14 345 ARG B CA 1
ATOM 5445 C C . ARG B 1 345 ? -108.25 -40.25 10.703 1 18.14 345 ARG B C 1
ATOM 5447 O O . ARG B 1 345 ? -107.125 -39.781 10.539 1 18.14 345 ARG B O 1
ATOM 5454 N N . SER B 1 346 ? -108.5 -41.156 9.711 1 20.27 346 SER B N 1
ATOM 5455 C CA . SER B 1 346 ? -108.312 -42.594 9.906 1 20.27 346 SER B CA 1
ATOM 5456 C C . SER B 1 346 ? -106.875 -43.062 9.641 1 20.27 346 SER B C 1
ATOM 5458 O O . SER B 1 346 ? -106.125 -42.375 8.953 1 20.27 346 SER B O 1
ATOM 5460 N N . LEU B 1 347 ? -106.562 -44.656 9.086 1 24.33 347 LEU B N 1
ATOM 5461 C CA . LEU B 1 347 ? -106.938 -44.906 10.469 1 24.33 347 LEU B CA 1
ATOM 5462 C C . LEU B 1 347 ? -106 -44.188 11.422 1 24.33 347 LEU B C 1
ATOM 5464 O O . LEU B 1 347 ? -106.375 -43.75 12.508 1 24.33 347 LEU B O 1
ATOM 5468 N N . LEU B 1 348 ? -104.875 -44.125 11.586 1 23.69 348 LEU B N 1
ATOM 5469 C CA . LEU B 1 348 ? -104.812 -45.5 11.156 1 23.69 348 LEU B CA 1
ATOM 5470 C C . LEU B 1 348 ? -103.875 -46.312 12.047 1 23.69 348 LEU B C 1
ATOM 5472 O O . LEU B 1 348 ? -104.125 -47.531 12.203 1 23.69 348 LEU B O 1
ATOM 5476 N N . GLU B 1 349 ? -102.688 -46.156 12.438 1 24.69 349 GLU B N 1
ATOM 5477 C CA . GLU B 1 349 ? -102.625 -45.344 11.234 1 24.69 349 GLU B CA 1
ATOM 5478 C C . GLU B 1 349 ? -101.875 -46.031 10.109 1 24.69 349 GLU B C 1
ATOM 5480 O O . GLU B 1 349 ? -100.75 -46.438 10.281 1 24.69 349 GLU B O 1
ATOM 5485 N N . CYS B 1 350 ? -101.75 -45.906 8.516 1 16.2 350 CYS B N 1
ATOM 5486 C CA . CYS B 1 350 ? -101.938 -46.781 7.359 1 16.2 350 CYS B CA 1
ATOM 5487 C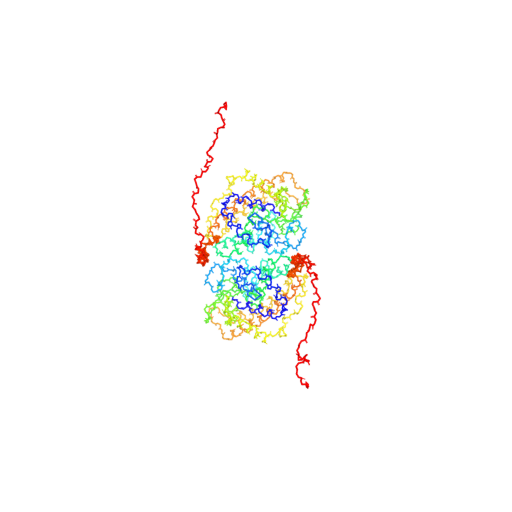 C . CYS B 1 350 ? -100.938 -47.938 7.359 1 16.2 350 CYS B C 1
ATOM 5489 O O . CYS B 1 350 ? -99.688 -47.688 7.465 1 16.2 350 CYS B O 1
ATOM 5491 N N . GLY B 1 351 ? -101.062 -49.406 6.672 1 16.14 351 GLY B N 1
ATOM 5492 C CA . GLY B 1 351 ? -101.375 -50.75 7.016 1 16.14 351 GLY B CA 1
ATOM 5493 C C . GLY B 1 351 ? -100.375 -51.406 7.934 1 16.14 351 GLY B C 1
ATOM 5494 O O . GLY B 1 351 ? -100.75 -52.062 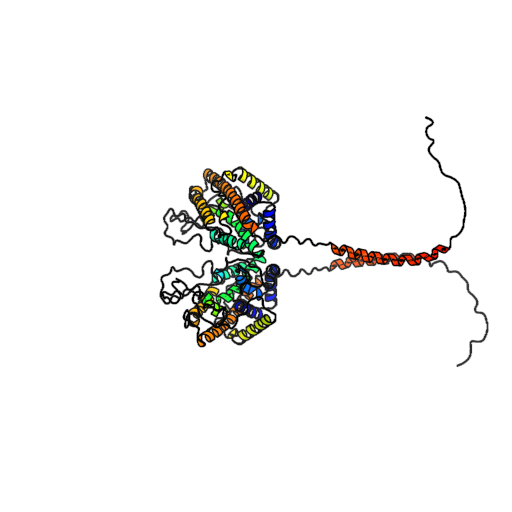8.914 1 16.14 351 GLY B O 1
ATOM 5495 N N . GLU B 1 352 ? -99.312 -52.344 7.277 1 17.17 352 GLU B N 1
ATOM 5496 C CA . GLU B 1 352 ? -98.812 -53.719 7.289 1 17.17 352 GLU B CA 1
ATOM 5497 C C . GLU B 1 352 ? -98.125 -54.062 8.617 1 17.17 352 GLU B C 1
ATOM 5499 O O . GLU B 1 352 ? -98.438 -55.094 9.234 1 17.17 352 GLU B O 1
ATOM 5504 N N . VAL B 1 353 ? -97.5 -55.094 8.555 1 12.76 353 VAL B N 1
ATOM 5505 C CA . VAL B 1 353 ? -96.125 -55.656 8.727 1 12.76 353 VAL B CA 1
ATOM 5506 C C . VAL B 1 353 ? -95.188 -54.562 9.211 1 12.76 353 VAL B C 1
ATOM 5508 O O . VAL B 1 353 ? -95.188 -53.438 8.68 1 12.76 353 VAL B O 1
#

Solvent-accessible surface area (backbone atoms only — not comparable to full-atom values): 37911 Å² total; per-residue (Å²): 106,36,39,49,21,34,36,17,28,47,40,13,56,73,70,44,54,71,68,56,52,50,53,53,26,59,42,33,41,75,44,30,86,81,30,68,86,39,22,39,71,33,48,19,13,40,44,72,62,38,33,39,20,50,48,68,81,39,75,80,21,44,88,54,66,17,20,22,48,62,87,58,59,50,37,48,28,29,56,41,78,45,51,89,63,64,60,91,67,85,87,70,74,44,57,40,84,68,4,23,50,36,47,48,21,48,35,43,48,19,46,71,38,28,66,25,64,66,44,53,32,56,38,47,31,45,50,45,26,34,45,39,29,48,42,37,31,44,28,21,22,21,43,30,52,82,46,78,66,54,42,96,32,95,42,27,69,17,30,58,51,30,36,34,45,58,96,48,88,82,34,48,19,48,29,49,29,57,44,17,26,52,67,75,41,74,59,50,56,71,69,52,74,66,51,48,52,48,45,53,50,49,33,51,52,36,39,69,75,42,36,75,89,73,41,83,86,66,54,91,64,58,55,64,38,53,85,85,45,44,44,48,69,52,48,49,50,45,32,54,58,26,25,50,42,20,58,67,58,60,59,47,88,57,55,56,71,36,60,70,47,72,68,55,39,52,49,40,32,52,53,38,45,49,29,38,34,50,26,5,54,51,46,24,50,49,51,62,63,47,50,81,51,47,81,67,70,72,64,75,68,75,74,72,74,59,71,69,60,58,55,60,54,52,60,56,54,57,62,56,56,66,63,55,62,71,66,56,66,73,65,67,63,92,72,77,89,91,73,96,83,75,74,77,81,73,88,83,76,80,75,81,125,105,37,39,51,20,34,35,17,29,49,40,13,56,74,70,44,55,69,68,56,54,50,53,52,26,60,42,32,40,74,43,30,87,81,33,70,85,39,21,38,72,34,48,18,14,40,44,73,61,39,34,40,20,51,48,68,82,40,76,80,20,45,89,53,65,17,21,21,49,61,89,58,58,51,35,46,29,30,57,41,76,44,49,89,63,65,61,89,66,86,85,69,73,44,56,40,82,67,4,23,50,37,48,49,21,49,34,45,47,19,48,70,38,28,66,25,63,65,43,52,31,56,40,47,30,44,48,46,24,36,46,39,30,49,42,37,30,44,28,22,22,21,43,29,53,84,45,78,66,53,41,97,32,96,42,26,70,18,32,58,49,30,37,33,44,57,97,47,88,83,34,48,17,49,30,51,30,57,45,17,27,52,66,73,40,76,59,49,57,74,70,52,74,67,51,48,51,47,46,54,50,50,33,50,51,35,38,69,76,42,38,74,88,74,41,81,85,65,53,92,62,58,55,64,38,52,84,85,44,46,43,46,68,52,46,49,50,47,33,53,58,26,25,52,43,21,57,68,59,60,57,47,88,57,54,57,71,35,61,68,47,73,68,53,39,51,49,39,33,53,54,37,45,48,28,39,33,54,27,5,54,50,47,24,51,48,49,62,63,49,52,80,52,50,82,66,70,73,64,75,68,76,76,70,73,59,68,66,63,57,53,59,55,50,58,57,50,53,59,56,55,63,63,61,66,67,67,68,68,71,71,70,68,88,68,75,82,81,77,86,78,83,83,83,78,73,79,59,77,89,94,87,125

pLDDT: mean 83.11, std 26.32, range [12.76, 98.94]

Nearest PDB structures (foldseek):
  3w52-assembly1_A  TM=7.754E-01  e=1.495E-08  Arabidopsis thaliana
  4jdg-assembly1_A  TM=7.512E-01  e=8.281E-09  Solanum lycopersicum
  4cxp-assembly1_A  TM=7.668E-01  e=1.964E-08  Arabidopsis thaliana
  4dj4-assembly1_B  TM=7.689E-01  e=4.063E-08  Solanum lycopersicum
  3sng-assembly1_A  TM=7.365E-01  e=4.450E-08  Solanum lycopersicum